Protein AF-A0A4R6YQ48-F1 (afdb_monomer)

Structure (mmCIF, N/CA/C/O backbone):
data_AF-A0A4R6YQ48-F1
#
_entry.id   AF-A0A4R6YQ48-F1
#
loop_
_atom_site.group_PDB
_atom_site.id
_atom_site.type_symbol
_atom_site.label_atom_id
_atom_site.label_alt_id
_atom_site.label_comp_id
_atom_site.label_asym_id
_atom_site.label_entity_id
_atom_site.label_seq_id
_atom_site.pdbx_PDB_ins_code
_atom_site.Cartn_x
_atom_site.Cartn_y
_atom_site.Cartn_z
_atom_site.occupancy
_atom_site.B_iso_or_equiv
_atom_site.auth_seq_id
_atom_site.auth_comp_id
_atom_site.auth_asym_id
_atom_site.auth_atom_id
_atom_site.pdbx_PDB_model_num
ATOM 1 N N . MET A 1 1 ? 10.041 -2.627 -31.984 1.00 26.08 1 MET A N 1
ATOM 2 C CA . MET A 1 1 ? 11.023 -3.557 -31.386 1.00 26.08 1 MET A CA 1
ATOM 3 C C . MET A 1 1 ? 11.121 -3.251 -29.901 1.00 26.08 1 MET A C 1
ATOM 5 O O . MET A 1 1 ? 11.747 -2.270 -29.536 1.00 26.08 1 MET A O 1
ATOM 9 N N . THR A 1 2 ? 10.434 -4.014 -29.056 1.00 30.58 2 THR A N 1
ATOM 10 C CA . THR A 1 2 ? 10.544 -3.928 -27.592 1.00 30.58 2 THR A CA 1
ATOM 11 C C . THR A 1 2 ? 11.572 -4.961 -27.139 1.00 30.58 2 THR A C 1
ATOM 13 O O . THR A 1 2 ? 11.221 -6.120 -26.920 1.00 30.58 2 THR A O 1
ATOM 16 N N . GLU A 1 3 ? 12.848 -4.574 -27.080 1.00 38.81 3 GLU A N 1
ATOM 17 C CA . GLU A 1 3 ? 13.859 -5.355 -26.357 1.00 38.81 3 GLU A CA 1
ATOM 18 C C . GLU A 1 3 ? 13.403 -5.536 -24.904 1.00 38.81 3 GLU A C 1
ATOM 20 O O . GLU A 1 3 ? 12.886 -4.608 -24.278 1.00 38.81 3 GLU A O 1
ATOM 25 N N . SER A 1 4 ? 13.536 -6.751 -24.373 1.00 41.53 4 SER A N 1
ATOM 26 C CA . SER A 1 4 ? 13.129 -7.065 -23.007 1.00 41.53 4 SER A CA 1
ATOM 27 C C . SER A 1 4 ? 13.926 -6.217 -22.007 1.00 41.53 4 SER A C 1
ATOM 29 O O . SER A 1 4 ? 15.131 -6.405 -21.864 1.00 41.53 4 SER A O 1
ATOM 31 N N . LEU A 1 5 ? 13.236 -5.327 -21.285 1.00 54.88 5 LEU A N 1
ATOM 32 C CA . LEU A 1 5 ? 13.758 -4.359 -20.296 1.00 54.88 5 LEU A CA 1
ATOM 33 C C . LEU A 1 5 ? 14.546 -4.973 -19.115 1.00 54.88 5 LEU A C 1
ATOM 35 O O . LEU A 1 5 ? 15.141 -4.261 -18.303 1.00 54.88 5 LEU A O 1
ATOM 39 N N . ALA A 1 6 ? 14.546 -6.298 -18.996 1.00 61.28 6 ALA A N 1
ATOM 40 C CA . ALA A 1 6 ? 15.185 -7.040 -17.924 1.00 61.28 6 ALA A CA 1
ATOM 41 C C . ALA A 1 6 ? 16.570 -7.543 -18.375 1.00 61.28 6 ALA A C 1
ATOM 43 O O . ALA A 1 6 ? 16.642 -8.410 -19.250 1.00 61.28 6 ALA A O 1
ATOM 44 N N . PRO A 1 7 ? 17.677 -7.064 -17.771 1.00 62.78 7 PRO A N 1
ATOM 45 C CA . PRO A 1 7 ? 18.987 -7.667 -17.986 1.00 62.78 7 PRO A CA 1
ATOM 46 C C . PRO A 1 7 ? 18.919 -9.161 -17.661 1.00 62.78 7 PRO A C 1
ATOM 48 O O . PRO A 1 7 ? 18.292 -9.547 -16.676 1.00 62.78 7 PRO A O 1
ATOM 51 N N . SER A 1 8 ? 19.584 -9.996 -18.458 1.00 72.19 8 SER A N 1
ATOM 52 C CA . SER A 1 8 ? 19.718 -11.434 -18.202 1.00 72.19 8 SER A CA 1
ATOM 53 C C . SER A 1 8 ? 20.451 -11.675 -16.872 1.00 72.19 8 SER A C 1
ATOM 55 O O . SER A 1 8 ? 21.674 -11.820 -16.838 1.00 72.19 8 SER A O 1
ATOM 57 N N . ILE A 1 9 ? 19.710 -11.725 -15.765 1.00 87.31 9 ILE A N 1
ATOM 58 C CA . ILE A 1 9 ? 20.234 -12.043 -14.435 1.00 87.31 9 ILE A CA 1
ATOM 59 C C . ILE A 1 9 ? 19.605 -13.316 -13.887 1.00 87.31 9 ILE A C 1
ATOM 61 O O . ILE A 1 9 ? 18.448 -13.649 -14.144 1.00 87.31 9 ILE A O 1
ATOM 65 N N . ARG A 1 10 ? 20.365 -14.034 -13.063 1.00 90.00 10 ARG A N 1
ATOM 66 C CA . ARG A 1 10 ? 19.824 -15.129 -12.263 1.00 90.00 10 ARG A CA 1
ATOM 67 C C . ARG A 1 10 ? 18.960 -14.518 -11.156 1.00 90.00 10 ARG A C 1
ATOM 69 O O . ARG A 1 10 ? 19.497 -13.853 -10.278 1.00 90.00 10 ARG A O 1
ATOM 76 N N . TRP A 1 11 ? 17.644 -14.709 -11.209 1.00 93.00 11 TRP A N 1
ATOM 77 C CA . TRP A 1 11 ? 16.703 -14.194 -10.196 1.00 93.00 11 TRP A CA 1
ATOM 78 C C . TRP A 1 11 ? 15.757 -15.263 -9.639 1.00 93.00 11 TRP A C 1
ATOM 80 O O . TRP A 1 11 ? 15.211 -15.089 -8.556 1.00 93.00 11 TRP A O 1
ATOM 90 N N . ARG A 1 12 ? 15.562 -16.385 -10.345 1.00 93.31 12 ARG A N 1
ATOM 91 C CA . ARG A 1 12 ? 14.600 -17.434 -9.952 1.00 93.31 12 ARG A CA 1
ATOM 92 C C . ARG A 1 12 ? 14.905 -18.066 -8.591 1.00 93.31 12 ARG A C 1
ATOM 94 O O . ARG A 1 12 ? 13.991 -18.498 -7.902 1.00 93.31 12 ARG A O 1
ATOM 101 N N . ASP A 1 13 ? 16.172 -18.090 -8.188 1.00 94.75 13 ASP A N 1
ATOM 102 C CA . ASP A 1 13 ? 16.600 -18.540 -6.859 1.00 94.75 13 ASP A CA 1
ATOM 103 C C . ASP A 1 13 ? 16.158 -17.595 -5.729 1.00 94.75 13 ASP A C 1
ATOM 105 O O . ASP A 1 13 ? 16.140 -18.005 -4.575 1.00 94.75 13 ASP A O 1
ATOM 109 N N . LEU A 1 14 ? 15.764 -16.358 -6.050 1.00 95.88 14 LEU A N 1
ATOM 110 C CA . LEU A 1 14 ? 15.240 -15.383 -5.092 1.00 95.88 14 LEU A CA 1
ATOM 111 C C . LEU A 1 14 ? 13.729 -15.509 -4.870 1.00 95.88 14 LEU A C 1
ATOM 113 O O . LEU A 1 14 ? 13.201 -14.838 -3.993 1.00 95.88 14 LEU A O 1
ATOM 117 N N . VAL A 1 15 ? 13.014 -16.337 -5.633 1.00 96.00 15 VAL A N 1
ATOM 118 C CA . VAL A 1 15 ? 11.547 -16.451 -5.528 1.00 96.00 15 VAL A CA 1
ATOM 119 C C . VAL A 1 15 ? 11.128 -17.211 -4.269 1.00 96.00 15 VAL A C 1
ATOM 121 O O . VAL A 1 15 ? 10.134 -16.880 -3.629 1.00 96.00 15 VAL A O 1
ATOM 124 N N . ALA A 1 16 ? 11.879 -18.247 -3.897 1.00 94.38 16 ALA A N 1
ATOM 125 C CA . ALA A 1 16 ? 11.503 -19.120 -2.797 1.00 94.38 16 ALA A CA 1
ATOM 126 C C . ALA A 1 16 ? 11.871 -18.510 -1.437 1.00 94.38 16 ALA A C 1
ATOM 128 O O . ALA A 1 16 ? 13.022 -18.152 -1.192 1.00 94.38 16 ALA A O 1
ATOM 129 N N . LEU A 1 17 ? 10.899 -18.470 -0.524 1.00 96.31 17 LEU A N 1
ATOM 130 C CA . LEU A 1 17 ? 11.135 -18.215 0.895 1.00 96.31 17 LEU A CA 1
ATOM 131 C C . LEU A 1 17 ? 11.286 -19.536 1.649 1.00 96.31 17 LEU A C 1
ATOM 133 O O . LEU A 1 17 ? 10.472 -20.452 1.491 1.00 96.31 17 LEU A O 1
ATOM 137 N N . SER A 1 18 ? 12.282 -19.609 2.532 1.00 96.38 18 SER A N 1
ATOM 138 C CA . SER A 1 18 ? 12.363 -20.684 3.520 1.00 96.38 18 SER A CA 1
ATOM 139 C C . SER A 1 18 ? 11.189 -20.601 4.512 1.00 96.38 18 SER A C 1
ATOM 141 O O . SER A 1 18 ? 10.605 -19.526 4.688 1.00 96.38 18 SER A O 1
ATOM 143 N N . PRO A 1 19 ? 10.835 -21.693 5.218 1.00 96.62 19 PRO A N 1
ATOM 144 C CA . PRO A 1 19 ? 9.763 -21.660 6.215 1.00 96.62 19 PRO A CA 1
ATOM 145 C C . PRO A 1 19 ? 9.976 -20.595 7.302 1.00 96.62 19 PRO A C 1
ATOM 147 O O . PRO A 1 19 ? 9.035 -19.894 7.668 1.00 96.62 19 PRO A O 1
ATOM 150 N N . ALA A 1 20 ? 11.219 -20.425 7.767 1.00 97.56 20 ALA A N 1
ATOM 151 C CA . ALA A 1 20 ? 11.575 -19.415 8.762 1.00 97.56 20 ALA A CA 1
ATOM 152 C C . ALA A 1 20 ? 11.435 -17.989 8.212 1.00 97.56 20 ALA A C 1
ATOM 154 O O . ALA A 1 20 ? 10.911 -17.114 8.898 1.00 97.56 20 ALA A O 1
ATOM 155 N N . GLN A 1 21 ? 11.855 -17.759 6.962 1.00 97.19 21 GLN A N 1
ATOM 156 C CA . GLN A 1 21 ? 11.636 -16.474 6.304 1.00 97.19 21 GLN A CA 1
ATOM 157 C C . GLN A 1 21 ? 10.139 -16.203 6.192 1.00 97.19 21 GLN A C 1
ATOM 159 O O . GLN A 1 21 ? 9.685 -15.198 6.711 1.00 97.19 21 GLN A O 1
ATOM 164 N N . ARG A 1 22 ? 9.351 -17.128 5.635 1.00 97.31 22 ARG A N 1
ATOM 165 C CA . ARG A 1 22 ? 7.892 -16.985 5.521 1.00 97.31 22 ARG A CA 1
ATOM 166 C C . ARG A 1 22 ? 7.231 -16.647 6.861 1.00 97.31 22 ARG A C 1
ATOM 168 O O . ARG A 1 22 ? 6.394 -15.752 6.909 1.00 97.31 22 ARG A O 1
ATOM 175 N N . ALA A 1 23 ? 7.602 -17.337 7.939 1.00 97.31 23 ALA A N 1
ATOM 176 C CA . ALA A 1 23 ? 7.085 -17.042 9.273 1.00 97.31 23 ALA A CA 1
ATOM 177 C C . ALA A 1 23 ? 7.451 -15.620 9.724 1.00 97.31 23 ALA A C 1
ATOM 179 O O . ALA A 1 23 ? 6.584 -14.890 10.196 1.00 97.31 23 ALA A O 1
ATOM 180 N N . ALA A 1 24 ? 8.702 -15.197 9.522 1.00 97.00 24 ALA A N 1
ATOM 181 C CA . ALA A 1 24 ? 9.133 -13.839 9.843 1.00 97.00 24 ALA A CA 1
ATOM 182 C C . ALA A 1 24 ? 8.332 -12.780 9.070 1.00 97.00 24 ALA A C 1
ATOM 184 O O . ALA A 1 24 ? 7.929 -11.787 9.658 1.00 97.00 24 ALA A O 1
ATOM 185 N N . GLU A 1 25 ? 8.053 -13.011 7.786 1.00 96.06 25 GLU A N 1
ATOM 186 C CA . GLU A 1 25 ? 7.278 -12.097 6.934 1.00 96.06 25 GLU A CA 1
ATOM 187 C C . GLU A 1 25 ? 5.833 -11.953 7.432 1.00 96.06 25 GLU A C 1
ATOM 189 O O . GLU A 1 25 ? 5.317 -10.843 7.538 1.00 96.06 25 GLU A O 1
ATOM 194 N N . LEU A 1 26 ? 5.197 -13.073 7.795 1.00 97.38 26 LEU A N 1
ATOM 195 C CA . LEU A 1 26 ? 3.825 -13.103 8.313 1.00 97.38 26 LEU A CA 1
ATOM 196 C C . LEU A 1 26 ? 3.692 -12.420 9.677 1.00 97.38 26 LEU A C 1
ATOM 198 O O . LEU A 1 26 ? 2.672 -11.795 9.958 1.00 97.38 26 LEU A O 1
ATOM 202 N N . LEU A 1 27 ? 4.710 -12.552 10.527 1.00 97.25 27 LEU A N 1
ATOM 203 C CA . LEU A 1 27 ? 4.707 -11.998 11.879 1.00 97.25 27 LEU A CA 1
ATOM 204 C C . LEU A 1 27 ? 5.229 -10.557 11.933 1.00 97.25 27 LEU A C 1
ATOM 206 O O . LEU A 1 27 ? 4.999 -9.877 12.928 1.00 97.25 27 LEU A O 1
ATOM 210 N N . GLN A 1 28 ? 5.894 -10.074 10.880 1.00 96.12 28 GLN A N 1
ATOM 211 C CA . GLN A 1 28 ? 6.556 -8.767 10.841 1.00 96.12 28 GLN A CA 1
ATOM 212 C C . GLN A 1 28 ? 5.667 -7.577 11.253 1.00 96.12 28 GLN A C 1
ATOM 214 O O . GLN A 1 28 ? 6.187 -6.688 11.930 1.00 96.12 28 GLN A O 1
ATOM 219 N N . PRO A 1 29 ? 4.364 -7.509 10.908 1.00 98.06 29 PRO A N 1
ATOM 220 C CA . PRO A 1 29 ? 3.520 -6.399 11.352 1.00 98.06 29 PRO A CA 1
ATOM 221 C C . PRO A 1 29 ? 3.190 -6.431 12.859 1.00 98.06 29 PRO A C 1
ATOM 223 O O . PRO A 1 29 ? 2.988 -5.381 13.465 1.00 98.06 29 PRO A O 1
ATOM 226 N N . LEU A 1 30 ? 3.146 -7.610 13.492 1.00 97.81 30 LEU A N 1
ATOM 227 C CA . LEU A 1 30 ? 2.587 -7.776 14.843 1.00 97.81 30 LEU A CA 1
ATOM 228 C C . LEU A 1 30 ? 3.336 -7.013 15.951 1.00 97.81 30 LEU A C 1
ATOM 230 O O . LEU A 1 30 ? 2.656 -6.398 16.776 1.00 97.81 30 LEU A O 1
ATOM 234 N N . PRO A 1 31 ? 4.686 -6.978 15.992 1.00 98.25 31 PRO A N 1
ATOM 235 C CA . PRO A 1 31 ? 5.407 -6.184 16.986 1.00 98.25 31 PRO A CA 1
ATOM 236 C C . PRO A 1 31 ? 5.037 -4.700 16.939 1.00 98.25 31 PRO A C 1
ATOM 238 O O . PRO A 1 31 ? 4.893 -4.065 17.980 1.00 98.25 31 PRO A O 1
ATOM 241 N N . TRP A 1 32 ? 4.829 -4.154 15.738 1.00 98.31 32 TRP A N 1
ATOM 242 C CA . TRP A 1 32 ? 4.476 -2.748 15.552 1.00 98.31 32 TRP A CA 1
ATOM 243 C C . TRP A 1 32 ? 3.034 -2.456 15.956 1.00 98.31 32 TRP A C 1
ATOM 245 O O . TRP A 1 32 ? 2.780 -1.413 16.549 1.00 98.31 32 TRP A O 1
ATOM 255 N N . LEU A 1 33 ? 2.106 -3.387 15.708 1.00 98.44 33 LEU A N 1
ATOM 256 C CA . LEU A 1 33 ? 0.731 -3.275 16.196 1.00 98.44 33 LEU A CA 1
ATOM 257 C C . LEU A 1 33 ? 0.681 -3.283 17.729 1.00 98.44 33 LEU A C 1
ATOM 259 O O . LEU A 1 33 ? 0.048 -2.417 18.331 1.00 98.44 33 LEU A O 1
ATOM 263 N N . ALA A 1 34 ? 1.376 -4.233 18.360 1.00 98.50 34 ALA A N 1
ATOM 264 C CA . ALA A 1 34 ? 1.451 -4.322 19.816 1.00 98.50 34 ALA A CA 1
ATOM 265 C C . ALA A 1 34 ? 2.070 -3.052 20.422 1.00 98.50 34 ALA A C 1
ATOM 267 O O . ALA A 1 34 ? 1.534 -2.499 21.382 1.00 98.50 34 ALA A O 1
ATOM 268 N N . LEU A 1 35 ? 3.152 -2.548 19.817 1.00 98.56 35 LEU A N 1
ATOM 269 C CA . LEU A 1 35 ? 3.797 -1.307 20.232 1.00 98.56 35 LEU A CA 1
ATOM 270 C C . LEU A 1 35 ? 2.872 -0.093 20.066 1.00 98.56 35 LEU A C 1
ATOM 272 O O . LEU A 1 35 ? 2.766 0.717 20.983 1.00 98.56 35 LEU A O 1
ATOM 276 N N . ALA A 1 36 ? 2.173 0.025 18.935 1.00 98.56 36 ALA A N 1
ATOM 277 C CA . ALA A 1 36 ? 1.236 1.116 18.679 1.00 98.56 36 ALA A CA 1
ATOM 278 C C . ALA A 1 36 ? 0.106 1.151 19.714 1.00 98.56 36 ALA A C 1
ATOM 280 O O . ALA A 1 36 ? -0.164 2.204 20.290 1.00 98.56 36 ALA A O 1
ATOM 281 N N . LEU A 1 37 ? -0.502 -0.003 20.004 1.00 98.44 37 LEU A N 1
ATOM 282 C CA . LEU A 1 37 ? -1.554 -0.128 21.012 1.00 98.44 37 LEU A CA 1
ATOM 283 C C . LEU A 1 37 ? -1.036 0.174 22.423 1.00 98.44 37 LEU A C 1
ATOM 285 O O . LEU A 1 37 ? -1.684 0.919 23.156 1.00 98.44 37 LEU A O 1
ATOM 289 N N . GLY A 1 38 ? 0.137 -0.352 22.790 1.00 98.56 38 GLY A N 1
ATOM 290 C CA . GLY A 1 38 ? 0.756 -0.106 24.095 1.00 98.56 38 GLY A CA 1
ATOM 291 C C . GLY A 1 38 ? 1.086 1.371 24.320 1.00 98.56 38 GLY A C 1
ATOM 292 O O . GLY A 1 38 ? 0.741 1.932 25.358 1.00 98.56 38 GLY A O 1
ATOM 293 N N . LEU A 1 39 ? 1.679 2.032 23.322 1.00 98.50 39 LEU A N 1
ATOM 294 C CA . LEU A 1 39 ? 1.989 3.464 23.378 1.00 98.50 39 LEU A CA 1
ATOM 295 C C . LEU A 1 39 ? 0.724 4.326 23.394 1.00 98.50 39 LEU A C 1
ATOM 297 O O . LEU A 1 39 ? 0.658 5.300 24.144 1.00 98.50 39 LEU A O 1
ATOM 301 N N . ALA A 1 40 ? -0.292 3.968 22.605 1.00 98.06 40 ALA A N 1
ATOM 302 C CA . ALA A 1 40 ? -1.566 4.680 22.594 1.00 98.06 40 ALA A CA 1
ATOM 303 C C . ALA A 1 40 ? -2.282 4.552 23.947 1.00 98.06 40 ALA A C 1
ATOM 305 O O . ALA A 1 40 ? -2.799 5.540 24.467 1.00 98.06 40 ALA A O 1
ATOM 306 N N . HIS A 1 41 ? -2.251 3.363 24.556 1.00 97.81 41 HIS A N 1
ATOM 307 C CA . HIS A 1 41 ? -2.784 3.121 25.896 1.00 97.81 41 HIS A CA 1
ATOM 308 C C . HIS A 1 41 ? -2.033 3.921 26.968 1.00 97.81 41 HIS A C 1
ATOM 310 O O . HIS A 1 41 ? -2.659 4.552 27.817 1.00 97.81 41 HIS A O 1
ATOM 316 N N . ALA A 1 42 ? -0.703 3.994 26.869 1.00 97.81 42 ALA A N 1
ATOM 317 C CA . ALA A 1 42 ? 0.135 4.840 27.719 1.00 97.81 42 ALA A CA 1
ATOM 318 C C . ALA A 1 42 ? -0.009 6.351 27.432 1.00 97.81 42 ALA A C 1
ATOM 320 O O . ALA A 1 42 ? 0.634 7.164 28.093 1.00 97.81 42 ALA A O 1
ATOM 321 N N . ARG A 1 43 ? -0.855 6.746 26.467 1.00 96.12 43 ARG A N 1
ATOM 322 C CA . ARG A 1 43 ? -1.101 8.133 26.026 1.00 96.12 43 ARG A CA 1
ATOM 323 C C . ARG A 1 43 ? 0.127 8.825 25.424 1.00 96.12 43 ARG A C 1
ATOM 325 O O . ARG A 1 43 ? 0.199 10.050 25.375 1.00 96.12 43 ARG A O 1
ATOM 332 N N . TRP A 1 44 ? 1.083 8.051 24.912 1.00 97.56 44 TRP A N 1
ATOM 333 C CA . TRP A 1 44 ? 2.240 8.553 24.169 1.00 97.56 44 TRP A CA 1
ATOM 334 C C . TRP A 1 44 ? 1.855 8.751 22.702 1.00 97.56 44 TRP A C 1
ATOM 336 O O . TRP A 1 44 ? 2.323 8.036 21.816 1.00 97.56 44 TRP A O 1
ATOM 346 N N . THR A 1 45 ? 0.965 9.714 22.445 1.00 94.81 45 THR A N 1
ATOM 347 C CA . THR A 1 45 ? 0.265 9.868 21.159 1.00 94.81 45 THR A CA 1
ATOM 348 C C . THR A 1 45 ? 1.215 9.914 19.967 1.00 94.81 45 THR A C 1
ATOM 350 O O . THR A 1 45 ? 1.054 9.135 19.036 1.00 94.81 45 THR A O 1
ATOM 353 N N . PHE A 1 46 ? 2.244 10.766 19.993 1.00 95.56 46 PHE A N 1
ATOM 354 C CA . PHE A 1 46 ? 3.173 10.882 18.863 1.00 95.56 46 PHE A CA 1
ATOM 355 C C . PHE A 1 46 ? 3.920 9.569 18.578 1.00 95.56 46 PHE A C 1
ATOM 357 O O . PHE A 1 46 ? 3.988 9.129 17.432 1.00 95.56 46 PHE A O 1
ATOM 364 N N . ALA A 1 47 ? 4.426 8.900 19.617 1.00 96.81 47 ALA A N 1
ATOM 365 C CA . ALA A 1 47 ? 5.113 7.620 19.463 1.00 96.81 47 ALA A CA 1
ATOM 366 C C . ALA A 1 47 ? 4.157 6.522 18.958 1.00 96.81 47 ALA A C 1
ATOM 368 O O . ALA A 1 47 ? 4.537 5.714 18.111 1.00 96.81 47 ALA A O 1
ATOM 369 N N . ALA A 1 48 ? 2.902 6.530 19.415 1.00 97.69 48 ALA A N 1
ATOM 370 C CA . ALA A 1 48 ? 1.861 5.630 18.930 1.00 97.69 48 ALA A CA 1
ATOM 371 C C . ALA A 1 48 ? 1.540 5.853 17.444 1.00 97.69 48 ALA A C 1
ATOM 373 O O . ALA A 1 48 ? 1.375 4.880 16.708 1.00 97.69 48 ALA A O 1
ATOM 374 N N . LEU A 1 49 ? 1.503 7.109 16.979 1.00 96.19 49 LEU A N 1
ATOM 375 C CA . LEU A 1 49 ? 1.324 7.435 15.559 1.00 96.19 49 LEU A CA 1
ATOM 376 C C . LEU A 1 49 ? 2.482 6.889 14.712 1.00 96.19 49 LEU A C 1
ATOM 378 O O . LEU A 1 49 ? 2.241 6.261 13.683 1.00 96.19 49 LEU A O 1
ATOM 382 N N . VAL A 1 50 ? 3.729 7.059 15.165 1.00 95.62 50 VAL A N 1
ATOM 383 C CA . VAL A 1 50 ? 4.912 6.514 14.475 1.00 95.62 50 VAL A CA 1
ATOM 384 C C . VAL A 1 50 ? 4.866 4.984 14.421 1.00 95.62 50 VAL A C 1
ATOM 386 O O . VAL A 1 50 ? 5.044 4.401 13.353 1.00 95.62 50 VAL A O 1
ATOM 389 N N . ALA A 1 51 ? 4.572 4.318 15.541 1.00 98.12 51 ALA A N 1
ATOM 390 C CA . ALA A 1 51 ? 4.435 2.862 15.576 1.00 98.12 51 ALA A CA 1
ATOM 391 C C . ALA A 1 51 ? 3.281 2.365 14.685 1.00 98.12 51 ALA A C 1
ATOM 393 O O . ALA A 1 51 ? 3.427 1.350 14.005 1.00 98.12 51 ALA A O 1
ATOM 394 N N . SER A 1 52 ? 2.170 3.108 14.617 1.00 98.38 52 SER A N 1
ATOM 395 C CA . SER A 1 52 ? 1.044 2.808 13.721 1.00 98.38 52 SER A CA 1
ATOM 396 C C . SER A 1 52 ? 1.440 2.930 12.249 1.00 98.38 52 SER A C 1
ATOM 398 O O . SER A 1 52 ? 1.075 2.075 11.449 1.00 98.38 52 SER A O 1
ATOM 400 N N . ALA A 1 53 ? 2.237 3.941 11.886 1.00 96.38 53 ALA A N 1
ATOM 401 C CA . ALA A 1 53 ? 2.763 4.089 10.530 1.00 96.38 53 ALA A CA 1
ATOM 402 C C . ALA A 1 53 ? 3.713 2.936 10.149 1.00 96.38 53 ALA A C 1
ATOM 404 O O . ALA A 1 53 ? 3.667 2.441 9.021 1.00 96.38 53 ALA A O 1
ATOM 405 N N . LEU A 1 54 ? 4.536 2.457 11.089 1.00 97.19 54 LEU A N 1
ATOM 406 C CA . LEU A 1 54 ? 5.397 1.286 10.881 1.00 97.19 54 LEU A CA 1
ATOM 407 C C . LEU A 1 54 ? 4.585 -0.008 10.751 1.00 97.19 54 LEU A C 1
ATOM 409 O O . LEU A 1 54 ? 4.858 -0.800 9.849 1.00 97.19 54 LEU A O 1
ATOM 413 N N . PHE A 1 55 ? 3.556 -0.197 11.583 1.00 98.56 55 PHE A N 1
ATOM 414 C CA . PHE A 1 55 ? 2.610 -1.307 11.444 1.00 98.56 55 PHE A CA 1
ATOM 415 C C . PHE A 1 55 ? 1.936 -1.285 10.073 1.00 98.56 55 PHE A C 1
ATOM 417 O O . PHE A 1 55 ? 1.938 -2.296 9.373 1.00 98.56 55 PHE A O 1
ATOM 424 N N . PHE A 1 56 ? 1.433 -0.120 9.666 1.00 98.00 56 PHE A N 1
ATOM 425 C CA . PHE A 1 56 ? 0.803 0.061 8.370 1.00 98.00 56 PHE A CA 1
ATOM 426 C C . PHE A 1 56 ? 1.760 -0.276 7.225 1.00 98.00 56 PHE A C 1
ATOM 428 O O . PHE A 1 56 ? 1.396 -1.020 6.324 1.00 98.00 56 PHE A O 1
ATOM 435 N N . THR A 1 57 ? 2.999 0.213 7.272 1.00 96.69 57 THR A N 1
ATOM 436 C CA . THR A 1 57 ? 3.993 -0.023 6.213 1.00 96.69 57 THR A CA 1
ATOM 437 C C . THR A 1 57 ? 4.414 -1.494 6.147 1.00 96.69 57 THR A C 1
ATOM 439 O O . THR A 1 57 ? 4.511 -2.062 5.059 1.00 96.69 57 THR A O 1
ATOM 442 N N . ALA A 1 58 ? 4.607 -2.149 7.298 1.00 97.75 58 ALA A N 1
ATOM 443 C CA . ALA A 1 58 ? 4.870 -3.586 7.363 1.00 97.75 58 ALA A CA 1
ATOM 444 C C . ALA A 1 58 ? 3.683 -4.406 6.831 1.00 97.75 58 ALA A C 1
ATOM 446 O O . ALA A 1 58 ? 3.881 -5.380 6.103 1.00 97.75 58 ALA A O 1
ATOM 447 N N . GLY A 1 59 ? 2.457 -3.997 7.169 1.00 97.88 59 GLY A N 1
ATOM 448 C CA . GLY A 1 59 ? 1.223 -4.574 6.649 1.00 97.88 59 GLY A CA 1
ATOM 449 C C . GLY A 1 59 ? 1.123 -4.408 5.137 1.00 97.88 59 GLY A C 1
ATOM 450 O O . GLY A 1 59 ? 1.001 -5.401 4.433 1.00 97.88 59 GLY A O 1
ATOM 451 N N . LEU A 1 60 ? 1.280 -3.186 4.623 1.00 95.62 60 LEU A N 1
ATOM 452 C CA . LEU A 1 60 ? 1.260 -2.879 3.194 1.00 95.62 60 LEU A CA 1
ATOM 453 C C . LEU A 1 60 ? 2.258 -3.752 2.429 1.00 95.62 60 LEU A C 1
ATOM 455 O O . LEU A 1 60 ? 1.902 -4.379 1.433 1.00 95.62 60 LEU A O 1
ATOM 459 N N . ARG A 1 61 ? 3.480 -3.881 2.944 1.00 96.25 61 ARG A N 1
ATOM 460 C CA . ARG A 1 61 ? 4.492 -4.774 2.382 1.00 96.25 61 ARG A CA 1
ATOM 461 C C . ARG A 1 61 ? 4.056 -6.235 2.343 1.00 96.25 61 ARG A C 1
ATOM 463 O O . ARG A 1 61 ? 4.190 -6.886 1.311 1.00 96.25 61 ARG A O 1
ATOM 470 N N . LEU A 1 62 ? 3.515 -6.751 3.444 1.00 97.94 62 LEU A N 1
ATOM 471 C CA . LEU A 1 62 ? 3.001 -8.117 3.492 1.00 97.94 62 LEU A CA 1
ATOM 472 C C . LEU A 1 62 ? 1.863 -8.327 2.478 1.00 97.94 62 LEU A C 1
ATOM 474 O O . LEU A 1 62 ? 1.817 -9.352 1.799 1.00 97.94 62 LEU A O 1
ATOM 478 N N . THR A 1 63 ? 0.960 -7.352 2.348 1.00 97.31 63 THR A N 1
ATOM 479 C CA . THR A 1 63 ? -0.153 -7.407 1.387 1.00 97.31 63 THR A CA 1
ATOM 480 C C . THR A 1 63 ? 0.330 -7.369 -0.054 1.00 97.31 63 THR A C 1
ATOM 482 O O . THR A 1 63 ? -0.184 -8.100 -0.893 1.00 97.31 63 THR A O 1
ATOM 485 N N . HIS A 1 64 ? 1.387 -6.611 -0.321 1.00 96.56 64 HIS A N 1
ATOM 486 C CA . HIS A 1 64 ? 2.004 -6.533 -1.631 1.00 96.56 64 HIS A CA 1
ATOM 487 C C . HIS A 1 64 ? 2.586 -7.885 -2.074 1.00 96.56 64 HIS A C 1
ATOM 489 O O . HIS A 1 64 ? 2.283 -8.362 -3.167 1.00 96.56 64 HIS A O 1
ATOM 495 N N . ASP A 1 65 ? 3.309 -8.584 -1.191 1.00 97.31 65 ASP A N 1
ATOM 496 C CA . ASP A 1 65 ? 3.769 -9.954 -1.462 1.00 97.31 65 ASP A CA 1
ATOM 497 C C . ASP A 1 65 ? 2.606 -10.960 -1.598 1.00 97.31 65 ASP A C 1
ATOM 499 O O . ASP A 1 65 ? 2.730 -11.973 -2.296 1.00 97.31 65 ASP A O 1
ATOM 503 N N . LEU A 1 66 ? 1.456 -10.703 -0.963 1.00 97.69 66 LEU A N 1
ATOM 504 C CA . LEU A 1 66 ? 0.250 -11.522 -1.123 1.00 97.69 66 LEU A CA 1
ATOM 505 C C . LEU A 1 6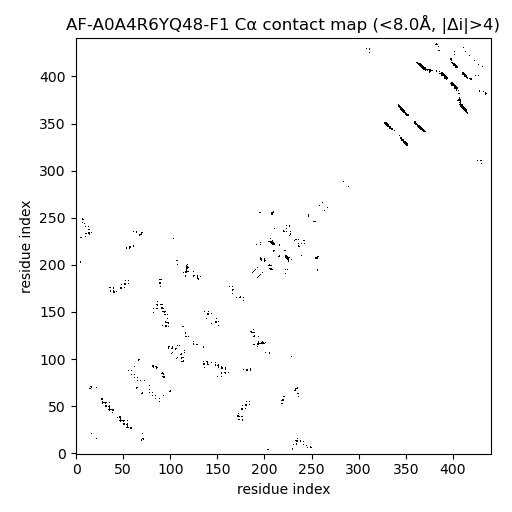6 ? -0.413 -11.343 -2.490 1.00 97.69 66 LEU A C 1
ATOM 507 O O . LEU A 1 66 ? -0.852 -12.351 -3.050 1.00 97.69 66 LEU A O 1
ATOM 511 N N . TYR A 1 67 ? -0.451 -10.125 -3.040 1.00 96.50 67 TYR A N 1
ATOM 512 C CA . TYR A 1 67 ? -1.011 -9.859 -4.373 1.00 96.50 67 TYR A CA 1
ATOM 513 C C . TYR A 1 67 ? -0.303 -10.691 -5.445 1.00 96.50 67 TYR A C 1
ATOM 515 O O . TYR A 1 67 ? -0.946 -11.363 -6.253 1.00 96.50 67 TYR A O 1
ATOM 523 N N . HIS A 1 68 ? 1.030 -10.730 -5.378 1.00 96.50 68 HIS A N 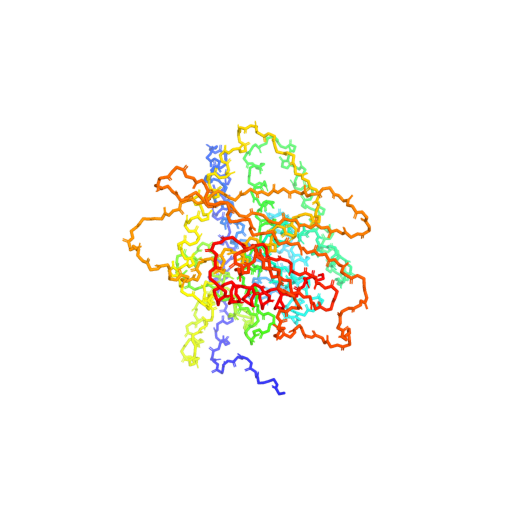1
ATOM 524 C CA . HIS A 1 68 ? 1.885 -11.480 -6.307 1.00 96.50 68 HIS A CA 1
ATOM 525 C C . HIS A 1 68 ? 2.069 -12.954 -5.934 1.00 96.50 68 HIS A C 1
ATOM 527 O O . HIS A 1 68 ? 2.662 -13.719 -6.688 1.00 96.50 68 HIS A O 1
ATOM 533 N N . ARG A 1 69 ? 1.504 -13.390 -4.800 1.00 96.06 69 ARG A N 1
ATOM 534 C CA . ARG A 1 69 ? 1.593 -14.767 -4.277 1.00 96.06 69 ARG A CA 1
ATOM 535 C C . ARG A 1 69 ? 3.033 -15.206 -3.950 1.00 96.06 69 ARG A C 1
ATOM 537 O O . ARG A 1 69 ? 3.329 -16.401 -3.923 1.00 96.06 69 ARG A O 1
ATOM 544 N N . ASN A 1 70 ? 3.891 -14.260 -3.572 1.00 96.44 70 ASN A N 1
ATOM 545 C CA . ASN A 1 70 ? 5.318 -14.472 -3.291 1.00 96.44 70 ASN A CA 1
ATOM 546 C C . ASN A 1 70 ? 5.588 -15.220 -1.974 1.00 96.44 70 ASN A C 1
ATOM 548 O O . ASN A 1 70 ? 6.669 -15.764 -1.763 1.00 96.44 70 ASN A O 1
ATOM 552 N N . LEU A 1 71 ? 4.599 -15.305 -1.077 1.00 95.50 71 LEU A N 1
ATOM 553 C CA . LEU A 1 71 ? 4.763 -15.993 0.209 1.00 95.50 71 LEU A CA 1
ATOM 554 C C . LEU A 1 71 ? 4.722 -17.527 0.107 1.00 95.50 71 LEU A C 1
ATOM 556 O O . LEU A 1 71 ? 5.014 -18.215 1.087 1.00 95.50 71 LEU A O 1
ATOM 560 N N . GLY A 1 72 ? 4.336 -18.088 -1.046 1.00 93.44 72 GLY A N 1
ATOM 561 C CA . GLY A 1 72 ? 4.169 -19.536 -1.222 1.00 93.44 72 GLY A CA 1
ATOM 562 C C . GLY A 1 72 ? 2.987 -20.120 -0.438 1.00 93.44 72 GLY A C 1
ATOM 563 O O . GLY A 1 72 ? 3.006 -21.289 -0.054 1.00 93.44 72 GLY A O 1
ATOM 564 N N . LEU A 1 73 ? 1.974 -19.297 -0.154 1.00 95.12 73 LEU A N 1
ATOM 565 C CA . LEU A 1 73 ? 0.725 -19.720 0.476 1.00 95.12 73 LEU A CA 1
ATOM 566 C C . LEU A 1 73 ? -0.280 -20.204 -0.575 1.00 95.12 73 LEU A C 1
ATOM 568 O O . LEU A 1 73 ? -0.328 -19.704 -1.697 1.00 95.12 73 LEU A O 1
ATOM 572 N N . GLY A 1 74 ? -1.144 -21.144 -0.189 1.00 96.19 74 GLY A N 1
ATOM 573 C CA . GLY A 1 74 ? -2.285 -21.526 -1.017 1.00 96.19 74 GLY A CA 1
ATOM 574 C C . GLY A 1 74 ? -3.285 -20.374 -1.164 1.00 96.19 74 GLY A C 1
ATOM 575 O O . GLY A 1 74 ? -3.476 -19.580 -0.242 1.00 96.19 74 GLY A O 1
ATOM 576 N N . ARG A 1 75 ? -4.000 -20.325 -2.297 1.00 93.62 75 ARG A N 1
ATOM 577 C CA . ARG A 1 75 ? -4.941 -19.239 -2.638 1.00 93.62 75 ARG A CA 1
ATOM 578 C C . ARG A 1 75 ? -5.931 -18.898 -1.519 1.00 93.62 75 ARG A C 1
ATOM 580 O O . ARG A 1 75 ? -6.141 -17.731 -1.224 1.00 93.62 75 ARG A O 1
ATOM 587 N N . ARG A 1 76 ? -6.526 -19.911 -0.878 1.00 96.00 76 ARG A N 1
ATOM 588 C CA . ARG A 1 76 ? -7.496 -19.706 0.215 1.00 96.00 76 ARG A CA 1
ATOM 589 C C . ARG A 1 76 ? -6.861 -19.043 1.439 1.00 96.00 76 ARG A C 1
ATOM 591 O O . ARG A 1 76 ? -7.503 -18.210 2.064 1.00 96.00 76 ARG A O 1
ATOM 598 N N . SER A 1 77 ? -5.632 -19.419 1.784 1.00 96.75 77 SER A N 1
ATOM 599 C CA . SER A 1 77 ? -4.918 -18.853 2.930 1.00 96.75 77 SER A CA 1
ATOM 600 C C . SER A 1 77 ? -4.523 -17.405 2.667 1.00 96.75 77 SER A C 1
ATOM 602 O O . SER A 1 77 ? -4.713 -16.565 3.537 1.00 96.75 77 SER A O 1
ATOM 604 N N . SER A 1 78 ? -4.055 -17.102 1.455 1.00 96.94 78 SER A N 1
ATOM 605 C CA . SER A 1 78 ? -3.782 -15.728 1.036 1.00 96.94 78 SER A CA 1
ATOM 606 C C . SER A 1 78 ? -5.033 -14.850 1.069 1.00 96.94 78 SER A C 1
ATOM 608 O O . SER A 1 78 ? -4.977 -13.783 1.658 1.00 96.94 78 SER A O 1
ATOM 610 N N . ASP A 1 79 ? -6.163 -15.301 0.512 1.00 97.56 79 ASP A N 1
ATOM 611 C CA . ASP A 1 79 ? -7.401 -14.502 0.497 1.00 97.56 79 ASP A CA 1
ATOM 612 C C . ASP A 1 79 ? -7.919 -14.243 1.930 1.00 97.56 79 ASP A C 1
ATOM 614 O O . ASP A 1 79 ? -8.369 -13.146 2.246 1.00 97.56 79 ASP A O 1
ATOM 618 N N . ARG A 1 80 ? -7.803 -15.225 2.839 1.00 98.00 80 ARG A N 1
ATOM 619 C CA . ARG A 1 80 ? -8.139 -15.041 4.266 1.00 98.00 80 ARG A CA 1
ATOM 620 C C . ARG A 1 80 ? -7.210 -14.049 4.960 1.00 98.00 80 ARG A C 1
ATOM 622 O O . ARG A 1 80 ? -7.667 -13.276 5.796 1.00 98.00 80 ARG A O 1
ATOM 629 N N . LEU A 1 81 ? -5.918 -14.096 4.644 1.00 98.06 81 LEU A N 1
ATOM 630 C CA . LEU A 1 81 ? -4.941 -13.185 5.224 1.00 98.06 81 LEU A CA 1
ATOM 631 C C . LEU A 1 81 ? -5.122 -11.760 4.691 1.00 98.06 81 LEU A C 1
ATOM 633 O O . LEU A 1 81 ? -5.047 -10.824 5.478 1.00 98.06 81 LEU A O 1
ATOM 637 N N . LEU A 1 82 ? -5.433 -11.602 3.400 1.00 98.31 82 LEU A N 1
ATOM 638 C CA . LEU A 1 82 ? -5.855 -10.322 2.833 1.00 98.31 82 LEU A CA 1
ATOM 639 C C . LEU A 1 82 ? -7.097 -9.805 3.560 1.00 98.31 82 LEU A C 1
ATOM 641 O O . LEU A 1 82 ? -7.049 -8.708 4.085 1.00 98.31 82 LEU A O 1
ATOM 645 N N . PHE A 1 83 ? -8.149 -10.609 3.724 1.00 98.69 83 PHE A N 1
ATOM 646 C CA . PHE A 1 83 ? -9.329 -10.188 4.488 1.00 98.69 83 PHE A CA 1
ATOM 647 C C . PHE A 1 83 ? -8.988 -9.714 5.916 1.00 98.69 83 PHE A C 1
ATOM 649 O O . PHE A 1 83 ? -9.443 -8.654 6.342 1.00 98.69 83 PHE A O 1
ATOM 656 N N . LEU A 1 84 ? -8.160 -10.466 6.652 1.00 98.50 84 LEU A N 1
ATOM 657 C CA . LEU A 1 84 ? -7.734 -10.079 8.001 1.00 98.50 84 LEU A CA 1
ATOM 658 C C . LEU A 1 84 ? -6.967 -8.748 7.993 1.00 98.50 84 LEU A C 1
ATOM 660 O O . LEU A 1 84 ? -7.247 -7.865 8.802 1.00 98.50 84 LEU A O 1
ATOM 664 N N . LEU A 1 85 ? -6.012 -8.596 7.074 1.00 98.56 85 LEU A N 1
ATOM 665 C CA . LEU A 1 85 ? -5.226 -7.373 6.931 1.00 98.56 85 LEU A CA 1
ATOM 666 C C . LEU A 1 85 ? -6.088 -6.194 6.463 1.00 98.56 85 LEU A C 1
ATOM 668 O O . LEU A 1 85 ? -5.830 -5.077 6.891 1.00 98.56 85 LEU A O 1
ATOM 672 N N . SER A 1 86 ? -7.146 -6.424 5.682 1.00 98.56 86 SER A N 1
ATOM 673 C CA . SER A 1 86 ? -8.091 -5.383 5.265 1.00 98.56 86 SER A CA 1
ATOM 674 C C . SER A 1 86 ? -8.773 -4.741 6.465 1.00 98.56 86 SER A C 1
ATOM 676 O O . SER A 1 86 ? -8.819 -3.517 6.577 1.00 98.56 86 SER A O 1
ATOM 678 N N . VAL A 1 87 ? -9.238 -5.567 7.408 1.00 98.38 87 VAL A N 1
ATOM 679 C CA . VAL A 1 87 ? -9.848 -5.092 8.657 1.00 98.38 87 VAL A CA 1
ATOM 680 C C . VAL A 1 87 ? -8.818 -4.378 9.532 1.00 98.38 87 VAL A C 1
ATOM 682 O O . VAL A 1 87 ? -9.099 -3.303 10.053 1.00 98.38 87 VAL A O 1
ATOM 685 N N . LEU A 1 88 ? -7.615 -4.946 9.672 1.00 98.19 88 LEU A N 1
ATOM 686 C CA . LEU A 1 88 ? -6.569 -4.377 10.524 1.00 98.19 88 LEU A CA 1
ATOM 687 C C . LEU A 1 88 ? -5.975 -3.074 9.984 1.00 98.19 88 LEU A C 1
ATOM 689 O O . LEU A 1 88 ? -5.550 -2.249 10.782 1.00 98.19 88 LEU A O 1
ATOM 693 N N . LEU A 1 89 ? -5.901 -2.902 8.663 1.00 97.94 89 LEU A N 1
ATOM 694 C CA . LEU A 1 89 ? -5.323 -1.722 8.019 1.00 97.94 89 LEU A CA 1
ATOM 695 C C . LEU A 1 89 ? -6.380 -0.692 7.613 1.00 97.94 89 LEU A C 1
ATOM 697 O O . LEU A 1 89 ? -6.015 0.440 7.322 1.00 97.94 89 LEU A O 1
ATOM 701 N N . GLY A 1 90 ? -7.668 -1.045 7.604 1.00 96.44 90 GLY A N 1
ATOM 702 C CA . GLY A 1 90 ? -8.763 -0.118 7.305 1.00 96.44 90 GLY A CA 1
ATOM 703 C C . GLY A 1 90 ? -8.980 0.170 5.814 1.00 96.44 90 GLY A C 1
ATOM 704 O O . GLY A 1 90 ? -9.465 1.246 5.475 1.00 96.44 90 GLY A O 1
ATOM 705 N N . GLY A 1 91 ? -8.640 -0.766 4.922 1.00 95.56 91 GLY A N 1
ATOM 706 C CA . GLY A 1 91 ? -8.869 -0.646 3.474 1.00 95.56 91 GLY A CA 1
ATOM 707 C C . GLY A 1 91 ? -9.104 -2.011 2.823 1.00 95.56 91 GLY A C 1
ATOM 708 O O . GLY A 1 91 ? -8.495 -2.990 3.241 1.00 95.56 91 GLY A O 1
ATOM 709 N N . ALA A 1 92 ? -9.992 -2.114 1.824 1.00 97.75 92 ALA A N 1
ATOM 710 C CA . ALA A 1 92 ? -10.302 -3.404 1.199 1.00 97.75 92 ALA A CA 1
ATOM 711 C C . ALA A 1 92 ? -9.176 -3.839 0.248 1.00 97.75 92 ALA A C 1
ATOM 713 O O . ALA A 1 92 ? -9.063 -3.377 -0.892 1.00 97.75 92 ALA A O 1
ATOM 714 N N . LEU A 1 93 ? -8.324 -4.747 0.714 1.00 98.12 93 LEU A N 1
ATOM 715 C CA . LEU A 1 93 ? -7.111 -5.143 0.009 1.00 98.12 93 LEU A CA 1
ATOM 716 C C . LEU A 1 93 ? -7.386 -5.964 -1.251 1.00 98.12 93 LEU A C 1
ATOM 718 O O . LEU A 1 93 ? -6.546 -5.963 -2.142 1.00 98.12 93 LEU A O 1
ATOM 722 N N . HIS A 1 94 ? -8.549 -6.610 -1.401 1.00 98.31 94 HIS A N 1
ATOM 723 C CA . HIS A 1 94 ? -8.898 -7.227 -2.689 1.00 98.31 94 HIS A CA 1
ATOM 724 C C . HIS A 1 94 ? -9.222 -6.181 -3.772 1.00 98.31 94 HIS A C 1
ATOM 726 O O . HIS A 1 94 ? -9.108 -6.484 -4.962 1.00 98.31 94 HIS A O 1
ATOM 732 N N . ALA A 1 95 ? -9.611 -4.955 -3.392 1.00 97.94 95 ALA A N 1
ATOM 733 C CA . ALA A 1 95 ? -9.741 -3.852 -4.345 1.00 97.94 95 ALA A CA 1
ATOM 734 C C . ALA A 1 95 ? -8.358 -3.362 -4.790 1.00 97.94 95 ALA A C 1
ATOM 736 O O . ALA A 1 95 ? -8.129 -3.210 -5.989 1.00 97.94 95 ALA A O 1
ATOM 737 N N . ILE A 1 96 ? -7.432 -3.208 -3.836 1.00 97.12 96 ILE A N 1
ATOM 738 C CA . ILE A 1 96 ? -6.035 -2.846 -4.116 1.00 97.12 96 ILE A CA 1
ATOM 739 C C . ILE A 1 96 ? -5.351 -3.932 -4.957 1.00 97.12 96 ILE A C 1
ATOM 741 O O . ILE A 1 96 ? -4.728 -3.609 -5.957 1.00 97.12 96 ILE A O 1
ATOM 745 N N . GLU A 1 97 ? -5.514 -5.221 -4.628 1.00 97.75 97 GLU A N 1
ATOM 746 C CA . GLU A 1 97 ? -4.978 -6.344 -5.419 1.00 97.75 97 GLU A CA 1
ATOM 747 C C . GLU A 1 97 ? -5.405 -6.233 -6.890 1.00 97.75 97 GLU A C 1
ATOM 749 O O . GLU A 1 97 ? -4.598 -6.425 -7.800 1.00 97.75 97 GLU A O 1
ATOM 754 N N . HIS A 1 98 ? -6.680 -5.912 -7.136 1.00 96.94 98 HIS A N 1
ATOM 755 C CA . HIS A 1 98 ? -7.206 -5.775 -8.489 1.00 96.94 98 HIS A CA 1
ATOM 756 C C . HIS A 1 98 ? -6.533 -4.631 -9.257 1.00 96.94 98 HIS A C 1
ATOM 758 O O . HIS A 1 98 ? -6.065 -4.860 -10.375 1.00 96.94 98 HIS A O 1
ATOM 764 N N . THR A 1 99 ? -6.477 -3.427 -8.678 1.00 96.19 99 THR A N 1
ATOM 765 C CA . THR A 1 99 ? -5.869 -2.265 -9.347 1.00 96.19 99 THR A CA 1
ATOM 766 C C . THR A 1 99 ? -4.365 -2.438 -9.511 1.00 96.19 99 THR A C 1
ATOM 768 O O . THR A 1 99 ? -3.845 -2.162 -10.586 1.00 96.19 99 THR A O 1
ATOM 771 N N . HIS A 1 100 ? -3.693 -3.025 -8.523 1.00 96.56 100 HIS A N 1
ATOM 772 C CA . HIS A 1 100 ? -2.251 -3.239 -8.533 1.00 96.56 100 HIS A CA 1
ATOM 773 C C . HIS A 1 100 ? -1.815 -4.265 -9.584 1.00 96.56 100 HIS A C 1
ATOM 775 O O . HIS A 1 100 ? -0.874 -4.047 -10.347 1.00 96.56 100 HIS A O 1
ATOM 781 N N . LEU A 1 101 ? -2.530 -5.386 -9.709 1.00 95.94 101 LEU A N 1
ATOM 782 C CA . LEU A 1 101 ? -2.241 -6.357 -10.769 1.00 95.94 101 LEU A CA 1
ATOM 783 C C . LEU A 1 101 ? -2.576 -5.811 -12.164 1.00 95.94 101 LEU A C 1
ATOM 785 O O . LEU A 1 101 ? -1.933 -6.205 -13.139 1.00 95.94 101 LEU A O 1
ATOM 789 N N . HIS A 1 102 ? -3.573 -4.929 -12.278 1.00 94.88 102 HIS A N 1
ATOM 790 C CA . HIS A 1 102 ? -3.856 -4.220 -13.525 1.00 94.88 102 HIS A CA 1
ATOM 791 C C . HIS A 1 102 ? -2.726 -3.235 -13.866 1.00 94.88 102 HIS A C 1
ATOM 793 O O . HIS A 1 102 ? -2.220 -3.276 -14.986 1.00 94.88 102 HIS A O 1
ATOM 799 N N . HIS A 1 103 ? -2.247 -2.470 -12.883 1.00 95.12 103 HIS A N 1
ATOM 800 C CA . HIS A 1 103 ? -1.091 -1.583 -12.994 1.00 95.12 103 HIS A CA 1
ATOM 801 C C . HIS A 1 103 ? 0.153 -2.311 -13.502 1.00 95.12 103 HIS A C 1
ATOM 803 O O . HIS A 1 103 ? 0.765 -1.880 -14.468 1.00 95.12 103 HIS A O 1
ATOM 809 N N . HIS A 1 104 ? 0.496 -3.482 -12.961 1.00 94.06 104 HIS A N 1
ATOM 810 C CA . HIS A 1 104 ? 1.640 -4.249 -13.474 1.00 94.06 104 HIS A CA 1
ATOM 811 C C . HIS A 1 104 ? 1.508 -4.679 -14.941 1.00 94.06 104 HIS A C 1
ATOM 813 O O . HIS A 1 104 ? 2.514 -4.823 -15.632 1.00 94.06 104 HIS A O 1
ATOM 819 N N . ARG A 1 105 ? 0.283 -4.898 -15.432 1.00 92.38 105 ARG A N 1
ATOM 820 C CA . ARG A 1 105 ? 0.038 -5.283 -16.833 1.00 92.38 105 ARG A CA 1
ATOM 821 C C . ARG A 1 105 ? 0.021 -4.083 -17.775 1.00 92.38 105 ARG A C 1
ATOM 823 O O . ARG A 1 105 ? 0.445 -4.214 -18.918 1.00 92.38 105 ARG A O 1
ATOM 830 N N . HIS A 1 106 ? -0.465 -2.941 -17.296 1.00 91.50 106 HIS A N 1
ATOM 831 C CA . HIS A 1 106 ? -0.729 -1.744 -18.094 1.00 91.50 106 HIS A CA 1
ATOM 832 C C . HIS A 1 106 ? -0.037 -0.503 -17.511 1.00 91.50 106 HIS A C 1
ATOM 834 O O . HIS A 1 106 ? -0.567 0.595 -17.584 1.00 91.50 106 HIS A O 1
ATOM 840 N N . CYS A 1 107 ? 1.154 -0.669 -16.932 1.00 90.88 107 CYS A N 1
ATOM 841 C CA . CYS A 1 107 ? 1.830 0.358 -16.133 1.00 90.88 107 CYS A CA 1
ATOM 842 C C . CYS A 1 107 ? 1.941 1.693 -16.880 1.00 90.88 107 CYS A C 1
ATOM 844 O O . CYS A 1 107 ? 2.550 1.759 -17.956 1.00 90.88 107 CYS A O 1
ATOM 846 N N . LEU A 1 108 ? 1.359 2.739 -16.286 1.00 88.56 108 LEU A N 1
ATOM 847 C CA . LEU A 1 108 ? 1.252 4.108 -16.796 1.00 88.56 108 LEU A CA 1
ATOM 848 C C . LEU A 1 108 ? 0.448 4.268 -18.097 1.00 88.56 108 LEU A C 1
ATOM 850 O O . LEU A 1 108 ? 0.511 5.330 -18.721 1.00 88.56 108 LEU A O 1
ATOM 854 N N . ALA A 1 109 ? -0.338 3.269 -18.499 1.00 88.56 109 ALA A N 1
ATOM 855 C CA . ALA A 1 109 ? -1.345 3.427 -19.546 1.00 88.56 109 ALA A CA 1
ATOM 856 C C . ALA A 1 109 ? -2.467 4.383 -19.099 1.00 88.56 109 ALA A C 1
ATOM 858 O O . ALA A 1 109 ? -2.530 4.811 -17.946 1.00 88.56 109 ALA A O 1
ATOM 859 N N . GLU A 1 110 ? -3.350 4.766 -20.018 1.00 86.25 110 GLU A N 1
ATOM 860 C CA . GLU A 1 110 ? -4.462 5.669 -19.695 1.00 86.25 110 GLU A CA 1
ATOM 861 C C . GLU A 1 110 ? -5.478 5.037 -18.736 1.00 86.25 110 GLU A C 1
ATOM 863 O O . GLU A 1 110 ? -6.012 5.720 -17.862 1.00 86.25 110 GLU A O 1
ATOM 868 N N . ASP A 1 111 ? -5.717 3.730 -18.847 1.00 87.25 111 ASP A N 1
ATOM 869 C CA . ASP A 1 111 ? -6.669 2.995 -18.012 1.00 87.25 111 ASP A CA 1
ATOM 870 C C . ASP A 1 111 ? -6.094 2.520 -16.666 1.00 87.25 111 ASP A C 1
ATOM 872 O O . ASP A 1 111 ? -6.846 2.038 -15.813 1.00 87.25 111 ASP A O 1
ATOM 876 N N . ASP A 1 112 ? -4.797 2.734 -16.436 1.00 91.62 112 ASP A N 1
ATOM 877 C CA . ASP A 1 112 ? -4.098 2.422 -15.192 1.00 91.62 112 ASP A CA 1
ATOM 878 C C . ASP A 1 112 ? -4.404 3.452 -14.095 1.00 91.62 112 ASP A C 1
ATOM 880 O O . ASP A 1 112 ? -3.648 4.396 -13.854 1.00 91.62 112 ASP A O 1
ATOM 884 N N . LEU A 1 113 ? -5.529 3.245 -13.403 1.00 91.19 113 LEU A N 1
ATOM 885 C CA . LEU A 1 113 ? -5.962 4.091 -12.287 1.00 91.19 113 LEU A CA 1
ATOM 886 C C . LEU A 1 113 ? -4.871 4.274 -11.222 1.00 91.19 113 LEU A C 1
ATOM 888 O O . LEU A 1 113 ? -4.769 5.350 -10.638 1.00 91.19 113 LEU A O 1
ATOM 892 N N . GLU A 1 114 ? -4.076 3.237 -10.955 1.00 90.38 114 GLU A N 1
ATOM 893 C CA . GLU A 1 114 ? -3.029 3.303 -9.942 1.00 90.38 114 GLU A CA 1
ATOM 894 C C . GLU A 1 114 ? -1.899 4.216 -10.394 1.00 90.38 114 GLU A C 1
ATOM 896 O O . GLU A 1 114 ? -1.591 5.195 -9.717 1.00 90.38 114 GLU A O 1
ATOM 901 N N . GLY A 1 115 ? -1.373 3.999 -11.596 1.00 88.12 115 GLY A N 1
ATOM 902 C CA . GLY A 1 115 ? -0.316 4.828 -12.167 1.00 88.12 115 GLY A CA 1
ATOM 903 C C . GLY A 1 115 ? -0.711 6.283 -12.451 1.00 88.12 115 GLY A C 1
ATOM 904 O O . GLY A 1 115 ? 0.169 7.148 -12.475 1.00 88.12 115 GLY A O 1
ATOM 905 N N . GLN A 1 116 ? -2.004 6.590 -12.624 1.00 88.94 116 GLN A N 1
ATOM 906 C CA . GLN A 1 116 ? -2.487 7.941 -12.954 1.00 88.94 116 GLN A CA 1
ATOM 907 C C . GLN A 1 116 ? -2.030 9.010 -11.958 1.00 88.94 116 GLN A C 1
ATOM 909 O O . GLN A 1 116 ? -1.638 10.100 -12.376 1.00 88.94 116 GLN A O 1
ATOM 914 N N . ILE A 1 117 ? -2.004 8.711 -10.653 1.00 89.12 117 ILE A N 1
ATOM 915 C CA . ILE A 1 117 ? -1.561 9.704 -9.663 1.00 89.12 117 ILE A CA 1
ATOM 916 C C . ILE A 1 117 ? -0.095 10.100 -9.880 1.00 89.12 117 ILE A C 1
ATOM 918 O O . ILE A 1 117 ? 0.269 11.245 -9.633 1.00 89.12 117 ILE A O 1
ATOM 922 N N . GLY A 1 118 ? 0.734 9.196 -10.417 1.00 88.19 118 GLY A N 1
ATOM 923 C CA . GLY A 1 118 ? 2.122 9.468 -10.791 1.00 88.19 118 GLY A CA 1
ATOM 924 C C . GLY A 1 118 ? 2.274 10.467 -11.941 1.00 88.19 118 GLY A C 1
ATOM 925 O O . GLY A 1 118 ? 3.334 11.067 -12.085 1.00 88.19 118 GLY A O 1
ATOM 926 N N . LYS A 1 119 ? 1.229 10.710 -12.735 1.00 88.25 119 LYS A N 1
ATOM 927 C CA . LYS A 1 119 ? 1.254 11.706 -13.821 1.00 88.25 119 LYS A CA 1
ATOM 928 C C . LYS A 1 119 ? 0.996 13.130 -13.318 1.00 88.25 119 LYS A C 1
ATOM 930 O O . LYS A 1 119 ? 1.308 14.103 -14.000 1.00 88.25 119 LYS A O 1
ATOM 935 N N . LEU A 1 120 ? 0.464 13.269 -12.103 1.00 89.12 120 LEU A N 1
ATOM 936 C CA . LEU A 1 120 ? 0.090 14.555 -11.527 1.00 89.12 120 LEU A CA 1
ATOM 937 C C . LEU A 1 120 ? 1.297 15.327 -10.967 1.00 89.12 120 LEU A C 1
ATOM 939 O O . LEU A 1 120 ? 2.284 14.769 -10.475 1.00 89.12 120 LEU A O 1
ATOM 943 N N . GLY A 1 121 ? 1.181 16.658 -10.964 1.00 91.31 121 GLY A N 1
ATOM 944 C CA . GLY A 1 121 ? 2.065 17.521 -10.178 1.00 91.31 121 GLY A CA 1
ATOM 945 C C . GLY A 1 121 ? 1.919 17.260 -8.673 1.00 91.31 121 GLY A C 1
ATOM 946 O O . GLY A 1 121 ? 0.904 16.734 -8.224 1.00 91.31 121 GLY A O 1
ATOM 947 N N . PHE A 1 122 ? 2.917 17.660 -7.878 1.00 91.25 122 PHE A N 1
ATOM 948 C CA . PHE A 1 122 ? 2.967 17.365 -6.436 1.00 91.25 122 PHE A CA 1
ATOM 949 C C . PHE A 1 122 ? 1.686 17.759 -5.681 1.00 91.25 122 PHE A C 1
ATOM 951 O O . PHE A 1 122 ? 1.115 16.937 -4.971 1.00 91.25 122 PHE A O 1
ATOM 958 N N . TRP A 1 123 ? 1.207 18.993 -5.859 1.00 93.62 123 TRP A N 1
ATOM 959 C CA . TRP A 1 123 ? 0.021 19.483 -5.148 1.00 93.62 123 TRP A CA 1
ATOM 960 C C . TRP A 1 123 ? -1.264 18.779 -5.581 1.00 93.62 123 TRP A C 1
ATOM 962 O O . TRP A 1 123 ? -2.080 18.425 -4.735 1.00 93.62 123 TRP A O 1
ATOM 972 N N . ALA A 1 124 ? -1.416 18.519 -6.881 1.00 92.06 124 ALA A N 1
ATOM 973 C CA . ALA A 1 124 ? -2.551 17.766 -7.399 1.00 92.06 124 ALA A CA 1
ATOM 974 C C . ALA A 1 124 ? -2.558 16.335 -6.838 1.00 92.06 124 ALA A C 1
ATOM 976 O O . ALA A 1 124 ? -3.579 15.896 -6.316 1.00 92.06 124 ALA A O 1
ATOM 977 N N . ALA A 1 125 ? -1.409 15.650 -6.843 1.00 91.62 125 ALA A N 1
ATOM 978 C CA . ALA A 1 125 ? -1.261 14.326 -6.244 1.00 91.62 125 ALA A CA 1
ATOM 979 C C . ALA A 1 125 ? -1.562 14.328 -4.737 1.00 91.62 125 ALA A C 1
ATOM 981 O O . ALA A 1 125 ? -2.213 13.409 -4.241 1.00 91.62 125 ALA A O 1
ATOM 982 N N . LEU A 1 126 ? -1.134 15.360 -4.002 1.00 91.69 126 LEU A N 1
ATOM 983 C CA . LEU A 1 126 ? -1.369 15.463 -2.559 1.00 91.69 126 LEU A CA 1
ATOM 984 C C . LEU A 1 126 ? -2.861 15.542 -2.247 1.00 91.69 126 LEU A C 1
ATOM 986 O O . LEU A 1 126 ? -3.341 14.800 -1.397 1.00 91.69 126 LEU A O 1
ATOM 990 N N . TRP A 1 127 ? -3.595 16.377 -2.980 1.00 91.19 127 TRP A N 1
ATOM 991 C CA . TRP A 1 127 ? -5.042 16.504 -2.816 1.00 91.19 127 TRP A CA 1
ATOM 992 C C . TRP A 1 127 ? -5.827 15.304 -3.347 1.00 91.19 127 TRP A C 1
ATOM 994 O O . TRP A 1 127 ? -6.884 14.985 -2.809 1.00 91.19 127 TRP A O 1
ATOM 1004 N N . HIS A 1 128 ? -5.308 14.603 -4.356 1.00 90.44 128 HIS A N 1
ATOM 1005 C CA . HIS A 1 128 ? -5.934 13.383 -4.869 1.00 90.44 128 HIS A CA 1
ATOM 1006 C C . HIS A 1 128 ? -5.712 12.170 -3.957 1.00 90.44 128 HIS A C 1
ATOM 1008 O O . HIS A 1 128 ? -6.535 11.255 -3.958 1.00 90.44 128 HIS A O 1
ATOM 1014 N N . SER A 1 129 ? -4.641 12.149 -3.158 1.00 92.31 129 SER A N 1
ATOM 1015 C CA . SER A 1 129 ? -4.277 10.980 -2.343 1.00 92.31 129 SER A CA 1
ATOM 1016 C C . SER A 1 129 ? -5.373 10.557 -1.342 1.00 92.31 129 SER A C 1
ATOM 1018 O O . SER A 1 129 ? -5.679 9.368 -1.302 1.00 92.31 129 SER A O 1
ATOM 1020 N N . PRO A 1 130 ? -6.067 11.462 -0.617 1.00 92.25 130 PRO A N 1
ATOM 1021 C CA . PRO A 1 130 ? -7.193 11.082 0.246 1.00 92.25 130 PRO A CA 1
ATOM 1022 C C . PRO A 1 130 ? -8.409 10.508 -0.492 1.00 92.25 130 PRO A C 1
ATOM 1024 O O . PRO A 1 130 ? -9.150 9.707 0.072 1.00 92.25 130 PRO A O 1
ATOM 1027 N N . VAL A 1 131 ? -8.625 10.909 -1.748 1.00 92.88 131 VAL A N 1
ATOM 1028 C CA . VAL A 1 131 ? -9.757 10.451 -2.573 1.00 92.88 131 VAL A CA 1
ATOM 1029 C C . VAL A 1 131 ? -9.440 9.118 -3.251 1.00 92.88 131 VAL A C 1
ATOM 1031 O O . VAL A 1 131 ? -10.330 8.298 -3.472 1.00 92.88 131 VAL A O 1
ATOM 1034 N N . TYR A 1 132 ? -8.166 8.871 -3.546 1.00 91.44 132 TYR A N 1
ATOM 1035 C CA . TYR A 1 132 ? -7.690 7.701 -4.274 1.00 91.44 132 TYR A CA 1
ATOM 1036 C C . TYR A 1 132 ? -8.159 6.352 -3.691 1.00 91.44 132 TYR A C 1
ATOM 1038 O O . TYR A 1 132 ? -8.624 5.526 -4.483 1.00 91.44 132 TYR A O 1
ATOM 1046 N N . PRO A 1 133 ? -8.161 6.111 -2.357 1.00 91.44 133 PRO A N 1
ATOM 1047 C CA . PRO A 1 133 ? -8.781 4.922 -1.785 1.00 91.44 133 PRO A CA 1
ATOM 1048 C C . PRO A 1 133 ? -10.218 4.716 -2.271 1.00 91.44 133 PRO A C 1
ATOM 1050 O O . PRO A 1 133 ? -10.567 3.620 -2.677 1.00 91.44 133 PRO A O 1
ATOM 1053 N N . LEU A 1 134 ? -11.067 5.740 -2.332 1.00 93.00 134 LEU A N 1
ATOM 1054 C CA . LEU A 1 134 ? -12.440 5.566 -2.824 1.00 93.00 134 LEU A CA 1
ATOM 1055 C C . LEU A 1 134 ? -12.467 5.163 -4.305 1.00 93.00 134 LEU A C 1
ATOM 1057 O O . LEU A 1 134 ? -13.230 4.274 -4.694 1.00 93.00 134 LEU A O 1
ATOM 1061 N N . LEU A 1 135 ? -11.600 5.766 -5.120 1.00 94.00 135 LEU A N 1
ATOM 1062 C CA . LEU A 1 135 ? -11.525 5.499 -6.557 1.00 94.00 135 LEU A CA 1
ATOM 1063 C C . LEU A 1 135 ? -11.143 4.047 -6.856 1.00 94.00 135 LEU A C 1
ATOM 1065 O O . LEU A 1 135 ? -11.790 3.418 -7.695 1.00 94.00 135 LEU A O 1
ATOM 1069 N N . ILE A 1 136 ? -10.159 3.485 -6.144 1.00 94.50 136 ILE A N 1
ATOM 1070 C CA . ILE A 1 136 ? -9.760 2.083 -6.345 1.00 94.50 136 ILE A CA 1
ATOM 1071 C C . ILE A 1 136 ? -10.891 1.108 -5.994 1.00 94.50 136 ILE A C 1
ATOM 1073 O O . ILE A 1 136 ? -11.101 0.132 -6.715 1.00 94.50 136 ILE A O 1
ATOM 1077 N N . HIS A 1 137 ? -11.685 1.392 -4.953 1.00 95.19 137 HIS A N 1
ATOM 1078 C CA . HIS A 1 137 ? -12.822 0.549 -4.577 1.00 95.19 137 HIS A CA 1
ATOM 1079 C C . HIS A 1 137 ? -13.916 0.623 -5.641 1.00 95.19 137 HIS A C 1
ATOM 1081 O O . HIS A 1 137 ? -14.420 -0.413 -6.073 1.00 95.19 137 HIS A O 1
ATOM 1087 N N . ILE A 1 138 ? -14.253 1.829 -6.109 1.00 95.31 138 ILE A N 1
ATOM 1088 C CA . ILE A 1 138 ? -15.238 2.029 -7.181 1.00 95.31 138 ILE A CA 1
ATOM 1089 C C . ILE A 1 138 ? -14.795 1.293 -8.450 1.00 95.31 138 ILE A C 1
ATOM 1091 O O . ILE A 1 138 ? -15.589 0.570 -9.056 1.00 95.31 138 ILE A O 1
ATOM 1095 N N . HIS A 1 139 ? -13.531 1.441 -8.843 1.00 95.06 139 HIS A N 1
ATOM 1096 C CA . HIS A 1 139 ? -12.988 0.796 -10.032 1.00 95.06 139 HIS A CA 1
ATOM 1097 C C . HIS A 1 139 ? -13.029 -0.731 -9.915 1.00 95.06 139 HIS A C 1
ATOM 1099 O O . HIS A 1 139 ? -13.579 -1.402 -10.792 1.00 95.06 139 HIS A O 1
ATOM 1105 N N . ALA A 1 140 ? -12.536 -1.286 -8.806 1.00 95.62 140 ALA A N 1
ATOM 1106 C CA . ALA A 1 140 ? -12.515 -2.727 -8.580 1.00 95.62 140 ALA A CA 1
ATOM 1107 C C . ALA A 1 140 ? -13.925 -3.330 -8.430 1.00 95.62 140 ALA A C 1
ATOM 1109 O O . ALA A 1 140 ? -14.169 -4.447 -8.885 1.00 95.62 140 ALA A O 1
ATOM 1110 N N . LEU A 1 141 ? -14.893 -2.598 -7.868 1.00 96.19 141 LEU A N 1
ATOM 1111 C CA . LEU A 1 141 ? -16.294 -3.035 -7.816 1.00 96.19 141 LEU A CA 1
ATOM 1112 C C . LEU A 1 141 ? -16.971 -3.025 -9.192 1.00 96.19 141 LEU A C 1
ATOM 1114 O O . LEU A 1 141 ? -17.856 -3.846 -9.443 1.00 96.19 141 LEU A O 1
ATOM 1118 N N . ARG A 1 142 ? -16.560 -2.131 -10.097 1.00 95.75 142 ARG A N 1
ATOM 1119 C CA . ARG A 1 142 ? -17.085 -2.068 -11.470 1.00 95.75 142 ARG A CA 1
ATOM 1120 C C . ARG A 1 142 ? -16.454 -3.113 -12.387 1.00 95.75 142 ARG A C 1
ATOM 1122 O O . ARG A 1 142 ? -17.174 -3.738 -13.160 1.00 95.75 142 ARG A O 1
ATOM 1129 N N . ARG A 1 143 ? -15.133 -3.304 -12.307 1.00 94.94 143 ARG A N 1
ATOM 1130 C CA . ARG A 1 143 ? -14.358 -4.113 -13.270 1.00 94.94 143 ARG A CA 1
ATOM 1131 C C . ARG A 1 143 ? -13.850 -5.450 -12.728 1.00 94.94 143 ARG A C 1
ATOM 1133 O O . ARG A 1 143 ? -13.427 -6.305 -13.504 1.00 94.94 143 ARG A O 1
ATOM 1140 N N . GLY A 1 144 ? -13.907 -5.668 -11.418 1.00 94.12 144 GLY A N 1
ATOM 1141 C CA . GLY A 1 144 ? -13.481 -6.914 -10.789 1.00 94.12 144 GLY A CA 1
ATOM 1142 C C . GLY A 1 144 ? -14.391 -8.101 -11.112 1.00 94.12 144 GLY A C 1
ATOM 1143 O O . GLY A 1 144 ? -15.595 -7.970 -11.345 1.00 94.12 144 GLY A O 1
ATOM 1144 N N . SER A 1 145 ? -13.821 -9.307 -11.057 1.00 96.00 145 SER A N 1
ATOM 1145 C CA . SER A 1 145 ? -14.590 -10.550 -11.198 1.00 96.00 145 SER A CA 1
ATOM 1146 C C . SER A 1 145 ? -15.688 -10.666 -10.123 1.00 96.00 145 SER A C 1
ATOM 1148 O O . SER A 1 145 ? -15.551 -10.104 -9.032 1.00 96.00 145 SER A O 1
ATOM 1150 N N . PRO A 1 146 ? -16.766 -11.447 -10.341 1.00 97.19 146 PRO A N 1
ATOM 1151 C CA . PRO A 1 146 ? -17.809 -11.652 -9.329 1.00 97.19 146 PRO A CA 1
ATOM 1152 C C . PRO A 1 146 ? -17.272 -12.092 -7.961 1.00 97.19 146 PRO A C 1
ATOM 1154 O O . PRO A 1 146 ? -17.799 -11.680 -6.933 1.00 97.19 146 PRO A O 1
ATOM 1157 N N . ARG A 1 147 ? -16.203 -12.898 -7.934 1.00 95.75 147 ARG A N 1
ATOM 1158 C CA . ARG A 1 147 ? -15.540 -13.314 -6.693 1.00 95.75 147 ARG A CA 1
ATOM 1159 C C . ARG A 1 147 ? -14.823 -12.153 -6.002 1.00 95.75 147 ARG A C 1
ATOM 1161 O O . ARG A 1 147 ? -14.972 -12.011 -4.795 1.00 95.75 147 ARG A O 1
ATOM 1168 N N . GLN A 1 148 ? -14.059 -11.349 -6.744 1.00 95.75 148 GLN A N 1
ATOM 1169 C CA . GLN A 1 148 ? -13.363 -10.181 -6.185 1.00 95.75 148 GLN A CA 1
ATOM 1170 C C . GLN A 1 148 ? -14.361 -9.179 -5.608 1.00 95.75 148 GLN A C 1
ATOM 1172 O O . GLN A 1 148 ? -14.199 -8.747 -4.477 1.00 95.75 148 GLN A O 1
ATOM 1177 N N . ARG A 1 149 ? -15.449 -8.895 -6.331 1.00 97.75 149 ARG A N 1
ATOM 1178 C CA . ARG A 1 149 ? -16.500 -7.979 -5.862 1.00 97.75 149 ARG A CA 1
ATOM 1179 C C . ARG A 1 149 ? -17.128 -8.429 -4.543 1.00 97.75 149 ARG A C 1
ATOM 1181 O O . ARG A 1 149 ? -17.311 -7.602 -3.659 1.00 97.75 149 ARG A O 1
ATOM 1188 N N . ARG A 1 150 ? -17.383 -9.734 -4.374 1.00 97.88 150 ARG A N 1
ATOM 1189 C CA . ARG A 1 150 ? -17.866 -10.288 -3.095 1.00 97.88 150 ARG A CA 1
ATOM 1190 C C . ARG A 1 150 ? -16.861 -10.087 -1.965 1.00 97.88 150 ARG A C 1
ATOM 1192 O O . ARG A 1 150 ? -17.263 -9.678 -0.885 1.00 97.88 150 ARG A O 1
ATOM 1199 N N . TRP A 1 151 ? -15.576 -10.356 -2.206 1.00 98.31 151 TRP A N 1
ATOM 1200 C CA . TRP A 1 151 ? -14.540 -10.104 -1.201 1.00 98.31 151 TRP A CA 1
ATOM 1201 C C . TRP A 1 151 ? -14.490 -8.633 -0.802 1.00 98.31 151 TRP A C 1
ATOM 1203 O O . TRP A 1 151 ? -14.566 -8.346 0.384 1.00 98.31 151 TRP A O 1
ATOM 1213 N N . ILE A 1 152 ? -14.478 -7.720 -1.776 1.00 98.31 152 ILE A N 1
ATOM 1214 C CA . ILE A 1 152 ? -14.455 -6.274 -1.521 1.00 98.31 152 ILE A CA 1
ATOM 1215 C C . ILE A 1 152 ? -15.665 -5.849 -0.680 1.00 98.31 152 ILE A C 1
ATOM 1217 O O . ILE A 1 152 ? -15.513 -5.114 0.287 1.00 98.31 152 ILE A O 1
ATOM 1221 N N . GLN A 1 153 ? -16.868 -6.334 -1.000 1.00 98.31 153 GLN A N 1
ATOM 1222 C CA . GLN A 1 153 ? -18.074 -6.033 -0.221 1.00 98.31 153 GLN A CA 1
ATOM 1223 C C . GLN A 1 153 ? -17.991 -6.561 1.219 1.00 98.31 153 GLN A C 1
ATOM 1225 O O . GLN A 1 153 ? -18.338 -5.843 2.154 1.00 98.31 1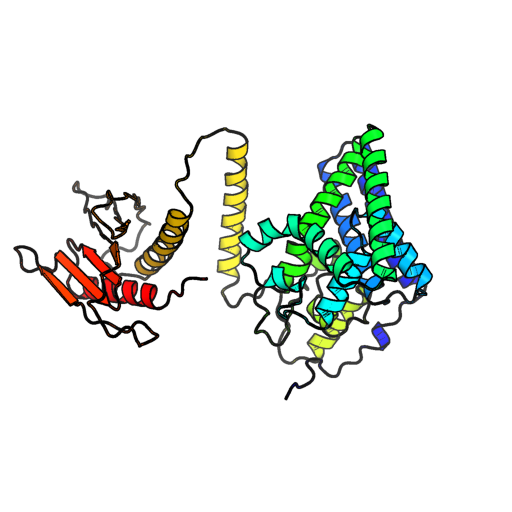53 GLN A O 1
ATOM 1230 N N . VAL A 1 154 ? -17.515 -7.796 1.404 1.00 98.56 154 VAL A N 1
ATOM 1231 C CA . VAL A 1 154 ? -17.342 -8.407 2.732 1.00 98.56 154 VAL A CA 1
ATOM 1232 C C . VAL A 1 154 ? -16.276 -7.667 3.545 1.00 98.56 154 VAL A C 1
ATOM 1234 O O . VAL A 1 154 ? -16.484 -7.413 4.728 1.00 98.56 154 VAL A O 1
ATOM 1237 N N . GLU A 1 155 ? -15.167 -7.272 2.920 1.00 98.62 155 GLU A N 1
ATOM 1238 C CA . GLU A 1 155 ? -14.120 -6.456 3.540 1.00 98.62 155 GLU A CA 1
ATOM 1239 C C . GLU A 1 155 ? -14.646 -5.088 3.959 1.00 98.62 155 GLU A C 1
ATOM 1241 O O . GLU A 1 155 ? -14.473 -4.709 5.110 1.00 98.62 155 GLU A O 1
ATOM 1246 N N . LEU A 1 156 ? -15.339 -4.372 3.069 1.00 98.31 156 LEU A N 1
ATOM 1247 C CA . LEU A 1 156 ? -15.931 -3.070 3.379 1.00 98.31 156 LEU A CA 1
ATOM 1248 C C . LEU A 1 156 ? -16.941 -3.160 4.528 1.00 98.31 156 LEU A C 1
ATOM 1250 O O . LEU A 1 156 ? -16.921 -2.318 5.423 1.00 98.31 156 LEU A O 1
ATOM 1254 N N . GLY A 1 157 ? -17.784 -4.197 4.541 1.00 98.62 157 GLY A N 1
ATOM 1255 C CA . GLY A 1 157 ? -18.711 -4.450 5.645 1.00 98.62 157 GLY A CA 1
ATOM 1256 C C . GLY A 1 157 ? -17.988 -4.734 6.965 1.00 98.62 157 GLY A C 1
ATOM 1257 O O . GLY A 1 157 ? -18.345 -4.170 7.998 1.00 98.62 157 GLY A O 1
ATOM 1258 N N . ALA A 1 158 ? -16.938 -5.558 6.933 1.00 98.69 158 ALA A N 1
ATOM 1259 C CA . ALA A 1 158 ? -16.139 -5.880 8.114 1.00 98.69 158 ALA A CA 1
ATOM 1260 C C . ALA A 1 158 ? -15.352 -4.668 8.640 1.00 98.69 158 ALA A C 1
ATOM 1262 O O . ALA A 1 158 ? -15.310 -4.461 9.849 1.00 98.69 158 ALA A O 1
ATOM 1263 N N . ILE A 1 159 ? -14.789 -3.846 7.749 1.00 98.44 159 ILE A N 1
ATOM 1264 C CA . ILE A 1 159 ? -14.114 -2.587 8.090 1.00 98.44 159 ILE A CA 1
ATOM 1265 C C . ILE A 1 159 ? -15.116 -1.604 8.707 1.00 98.44 159 ILE A C 1
ATOM 1267 O O . ILE A 1 159 ? -14.840 -1.006 9.741 1.00 98.44 159 ILE A O 1
ATOM 1271 N N . ALA A 1 160 ? -16.307 -1.445 8.124 1.00 98.38 160 ALA A N 1
ATOM 1272 C CA . ALA A 1 160 ? -17.334 -0.570 8.690 1.00 98.38 160 ALA A CA 1
ATOM 1273 C C . ALA A 1 160 ? -17.756 -1.030 10.096 1.00 98.38 160 ALA A C 1
ATOM 1275 O O . ALA A 1 160 ? -17.829 -0.216 11.018 1.00 98.38 160 ALA A O 1
ATOM 1276 N N . ALA A 1 161 ? -17.964 -2.338 10.284 1.00 98.62 161 ALA A N 1
ATOM 1277 C CA . ALA A 1 161 ? -18.280 -2.916 11.585 1.00 98.62 161 ALA A CA 1
ATOM 1278 C C . ALA A 1 161 ? -17.136 -2.735 12.598 1.00 98.62 161 ALA A C 1
ATOM 1280 O O . ALA A 1 161 ? -17.390 -2.356 13.741 1.00 98.62 161 ALA A O 1
ATOM 1281 N N . SER A 1 162 ? -15.876 -2.953 12.198 1.00 98.50 162 SER A N 1
ATOM 1282 C CA . SER A 1 162 ? -14.722 -2.764 13.086 1.00 98.50 162 SER A CA 1
ATOM 1283 C C . SER A 1 162 ? -14.563 -1.311 13.512 1.00 98.50 162 SER A C 1
ATOM 1285 O O . SER A 1 162 ? -14.341 -1.043 14.691 1.00 98.50 162 SER A O 1
ATOM 1287 N N . GLN A 1 163 ? -14.749 -0.369 12.587 1.00 98.19 163 GLN A N 1
ATOM 1288 C CA . GLN A 1 163 ? -14.719 1.055 12.897 1.00 98.19 163 GLN A CA 1
ATOM 1289 C C . GLN A 1 163 ? -15.857 1.432 13.849 1.00 98.19 163 GLN A C 1
ATOM 1291 O O . GLN A 1 163 ? -15.598 2.084 14.858 1.00 98.19 163 GLN A O 1
ATOM 1296 N N . ALA A 1 164 ? -17.088 0.971 13.602 1.00 98.50 164 ALA A N 1
ATOM 1297 C CA . ALA A 1 164 ? -18.210 1.209 14.509 1.00 98.50 164 ALA A CA 1
ATOM 1298 C C . ALA A 1 164 ? -17.910 0.709 15.933 1.00 98.50 164 ALA A C 1
ATOM 1300 O O . ALA A 1 164 ? -18.090 1.466 16.884 1.00 98.50 164 ALA A O 1
ATOM 1301 N N . MET A 1 165 ? -17.365 -0.507 16.074 1.00 98.56 165 MET A N 1
ATOM 1302 C CA . MET A 1 165 ? -16.961 -1.067 17.371 1.00 98.56 165 MET A CA 1
ATOM 1303 C C . MET A 1 165 ? -15.859 -0.245 18.057 1.00 98.56 165 MET A C 1
ATOM 1305 O O . MET A 1 165 ? -15.930 0.001 19.261 1.00 98.56 165 MET A O 1
ATOM 1309 N N . ILE A 1 166 ? -14.843 0.204 17.312 1.00 98.44 166 ILE A N 1
ATOM 1310 C CA . ILE A 1 166 ? -13.760 1.041 17.853 1.00 98.44 166 ILE A CA 1
ATOM 1311 C C . ILE A 1 166 ? -14.323 2.360 18.386 1.00 98.44 166 ILE A C 1
ATOM 1313 O O . ILE A 1 166 ? -14.020 2.749 19.516 1.00 98.44 166 ILE A O 1
ATOM 1317 N N . TRP A 1 167 ? -15.176 3.031 17.613 1.00 97.94 167 TRP A N 1
ATOM 1318 C CA . TRP A 1 167 ? -15.749 4.317 18.004 1.00 97.94 167 TRP A CA 1
ATOM 1319 C C . TRP A 1 167 ? -16.764 4.190 19.143 1.00 97.94 167 TRP A C 1
ATOM 1321 O O . TRP A 1 167 ? -16.767 5.041 20.031 1.00 97.94 167 TRP A O 1
ATOM 1331 N N . SER A 1 168 ? -17.539 3.103 19.199 1.00 98.31 168 SER A N 1
ATOM 1332 C CA . SER A 1 168 ? -18.465 2.838 20.307 1.00 98.31 168 SER A CA 1
ATOM 1333 C C . SER A 1 168 ? -17.775 2.371 21.593 1.00 98.31 168 SER A C 1
ATOM 1335 O O . SER A 1 168 ? -18.374 2.441 22.659 1.00 98.31 168 SER A O 1
ATOM 1337 N N . SER A 1 169 ? -16.528 1.887 21.524 1.00 97.88 169 SER A N 1
ATOM 1338 C CA . SER A 1 169 ? -15.809 1.357 22.696 1.00 97.88 169 SER A CA 1
ATOM 1339 C C . SER A 1 169 ? -15.400 2.415 23.728 1.00 97.88 169 SER A C 1
ATOM 1341 O O . SER A 1 169 ? -15.042 2.063 24.849 1.00 97.88 169 SER A O 1
ATOM 1343 N N . GLY A 1 170 ? -15.355 3.697 23.344 1.00 96.06 170 GLY A N 1
ATOM 1344 C CA . GLY A 1 170 ? -14.789 4.776 24.165 1.00 96.06 170 GLY A CA 1
ATOM 1345 C C . GLY A 1 170 ? -13.263 4.710 24.357 1.00 96.06 170 GLY A C 1
ATOM 1346 O O . GLY A 1 170 ? -12.689 5.559 25.038 1.00 96.06 170 GLY A O 1
ATOM 1347 N N . SER A 1 171 ? -12.578 3.729 23.757 1.00 97.94 171 SER A N 1
ATOM 1348 C CA . SER A 1 171 ? -11.129 3.566 23.881 1.00 97.94 171 SER A CA 1
ATOM 1349 C C . SER A 1 171 ? -10.381 4.574 23.011 1.00 97.94 171 SER A C 1
ATOM 1351 O O . SER A 1 171 ? -10.240 4.403 21.798 1.00 97.94 171 SER A O 1
ATOM 1353 N N . THR A 1 172 ? -9.821 5.600 23.650 1.00 97.00 172 THR A N 1
ATOM 1354 C CA . THR A 1 172 ? -8.980 6.605 22.978 1.00 97.00 172 THR A CA 1
ATOM 1355 C C . THR A 1 172 ? -7.739 5.988 22.330 1.00 97.00 172 THR A C 1
ATOM 1357 O O . THR A 1 172 ? -7.283 6.472 21.294 1.00 97.00 172 THR A O 1
ATOM 1360 N N . ALA A 1 173 ? -7.220 4.884 22.878 1.00 97.25 173 ALA A N 1
ATOM 1361 C CA . ALA A 1 173 ? -6.086 4.163 22.309 1.00 97.25 173 ALA A CA 1
ATOM 1362 C C . ALA A 1 173 ? -6.436 3.521 20.956 1.00 97.25 173 ALA A C 1
ATOM 1364 O O . ALA A 1 173 ? -5.723 3.728 19.973 1.00 97.25 173 ALA A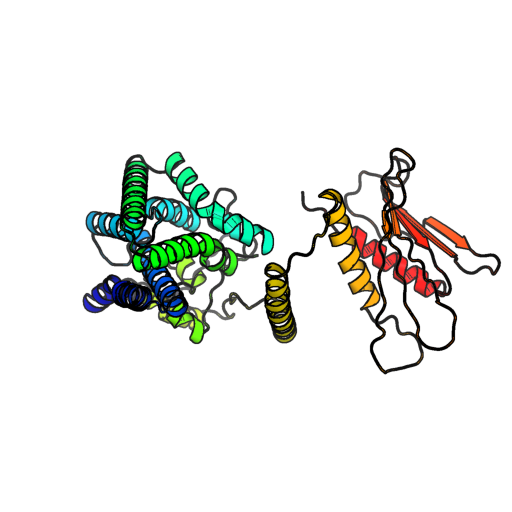 O 1
ATOM 1365 N N . LEU A 1 174 ? -7.563 2.798 20.885 1.00 98.19 174 LEU A N 1
ATOM 1366 C CA . LEU A 1 174 ? -8.036 2.186 19.638 1.00 98.19 174 LEU A CA 1
ATOM 1367 C C . LEU A 1 174 ? -8.399 3.250 18.598 1.00 98.19 174 LEU A C 1
ATOM 1369 O O . LEU A 1 174 ? -8.047 3.106 17.430 1.00 98.19 174 LEU A O 1
ATOM 1373 N N . GLN A 1 175 ? -9.043 4.339 19.023 1.00 98.19 175 GLN A N 1
ATOM 1374 C CA . GLN A 1 175 ? -9.370 5.467 18.148 1.00 98.19 175 GLN A CA 1
ATOM 1375 C C . GLN A 1 175 ? -8.108 6.133 17.582 1.00 98.19 175 GLN A C 1
ATOM 1377 O O . GLN A 1 175 ? -8.046 6.397 16.385 1.00 98.19 175 GLN A O 1
ATOM 1382 N N . THR A 1 176 ? -7.071 6.338 18.404 1.00 97.62 176 THR A N 1
ATOM 1383 C CA . THR A 1 176 ? -5.788 6.918 17.964 1.00 97.62 176 THR A CA 1
ATOM 1384 C C . THR A 1 176 ? -5.128 6.060 16.887 1.00 97.62 176 THR A C 1
ATOM 1386 O O . THR A 1 176 ? -4.747 6.578 15.837 1.00 97.62 176 THR A O 1
ATOM 1389 N N . VAL A 1 177 ? -5.023 4.746 17.118 1.00 98.44 177 VAL A N 1
ATOM 1390 C CA . VAL A 1 177 ? -4.449 3.816 16.132 1.00 98.44 177 VAL A CA 1
ATOM 1391 C C . VAL A 1 177 ? -5.312 3.772 14.868 1.00 98.44 177 VAL A C 1
ATOM 1393 O O . VAL A 1 177 ? -4.781 3.873 13.768 1.00 98.44 177 VAL A O 1
ATOM 1396 N N . SER A 1 178 ? -6.639 3.707 15.000 1.00 98.25 178 SER A N 1
ATOM 1397 C CA . SER A 1 178 ? -7.563 3.698 13.859 1.00 98.25 178 SER A CA 1
ATOM 1398 C C . SER A 1 178 ? -7.424 4.945 12.976 1.00 98.25 178 SER A C 1
ATOM 1400 O O . SER A 1 178 ? -7.273 4.824 11.760 1.00 98.25 178 SER A O 1
ATOM 1402 N N . ILE A 1 179 ? -7.387 6.144 13.572 1.00 96.94 179 ILE A N 1
ATOM 1403 C CA . ILE A 1 179 ? -7.160 7.401 12.841 1.00 96.94 179 ILE A CA 1
ATOM 1404 C C . ILE A 1 179 ? -5.815 7.359 12.110 1.00 96.94 179 ILE A C 1
ATOM 1406 O O . ILE A 1 179 ? -5.746 7.724 10.938 1.00 96.94 179 ILE A O 1
ATOM 1410 N N . ALA A 1 180 ? -4.753 6.888 12.770 1.00 97.75 180 ALA A N 1
ATOM 1411 C CA . ALA A 1 180 ? -3.430 6.796 12.160 1.00 97.75 180 ALA A CA 1
ATOM 1412 C C . ALA A 1 180 ? -3.430 5.907 10.905 1.00 97.75 180 ALA A C 1
ATOM 1414 O O . ALA A 1 180 ? -2.820 6.265 9.900 1.00 97.75 180 ALA A O 1
ATOM 1415 N N . LEU A 1 181 ? -4.146 4.781 10.938 1.00 98.19 181 LEU A N 1
ATOM 1416 C CA . LEU A 1 181 ? -4.262 3.860 9.806 1.00 98.19 181 LEU A CA 1
ATOM 1417 C C . LEU A 1 181 ? -5.087 4.445 8.656 1.00 98.19 181 LEU A C 1
ATOM 1419 O O . LEU A 1 181 ? -4.711 4.298 7.494 1.00 98.19 181 LEU A O 1
ATOM 1423 N N . LEU A 1 182 ? -6.175 5.159 8.955 1.00 95.50 182 LEU A N 1
ATOM 1424 C CA . LEU A 1 182 ? -6.952 5.870 7.934 1.00 95.50 182 LEU A CA 1
ATOM 1425 C C . LEU A 1 182 ? -6.118 6.964 7.252 1.00 95.50 182 LEU A C 1
ATOM 1427 O O . LEU A 1 182 ? -6.116 7.065 6.024 1.00 95.50 182 LEU A O 1
ATOM 1431 N N . LEU A 1 183 ? -5.365 7.744 8.034 1.00 95.25 183 LEU A N 1
ATOM 1432 C CA . LEU A 1 183 ? -4.443 8.752 7.506 1.00 95.25 183 LEU A CA 1
ATOM 1433 C C . LEU A 1 183 ? -3.326 8.112 6.674 1.00 95.25 183 LEU A C 1
ATOM 1435 O O . LEU A 1 183 ? -2.976 8.637 5.619 1.00 95.25 183 LEU A O 1
ATOM 1439 N N . ALA A 1 184 ? -2.795 6.967 7.109 1.00 95.12 184 ALA A N 1
ATOM 1440 C CA . ALA A 1 184 ? -1.798 6.227 6.350 1.00 95.12 184 ALA A CA 1
ATOM 1441 C C . ALA A 1 184 ? -2.357 5.769 4.995 1.00 95.12 184 ALA A C 1
ATOM 1443 O O . ALA A 1 184 ? -1.732 6.057 3.978 1.00 95.12 184 ALA A O 1
ATOM 1444 N N . ASN A 1 185 ? -3.557 5.173 4.943 1.00 93.75 185 ASN A N 1
ATOM 1445 C CA . ASN A 1 185 ? -4.222 4.822 3.677 1.00 93.75 185 ASN A CA 1
ATOM 1446 C C . ASN A 1 185 ? -4.375 6.029 2.745 1.00 93.75 185 ASN A C 1
ATOM 1448 O O . ASN A 1 185 ? -4.094 5.922 1.553 1.00 93.75 185 ASN A O 1
ATOM 1452 N N . ALA A 1 186 ? -4.791 7.178 3.284 1.00 93.19 186 ALA A N 1
ATOM 1453 C CA . ALA A 1 186 ? -4.924 8.414 2.518 1.00 93.19 186 ALA A CA 1
ATOM 1454 C C . ALA A 1 186 ? -3.574 8.949 2.006 1.00 93.19 186 ALA A C 1
ATOM 1456 O O . ALA A 1 186 ? -3.539 9.647 0.998 1.00 93.19 186 ALA A O 1
ATOM 1457 N N . ALA A 1 187 ? -2.463 8.635 2.677 1.00 93.25 187 ALA A N 1
ATOM 1458 C CA . ALA A 1 187 ? -1.121 9.085 2.308 1.00 93.25 187 ALA A CA 1
ATOM 1459 C C . ALA A 1 187 ? -0.359 8.104 1.396 1.00 93.25 187 ALA A C 1
ATOM 1461 O O . ALA A 1 187 ? 0.568 8.524 0.698 1.00 93.25 187 ALA A O 1
ATOM 1462 N N . VAL A 1 188 ? -0.729 6.816 1.371 1.00 92.75 188 VAL A N 1
ATOM 1463 C CA . VAL A 1 188 ? -0.073 5.780 0.546 1.00 92.75 188 VAL A CA 1
ATOM 1464 C C . VAL A 1 188 ? 0.113 6.200 -0.908 1.00 92.75 188 VAL A C 1
ATOM 1466 O O . VAL A 1 188 ? 1.221 6.018 -1.405 1.00 92.75 188 VAL A O 1
ATOM 1469 N N . PRO A 1 189 ? -0.879 6.781 -1.605 1.00 93.06 189 PRO A N 1
ATOM 1470 C CA . PRO A 1 189 ? -0.725 7.093 -3.023 1.00 93.06 189 PRO A CA 1
ATOM 1471 C C . PRO A 1 189 ? 0.393 8.102 -3.291 1.00 93.06 189 PRO A C 1
ATOM 1473 O O . PRO A 1 189 ? 1.105 7.995 -4.286 1.00 93.06 189 PRO A O 1
ATOM 1476 N N . MET A 1 190 ? 0.629 9.031 -2.364 1.00 92.31 190 MET A N 1
ATOM 1477 C CA . MET A 1 190 ? 1.746 9.967 -2.454 1.00 92.31 190 MET A CA 1
ATOM 1478 C C . MET A 1 190 ? 3.098 9.247 -2.334 1.00 92.31 190 MET A C 1
ATOM 1480 O O . MET A 1 190 ? 4.016 9.465 -3.129 1.00 92.31 190 MET A O 1
ATOM 1484 N N . VAL A 1 191 ? 3.237 8.379 -1.330 1.00 87.56 191 VAL A N 1
ATOM 1485 C CA . VAL A 1 191 ? 4.522 7.744 -1.003 1.00 87.56 191 VAL A CA 1
ATOM 1486 C C . VAL A 1 191 ? 4.801 6.545 -1.907 1.00 87.56 191 VAL A C 1
ATOM 1488 O O . VAL A 1 191 ? 5.873 6.464 -2.496 1.00 87.56 191 VAL A O 1
ATOM 1491 N N . GLY A 1 192 ? 3.851 5.625 -2.028 1.00 88.25 192 GLY A N 1
ATOM 1492 C CA . GLY A 1 192 ? 3.998 4.343 -2.716 1.00 88.25 192 GLY A CA 1
ATOM 1493 C C . GLY A 1 192 ? 3.711 4.371 -4.214 1.00 88.25 192 GLY A C 1
ATOM 1494 O O . GLY A 1 192 ? 3.985 3.378 -4.874 1.00 88.25 192 GLY A O 1
ATOM 1495 N N . ILE A 1 193 ? 3.179 5.472 -4.759 1.00 91.88 193 ILE A N 1
ATOM 1496 C CA . ILE A 1 193 ? 2.857 5.561 -6.190 1.00 91.88 193 ILE A CA 1
ATOM 1497 C C . ILE A 1 193 ? 3.439 6.830 -6.814 1.00 91.88 193 ILE A C 1
ATOM 1499 O O . ILE A 1 193 ? 4.297 6.746 -7.692 1.00 91.88 193 ILE A O 1
ATOM 1503 N N . TRP A 1 194 ? 3.037 8.018 -6.350 1.00 93.62 194 TRP A N 1
ATOM 1504 C CA . TRP A 1 194 ? 3.514 9.275 -6.930 1.00 93.62 194 TRP A CA 1
ATOM 1505 C C . TRP A 1 194 ? 5.037 9.385 -6.851 1.00 93.62 194 TRP A C 1
ATOM 1507 O O . TRP A 1 194 ? 5.688 9.664 -7.856 1.00 93.62 194 TRP A O 1
ATOM 1517 N N . SER A 1 195 ? 5.634 9.107 -5.688 1.00 90.12 195 SER A N 1
ATOM 1518 C CA . SER A 1 195 ? 7.084 9.261 -5.517 1.00 90.12 195 SER A CA 1
ATOM 1519 C C . SER A 1 195 ? 7.908 8.363 -6.457 1.00 90.12 195 SER A C 1
ATOM 1521 O O . SER A 1 195 ? 8.970 8.785 -6.928 1.00 90.12 195 SER A O 1
ATOM 1523 N N . VAL A 1 196 ? 7.390 7.171 -6.774 1.00 91.12 196 VAL A N 1
ATOM 1524 C CA . VAL A 1 196 ? 8.065 6.129 -7.564 1.00 91.12 196 VAL A CA 1
ATOM 1525 C C . VAL A 1 196 ? 7.730 6.177 -9.057 1.00 91.12 196 VAL A C 1
ATOM 1527 O O . VAL A 1 196 ? 8.539 5.715 -9.855 1.00 91.12 196 VAL A O 1
ATOM 1530 N N . HIS A 1 197 ? 6.608 6.781 -9.460 1.00 92.19 197 HIS A N 1
ATOM 1531 C CA . HIS A 1 197 ? 6.200 6.883 -10.870 1.00 92.19 197 HIS A CA 1
ATOM 1532 C C . HIS A 1 197 ? 6.248 8.295 -11.458 1.00 92.19 197 HIS A C 1
ATOM 1534 O O . HIS A 1 197 ? 6.181 8.440 -12.681 1.00 92.19 197 HIS A O 1
ATOM 1540 N N . ARG A 1 198 ? 6.402 9.344 -10.636 1.00 89.50 198 ARG A N 1
ATOM 1541 C CA . ARG A 1 198 ? 6.437 10.732 -11.122 1.00 89.50 198 ARG A CA 1
ATOM 1542 C C . ARG A 1 198 ? 7.409 10.922 -12.280 1.00 89.50 198 ARG A C 1
ATOM 1544 O O . ARG A 1 198 ? 8.595 10.613 -12.165 1.00 89.50 198 ARG A O 1
ATOM 1551 N N . GLY A 1 199 ? 6.900 11.437 -13.397 1.00 84.56 199 GLY A N 1
ATOM 1552 C CA . GLY A 1 199 ? 7.690 11.701 -14.602 1.00 84.56 199 GLY A CA 1
ATOM 1553 C C . GLY A 1 199 ? 8.306 10.455 -15.250 1.00 84.56 199 GLY A C 1
ATOM 1554 O O . GLY A 1 199 ? 9.369 10.568 -15.852 1.00 84.56 199 GLY A O 1
ATOM 1555 N N . CYS A 1 200 ? 7.700 9.272 -15.091 1.00 85.38 200 CYS A N 1
ATOM 1556 C CA . CYS A 1 200 ? 8.180 8.027 -15.706 1.00 85.38 200 CYS A CA 1
ATOM 1557 C C . CYS A 1 200 ? 7.371 7.586 -16.939 1.00 85.38 200 CYS A C 1
ATOM 1559 O O . CYS A 1 200 ? 7.687 6.555 -17.520 1.00 85.38 200 CYS A O 1
ATOM 1561 N N . GLU A 1 201 ? 6.370 8.359 -17.367 1.00 77.38 201 GLU A N 1
ATOM 1562 C CA . GLU A 1 201 ? 5.475 8.011 -18.486 1.00 77.38 201 GLU A CA 1
ATOM 1563 C C . GLU A 1 201 ? 6.218 7.798 -19.813 1.00 77.38 201 GLU A C 1
ATOM 1565 O O . GLU A 1 201 ? 5.924 6.863 -20.556 1.00 77.38 201 GLU A O 1
ATOM 1570 N N . HIS A 1 202 ? 7.247 8.610 -20.058 1.00 74.31 202 HIS A N 1
ATOM 1571 C CA . HIS A 1 202 ? 8.133 8.493 -21.220 1.00 74.31 202 HIS A CA 1
ATOM 1572 C C . HIS A 1 202 ? 9.490 7.853 -20.882 1.00 74.31 202 HIS A C 1
ATOM 1574 O O . HIS A 1 202 ? 10.382 7.817 -21.724 1.00 74.31 202 HIS A O 1
ATOM 1580 N N . SER A 1 203 ? 9.668 7.367 -19.648 1.00 66.88 203 SER A N 1
ATOM 1581 C CA . SER A 1 203 ? 10.891 6.676 -19.230 1.00 66.88 203 SER A CA 1
ATOM 1582 C C . SER A 1 203 ? 10.857 5.216 -19.671 1.00 66.88 203 SER A C 1
ATOM 1584 O O . SER A 1 203 ? 9.824 4.555 -19.562 1.00 66.88 203 SER A O 1
ATOM 1586 N N . HIS A 1 204 ? 12.011 4.687 -20.083 1.00 66.94 204 HIS A N 1
ATOM 1587 C CA . HIS A 1 204 ? 12.180 3.262 -20.372 1.00 66.94 204 HIS A CA 1
ATOM 1588 C C . HIS A 1 204 ? 11.839 2.374 -19.169 1.00 66.94 204 HIS A C 1
ATOM 1590 O O . HIS A 1 204 ? 11.184 1.349 -19.330 1.00 66.94 20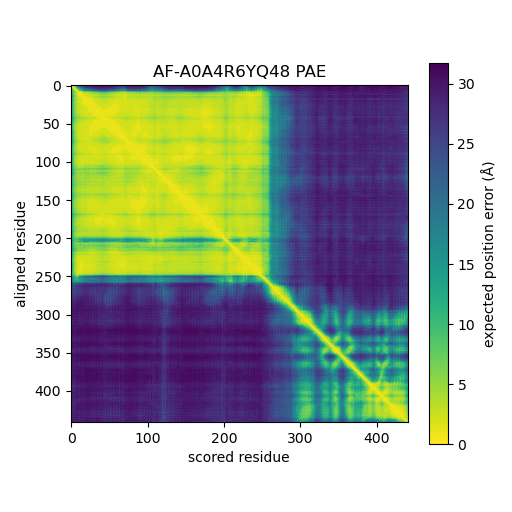4 HIS A O 1
ATOM 1596 N N . ASP A 1 205 ? 12.244 2.783 -17.966 1.00 69.12 205 ASP A N 1
ATOM 1597 C CA . ASP A 1 205 ? 12.117 1.967 -16.756 1.00 69.12 205 ASP A CA 1
ATOM 1598 C C . ASP A 1 205 ? 10.719 2.086 -16.096 1.00 69.12 205 ASP A C 1
ATOM 1600 O O . ASP A 1 205 ? 10.408 1.300 -15.206 1.00 69.12 205 ASP A O 1
ATOM 1604 N N . ARG A 1 206 ? 9.855 3.033 -16.526 1.00 79.88 206 ARG A N 1
ATOM 1605 C CA . ARG A 1 206 ? 8.464 3.298 -16.049 1.00 79.88 206 ARG A CA 1
ATOM 1606 C C . ARG A 1 206 ? 8.234 3.390 -14.521 1.00 79.88 206 ARG A C 1
ATOM 1608 O O . ARG A 1 206 ? 7.117 3.658 -14.080 1.00 79.88 206 ARG A O 1
ATOM 1615 N N . ALA A 1 207 ? 9.277 3.259 -13.711 1.00 85.62 207 ALA A N 1
ATOM 1616 C CA . ALA A 1 207 ? 9.291 3.323 -12.256 1.00 85.62 207 ALA A CA 1
ATOM 1617 C C . ALA A 1 207 ? 10.691 3.726 -11.756 1.00 85.62 207 ALA A C 1
ATOM 1619 O O . ALA A 1 207 ? 11.683 3.627 -12.479 1.00 85.62 207 ALA A O 1
ATOM 1620 N N . ARG A 1 208 ? 10.784 4.159 -10.496 1.00 87.81 208 ARG A N 1
ATOM 1621 C CA . ARG A 1 208 ? 12.031 4.513 -9.799 1.00 87.81 208 ARG A CA 1
ATOM 1622 C C . ARG A 1 208 ? 12.146 3.743 -8.498 1.00 87.81 208 ARG A C 1
ATOM 1624 O O . ARG A 1 208 ? 11.137 3.488 -7.850 1.00 87.81 208 ARG A O 1
ATOM 1631 N N . SER A 1 209 ? 13.376 3.503 -8.056 1.00 87.94 209 SER A N 1
ATOM 1632 C CA . SER A 1 209 ? 13.632 2.874 -6.756 1.00 87.94 209 SER A CA 1
ATOM 1633 C C . SER A 1 209 ? 14.265 3.830 -5.757 1.00 87.94 209 SER A C 1
ATOM 1635 O O . SER A 1 209 ? 15.001 4.751 -6.109 1.00 87.94 209 SER A O 1
ATOM 1637 N N . GLN A 1 210 ? 14.007 3.610 -4.475 1.00 84.94 210 GLN A N 1
ATOM 1638 C CA . GLN A 1 210 ? 14.809 4.156 -3.391 1.00 84.94 210 GLN A CA 1
ATOM 1639 C C . GLN A 1 210 ? 15.655 3.046 -2.799 1.00 84.94 210 GLN A C 1
ATOM 1641 O O . GLN A 1 210 ? 15.119 2.028 -2.383 1.00 84.94 210 GLN A O 1
ATOM 1646 N N . ARG A 1 211 ? 16.965 3.277 -2.721 1.00 83.81 211 ARG A N 1
ATOM 1647 C CA . ARG A 1 211 ? 17.931 2.293 -2.207 1.00 83.81 211 ARG A CA 1
ATOM 1648 C C . ARG A 1 211 ? 18.820 2.859 -1.099 1.00 83.81 211 ARG A C 1
ATOM 1650 O O . ARG A 1 211 ? 19.903 2.346 -0.815 1.00 83.81 211 ARG A O 1
ATOM 1657 N N . GLN A 1 212 ? 18.435 4.004 -0.535 1.00 82.19 212 GLN A N 1
ATOM 1658 C CA . GLN A 1 212 ? 19.158 4.589 0.586 1.00 82.19 212 GLN A CA 1
ATOM 1659 C C . GLN A 1 212 ? 18.911 3.747 1.839 1.00 82.19 212 GLN A C 1
ATOM 1661 O O . GLN A 1 212 ? 17.790 3.673 2.331 1.00 82.19 212 GLN A O 1
ATOM 1666 N N . ARG A 1 213 ? 19.985 3.189 2.410 1.00 80.19 213 ARG A N 1
ATOM 1667 C CA . ARG A 1 213 ? 19.938 2.249 3.548 1.00 80.19 213 ARG A CA 1
ATOM 1668 C C . ARG A 1 213 ? 19.117 2.726 4.753 1.00 80.19 213 ARG A C 1
ATOM 1670 O O . ARG A 1 213 ? 18.550 1.903 5.461 1.00 80.19 213 ARG A O 1
ATOM 1677 N N . TRP A 1 214 ? 19.063 4.036 5.005 1.00 82.00 214 TRP A N 1
ATOM 1678 C CA . TRP A 1 214 ? 18.289 4.600 6.119 1.00 82.00 214 TRP A CA 1
ATOM 1679 C C . TRP A 1 214 ? 16.770 4.604 5.861 1.00 82.00 214 TRP A C 1
ATOM 1681 O O . TRP A 1 214 ? 16.001 4.662 6.815 1.00 82.00 214 TRP A O 1
ATOM 1691 N N . LEU A 1 215 ? 16.340 4.505 4.597 1.00 83.75 215 LEU A N 1
ATOM 1692 C CA . LEU A 1 215 ? 14.940 4.356 4.185 1.00 83.75 215 LEU A CA 1
ATOM 1693 C C . LEU A 1 215 ? 14.531 2.888 4.010 1.00 83.75 215 LEU A C 1
ATOM 1695 O O . LEU A 1 215 ? 13.365 2.566 4.233 1.00 83.75 215 LEU A O 1
ATOM 1699 N N . ASP A 1 216 ? 15.460 1.994 3.665 1.00 83.69 216 ASP A N 1
ATOM 1700 C CA . ASP A 1 216 ? 15.174 0.569 3.429 1.00 83.69 216 ASP A CA 1
ATOM 1701 C C . ASP A 1 216 ? 14.515 -0.110 4.638 1.00 83.69 216 ASP A C 1
ATOM 1703 O O . ASP A 1 216 ? 13.531 -0.831 4.487 1.00 83.69 216 ASP A O 1
ATOM 1707 N N . GLY A 1 217 ? 15.024 0.158 5.846 1.00 86.06 217 GLY A N 1
ATOM 1708 C CA . GLY A 1 217 ? 14.491 -0.401 7.091 1.00 86.06 217 GLY A CA 1
ATOM 1709 C C . GLY A 1 217 ? 13.050 0.044 7.374 1.00 86.06 217 GLY A C 1
ATOM 1710 O O . GLY A 1 217 ? 12.165 -0.810 7.406 1.00 86.06 217 GLY A O 1
ATOM 1711 N N . PRO A 1 218 ? 12.781 1.356 7.534 1.00 86.81 218 PRO A N 1
ATOM 1712 C CA . PRO A 1 218 ? 11.436 1.870 7.812 1.00 86.81 218 PRO A CA 1
ATOM 1713 C C . PRO A 1 218 ? 10.404 1.580 6.716 1.00 86.81 218 PRO A C 1
ATOM 1715 O O . PRO A 1 218 ? 9.219 1.458 7.009 1.00 86.81 218 PRO A O 1
ATOM 1718 N N . THR A 1 219 ? 10.840 1.464 5.457 1.00 88.31 219 THR A N 1
ATOM 1719 C CA . THR A 1 219 ? 9.962 1.101 4.328 1.00 88.31 219 THR A CA 1
ATOM 1720 C C . THR A 1 219 ? 9.906 -0.401 4.083 1.00 88.31 219 THR A C 1
ATOM 1722 O O . THR A 1 219 ? 9.191 -0.858 3.196 1.00 88.31 219 THR A O 1
ATOM 1725 N N . PHE A 1 220 ? 10.655 -1.181 4.862 1.00 92.88 220 PHE A N 1
ATOM 1726 C CA . PHE A 1 220 ? 10.746 -2.630 4.766 1.00 92.88 220 PHE A CA 1
ATOM 1727 C C . PHE A 1 220 ? 10.997 -3.137 3.333 1.00 92.88 220 PHE A C 1
ATOM 1729 O O . PHE A 1 220 ? 10.403 -4.126 2.890 1.00 92.88 220 PHE A O 1
ATOM 1736 N N . ASN A 1 221 ? 11.897 -2.446 2.627 1.00 93.06 221 ASN A N 1
ATOM 1737 C CA . ASN A 1 221 ? 12.271 -2.651 1.224 1.00 93.06 221 ASN A CA 1
ATOM 1738 C C . ASN A 1 221 ? 11.156 -2.404 0.188 1.00 93.06 221 ASN A C 1
ATOM 1740 O O . ASN A 1 221 ? 11.329 -2.758 -0.976 1.00 93.06 221 ASN A O 1
ATOM 1744 N N . MET A 1 222 ? 10.035 -1.779 0.558 1.00 90.69 222 MET A N 1
ATOM 1745 C CA . MET A 1 222 ? 8.929 -1.522 -0.379 1.00 90.69 222 MET A CA 1
ATOM 1746 C C . MET A 1 222 ? 9.270 -0.545 -1.499 1.00 90.69 222 MET A C 1
ATOM 1748 O O . MET A 1 222 ? 8.630 -0.567 -2.541 1.00 90.69 222 MET A O 1
ATOM 1752 N N . LEU A 1 223 ? 10.272 0.313 -1.307 1.00 91.88 223 LEU A N 1
ATOM 1753 C CA . LEU A 1 223 ? 10.646 1.305 -2.313 1.00 91.88 223 LEU A CA 1
ATOM 1754 C C . LEU A 1 223 ? 11.650 0.788 -3.355 1.00 91.88 223 LEU A C 1
ATOM 1756 O O . LEU A 1 223 ? 12.094 1.567 -4.197 1.00 91.88 223 LEU A O 1
ATOM 1760 N N . TYR A 1 224 ? 11.981 -0.506 -3.353 1.00 92.94 224 TYR A N 1
ATOM 1761 C CA . TYR A 1 224 ? 12.670 -1.174 -4.466 1.00 92.94 224 TYR A CA 1
ATOM 1762 C C . TYR A 1 224 ? 11.682 -1.421 -5.630 1.00 92.94 224 TYR A C 1
ATOM 1764 O O . TYR A 1 224 ? 11.439 -2.552 -6.053 1.00 92.94 224 TYR A O 1
ATOM 1772 N N . HIS A 1 225 ? 11.044 -0.341 -6.097 1.00 92.81 225 HIS A N 1
ATOM 1773 C CA . HIS A 1 225 ? 9.858 -0.390 -6.954 1.00 92.81 225 HIS A CA 1
ATOM 1774 C C . HIS A 1 225 ? 10.182 -0.785 -8.395 1.00 92.81 225 HIS A C 1
ATOM 1776 O O . HIS A 1 225 ? 9.434 -1.545 -9.000 1.00 92.81 225 HIS A O 1
ATOM 1782 N N . LEU A 1 226 ? 11.314 -0.332 -8.949 1.00 91.38 226 LEU A N 1
ATOM 1783 C CA . LEU A 1 226 ? 11.762 -0.773 -10.273 1.00 91.38 226 LEU A CA 1
ATOM 1784 C C . LEU A 1 226 ? 12.079 -2.271 -10.277 1.00 91.38 226 LEU A C 1
ATOM 1786 O O . LEU A 1 226 ? 11.687 -2.985 -11.193 1.00 91.38 226 LEU A O 1
ATOM 1790 N N . GLU A 1 227 ? 12.785 -2.762 -9.258 1.00 92.94 227 GLU A N 1
ATOM 1791 C CA . GLU A 1 227 ? 13.113 -4.183 -9.130 1.00 92.94 227 GLU A CA 1
ATOM 1792 C C . GLU A 1 227 ? 11.853 -5.027 -9.057 1.00 92.94 227 GLU A C 1
ATOM 1794 O O . GLU A 1 227 ? 11.771 -6.067 -9.708 1.00 92.94 227 GLU A O 1
ATOM 1799 N N . HIS A 1 228 ? 10.875 -4.543 -8.296 1.00 94.62 228 HIS A N 1
ATOM 1800 C CA . HIS A 1 228 ? 9.562 -5.145 -8.196 1.00 94.62 228 HIS A CA 1
ATOM 1801 C C . HIS A 1 228 ? 8.826 -5.168 -9.543 1.00 94.62 228 HIS A C 1
ATOM 1803 O O . HIS A 1 228 ? 8.330 -6.212 -9.951 1.00 94.62 228 HIS A O 1
ATOM 1809 N N . HIS A 1 229 ? 8.811 -4.062 -10.291 1.00 92.88 229 HIS A N 1
ATOM 1810 C CA . HIS A 1 229 ? 8.212 -4.019 -11.632 1.00 92.88 229 HIS A CA 1
ATOM 1811 C C . HIS A 1 229 ? 8.888 -4.971 -12.623 1.00 92.88 229 HIS A C 1
ATOM 1813 O O . HIS A 1 229 ? 8.204 -5.631 -13.404 1.00 92.88 229 HIS A O 1
ATOM 1819 N N . LEU A 1 230 ? 10.218 -5.083 -12.572 1.00 91.19 230 LEU A N 1
ATOM 1820 C CA . LEU A 1 230 ? 10.976 -5.984 -13.442 1.00 91.19 230 LEU A CA 1
ATOM 1821 C C . LEU A 1 230 ? 10.795 -7.463 -13.059 1.00 91.19 230 LEU A C 1
ATOM 1823 O O . LEU A 1 230 ? 10.777 -8.325 -13.939 1.00 91.19 230 LEU A O 1
ATOM 1827 N N . TYR A 1 231 ? 10.673 -7.767 -11.763 1.00 93.50 231 TYR A N 1
ATOM 1828 C CA . TYR A 1 231 ? 10.596 -9.133 -11.239 1.00 93.50 231 TYR A CA 1
ATOM 1829 C C . TYR A 1 231 ? 9.550 -9.256 -10.116 1.00 93.50 231 TYR A C 1
ATOM 1831 O O . TYR A 1 231 ? 9.913 -9.546 -8.973 1.00 93.50 231 TYR A O 1
ATOM 1839 N N . PRO A 1 232 ? 8.245 -9.132 -10.425 1.00 94.31 232 PRO A N 1
ATOM 1840 C CA . PRO A 1 232 ? 7.183 -9.083 -9.411 1.00 94.31 232 PRO A CA 1
ATOM 1841 C C . PRO A 1 232 ? 7.041 -10.380 -8.601 1.00 94.31 232 PRO A C 1
ATOM 1843 O O . PRO A 1 232 ? 6.488 -10.378 -7.505 1.00 94.31 232 PRO A O 1
ATOM 1846 N N . GLY A 1 233 ? 7.574 -11.493 -9.120 1.00 94.94 233 GLY A N 1
ATOM 1847 C CA . GLY A 1 233 ? 7.633 -12.779 -8.420 1.00 94.94 233 GLY A CA 1
ATOM 1848 C C . GLY A 1 233 ? 8.719 -12.875 -7.339 1.00 94.94 233 GLY A C 1
ATOM 1849 O O . GLY A 1 233 ? 8.829 -13.909 -6.681 1.00 94.94 233 GLY A O 1
ATOM 1850 N N . VAL A 1 234 ? 9.574 -11.859 -7.182 1.00 96.81 234 VAL A N 1
ATOM 1851 C CA . VAL A 1 234 ? 10.593 -11.825 -6.126 1.00 96.81 234 VAL A CA 1
ATOM 1852 C C . VAL A 1 234 ? 9.997 -11.141 -4.890 1.00 96.81 234 VAL A C 1
ATOM 1854 O O . VAL A 1 234 ? 9.606 -9.980 -4.982 1.00 96.81 234 VAL A O 1
ATOM 1857 N N . PRO A 1 235 ? 9.941 -11.811 -3.722 1.00 96.69 235 PRO A N 1
ATOM 1858 C CA . PRO A 1 235 ? 9.393 -11.226 -2.504 1.00 96.69 235 PRO A CA 1
ATOM 1859 C C . PRO A 1 235 ? 10.172 -9.983 -2.069 1.00 96.69 235 PRO A C 1
ATOM 1861 O O . PRO A 1 235 ? 11.400 -9.930 -2.217 1.00 96.69 235 PRO A O 1
ATOM 1864 N N . ALA A 1 236 ? 9.490 -9.037 -1.415 1.00 95.62 236 ALA A N 1
ATOM 1865 C CA . ALA A 1 236 ? 10.075 -7.779 -0.937 1.00 95.62 236 ALA A CA 1
ATOM 1866 C C . ALA A 1 236 ? 11.362 -7.984 -0.111 1.00 95.62 236 ALA A C 1
ATOM 1868 O O . ALA A 1 236 ? 12.297 -7.181 -0.140 1.00 95.62 236 ALA A O 1
ATOM 1869 N N . ARG A 1 237 ? 11.452 -9.107 0.616 1.00 95.62 237 ARG A N 1
ATOM 1870 C CA . ARG A 1 237 ? 12.635 -9.505 1.400 1.00 95.62 237 ARG A CA 1
ATOM 1871 C C . ARG A 1 237 ? 13.905 -9.629 0.557 1.00 95.62 237 ARG A C 1
ATOM 1873 O O . ARG A 1 237 ? 14.995 -9.330 1.041 1.00 95.62 237 ARG A O 1
ATOM 1880 N N . HIS A 1 238 ? 13.775 -10.111 -0.673 1.00 96.81 238 HIS A N 1
ATOM 1881 C CA . HIS A 1 238 ? 14.893 -10.419 -1.558 1.00 96.81 238 HIS A CA 1
ATOM 1882 C C . HIS A 1 238 ? 15.172 -9.307 -2.583 1.00 96.81 238 HIS A C 1
ATOM 1884 O O . HIS A 1 238 ? 16.197 -9.366 -3.267 1.00 96.81 238 HIS A O 1
ATOM 1890 N N . LEU A 1 239 ? 14.349 -8.250 -2.638 1.00 95.50 239 LEU A N 1
ATOM 1891 C CA . LEU A 1 239 ? 14.559 -7.106 -3.533 1.00 95.50 239 LEU A CA 1
ATOM 1892 C C . LEU A 1 239 ? 15.920 -6.406 -3.351 1.00 95.50 239 LEU A C 1
ATOM 1894 O O . LEU A 1 239 ? 16.556 -6.124 -4.365 1.00 95.50 239 LEU A O 1
ATOM 1898 N N . PRO A 1 240 ? 16.475 -6.219 -2.134 1.00 94.50 240 PRO A N 1
ATOM 1899 C CA . PRO A 1 240 ? 17.823 -5.660 -1.998 1.00 94.50 240 PRO A CA 1
ATOM 1900 C C . PRO A 1 240 ? 18.917 -6.542 -2.617 1.00 94.50 240 PRO A C 1
ATOM 1902 O O . PRO A 1 240 ? 19.939 -6.044 -3.089 1.00 94.50 240 PRO A O 1
ATOM 1905 N N . GLN A 1 241 ? 18.737 -7.868 -2.612 1.00 94.81 241 GLN A N 1
ATOM 1906 C CA . GLN A 1 241 ? 19.671 -8.783 -3.270 1.00 94.81 241 GLN A CA 1
ATOM 1907 C C . GLN A 1 241 ? 19.509 -8.736 -4.790 1.00 94.81 241 GLN A C 1
ATOM 1909 O O . GLN A 1 241 ? 20.512 -8.749 -5.503 1.00 94.81 241 GLN A O 1
ATOM 1914 N N . LEU A 1 242 ? 18.271 -8.652 -5.275 1.00 93.81 242 LEU A N 1
ATOM 1915 C CA . LEU A 1 242 ? 17.963 -8.469 -6.687 1.00 93.81 242 LEU A CA 1
ATOM 1916 C C . LEU A 1 242 ? 18.557 -7.159 -7.226 1.00 93.81 242 LEU A C 1
ATOM 1918 O O . LEU A 1 242 ? 19.217 -7.181 -8.260 1.00 93.81 242 LEU A O 1
ATOM 1922 N N . ALA A 1 243 ? 18.418 -6.058 -6.485 1.00 92.06 243 ALA A N 1
ATOM 1923 C CA . ALA A 1 243 ? 19.002 -4.762 -6.821 1.00 92.06 243 ALA A CA 1
ATOM 1924 C C . ALA A 1 243 ? 20.520 -4.856 -7.026 1.00 92.06 243 ALA A C 1
ATOM 1926 O O . ALA A 1 243 ? 21.027 -4.418 -8.052 1.00 92.06 243 ALA A O 1
ATOM 1927 N N . ARG A 1 244 ? 21.238 -5.535 -6.117 1.00 91.38 244 ARG A N 1
ATOM 1928 C CA . ARG A 1 244 ? 22.687 -5.773 -6.267 1.00 91.38 244 ARG A CA 1
ATOM 1929 C C . ARG A 1 244 ? 23.035 -6.573 -7.525 1.00 91.38 244 ARG A C 1
ATOM 1931 O O . ARG A 1 244 ? 24.051 -6.299 -8.153 1.00 91.38 244 ARG A O 1
ATOM 1938 N N . ARG A 1 245 ? 22.218 -7.568 -7.893 1.00 92.12 245 ARG A N 1
ATOM 1939 C CA . ARG A 1 245 ? 22.427 -8.357 -9.123 1.00 92.12 245 ARG A CA 1
ATOM 1940 C C . ARG A 1 245 ? 22.156 -7.529 -10.376 1.00 92.12 245 ARG A C 1
ATOM 1942 O O . ARG A 1 245 ? 22.865 -7.694 -11.362 1.00 92.12 245 ARG A O 1
ATOM 1949 N N . LEU A 1 246 ? 21.164 -6.643 -10.328 1.00 89.06 246 LEU A N 1
ATOM 1950 C CA . LEU A 1 246 ? 20.874 -5.710 -11.413 1.00 89.06 246 LEU A CA 1
ATOM 1951 C C . LEU A 1 246 ? 21.997 -4.695 -11.597 1.00 89.06 246 LEU A C 1
ATOM 1953 O O . LEU A 1 246 ? 22.406 -4.471 -12.729 1.00 89.06 246 LEU A O 1
ATOM 1957 N N . ASP A 1 247 ? 22.543 -4.155 -10.509 1.00 86.88 247 ASP A N 1
ATOM 1958 C CA . ASP A 1 247 ? 23.660 -3.205 -10.567 1.00 86.88 247 ASP A CA 1
ATOM 1959 C C . ASP A 1 247 ? 24.932 -3.843 -11.120 1.00 86.88 247 ASP A C 1
ATOM 1961 O O . ASP A 1 247 ? 25.645 -3.221 -11.896 1.00 86.88 247 ASP A O 1
ATOM 1965 N N . ALA A 1 248 ? 25.196 -5.107 -10.781 1.00 86.94 248 ALA A N 1
ATOM 1966 C CA . ALA A 1 248 ? 26.322 -5.844 -11.349 1.00 86.94 248 ALA A CA 1
ATOM 1967 C C . ALA A 1 248 ? 26.158 -6.135 -12.854 1.00 86.94 248 ALA A C 1
ATOM 1969 O O . ALA A 1 248 ? 27.150 -6.358 -13.545 1.00 86.94 248 ALA A O 1
ATOM 1970 N N . ALA A 1 249 ? 24.919 -6.172 -13.355 1.00 83.88 249 ALA A N 1
ATOM 1971 C CA . ALA A 1 249 ? 24.609 -6.496 -14.745 1.00 83.88 249 ALA A CA 1
ATOM 1972 C C . ALA A 1 249 ? 24.391 -5.260 -15.636 1.00 83.88 249 ALA A C 1
ATOM 1974 O O . ALA A 1 249 ? 24.584 -5.346 -16.850 1.00 83.88 249 ALA A O 1
ATOM 1975 N N . ARG A 1 250 ? 23.961 -4.124 -15.070 1.00 73.19 250 ARG A N 1
ATOM 1976 C CA . ARG A 1 250 ? 23.726 -2.877 -15.810 1.00 73.19 250 ARG A CA 1
ATOM 1977 C C . ARG A 1 250 ? 25.022 -2.070 -15.935 1.00 73.19 250 ARG A C 1
ATOM 1979 O O . ARG A 1 250 ? 25.820 -1.995 -15.010 1.00 73.19 250 ARG A O 1
ATOM 1986 N N . ARG A 1 251 ? 25.210 -1.432 -17.098 1.00 56.41 251 ARG A N 1
ATOM 1987 C CA . ARG A 1 251 ? 26.294 -0.457 -17.328 1.00 56.41 251 ARG A CA 1
ATOM 1988 C C . ARG A 1 251 ? 25.958 0.932 -16.772 1.00 56.41 251 ARG A C 1
ATOM 1990 O O . ARG A 1 251 ? 26.872 1.689 -16.468 1.00 56.41 251 ARG A O 1
ATOM 1997 N N . GLU A 1 252 ? 24.669 1.247 -16.622 1.00 58.50 252 GLU A N 1
ATOM 1998 C CA . GLU A 1 252 ? 24.175 2.527 -16.105 1.00 58.50 252 GLU A CA 1
ATOM 1999 C C . GLU A 1 252 ? 23.472 2.367 -14.744 1.00 58.50 252 GLU A C 1
ATOM 2001 O O . GLU A 1 252 ? 22.776 1.368 -14.524 1.00 58.50 252 GLU A O 1
ATOM 2006 N N . PRO A 1 253 ? 23.633 3.338 -13.823 1.00 59.47 253 PRO A N 1
ATOM 2007 C CA . PRO A 1 253 ? 23.024 3.288 -12.500 1.00 59.47 253 PRO A CA 1
ATOM 2008 C C . PRO A 1 253 ? 21.500 3.453 -12.566 1.00 59.47 253 PRO A C 1
ATOM 2010 O O . PRO A 1 253 ? 20.973 4.278 -13.309 1.00 59.47 253 PRO A O 1
ATOM 2013 N N . VAL A 1 254 ? 20.782 2.700 -11.729 1.00 63.12 254 VAL A N 1
ATOM 2014 C CA . VAL A 1 254 ? 19.319 2.795 -11.621 1.00 63.12 254 VAL A CA 1
ATOM 2015 C C . VAL A 1 254 ? 18.888 4.167 -11.102 1.00 63.12 254 VAL A C 1
ATOM 2017 O O . VAL A 1 254 ? 19.412 4.673 -10.105 1.00 63.12 254 VAL A O 1
ATOM 2020 N N . THR A 1 255 ? 17.887 4.759 -11.758 1.00 60.78 255 THR A N 1
ATOM 2021 C CA . THR A 1 255 ? 17.330 6.060 -11.378 1.00 60.78 255 THR A CA 1
ATOM 2022 C C . THR A 1 255 ? 16.711 6.002 -9.985 1.00 60.78 255 THR A C 1
ATOM 2024 O O . THR A 1 255 ? 15.737 5.280 -9.749 1.00 60.78 255 THR A O 1
ATOM 2027 N N . SER A 1 256 ? 17.260 6.789 -9.057 1.00 61.69 256 SER A N 1
ATOM 2028 C CA . SER A 1 256 ? 16.704 6.896 -7.709 1.00 61.69 256 SER A CA 1
ATOM 2029 C C . SER A 1 256 ? 15.496 7.842 -7.652 1.00 61.69 256 SER A C 1
ATOM 2031 O O . SER A 1 256 ? 15.405 8.779 -8.446 1.00 61.69 256 SER A O 1
ATOM 2033 N N . ILE A 1 257 ? 14.599 7.684 -6.669 1.00 56.25 257 ILE A N 1
ATOM 2034 C CA . ILE A 1 257 ? 13.472 8.622 -6.426 1.00 56.25 257 ILE A CA 1
ATOM 2035 C C . ILE A 1 257 ? 13.944 10.090 -6.312 1.00 56.25 257 ILE A C 1
ATOM 2037 O O . ILE A 1 257 ? 13.207 11.021 -6.666 1.00 56.25 257 ILE A O 1
ATOM 2041 N N . TRP A 1 258 ? 15.185 10.293 -5.852 1.00 49.72 258 TRP A N 1
ATOM 2042 C CA . TRP A 1 258 ? 15.829 11.599 -5.672 1.00 49.72 258 TRP A CA 1
ATOM 2043 C C . TRP A 1 258 ? 16.801 11.985 -6.793 1.00 49.72 258 TRP A C 1
ATOM 2045 O O . TRP A 1 258 ? 17.312 13.102 -6.777 1.00 49.72 258 TRP A O 1
ATOM 2055 N N . ALA A 1 259 ? 17.046 11.105 -7.767 1.00 46.78 259 ALA A N 1
ATOM 2056 C CA . ALA A 1 259 ? 17.847 11.413 -8.945 1.00 46.78 259 ALA A CA 1
ATOM 2057 C C . ALA A 1 259 ? 16.976 12.204 -9.929 1.00 46.78 259 ALA A C 1
ATOM 2059 O O . ALA A 1 259 ? 16.441 11.676 -10.899 1.00 46.78 259 ALA A O 1
ATOM 2060 N N . GLY A 1 260 ? 16.766 13.482 -9.620 1.00 36.56 260 GLY A N 1
ATOM 2061 C CA . GLY A 1 260 ? 16.375 14.464 -10.620 1.00 36.56 260 GLY A CA 1
ATOM 2062 C C . GLY A 1 260 ? 17.604 14.887 -11.422 1.00 36.56 260 GLY A C 1
ATOM 2063 O O . GLY A 1 260 ? 18.694 15.013 -10.869 1.00 36.56 260 GLY A O 1
ATOM 2064 N N . SER A 1 261 ? 17.417 15.116 -12.716 1.00 39.12 261 SER A N 1
ATOM 2065 C CA . SER A 1 261 ? 18.378 15.692 -13.660 1.00 39.12 261 SER A CA 1
ATOM 2066 C C . SER A 1 261 ? 18.712 17.157 -13.325 1.00 39.12 261 SER A C 1
ATOM 2068 O O . SER A 1 261 ? 18.322 18.075 -14.045 1.00 39.12 261 SER A O 1
ATOM 2070 N N . GLY A 1 262 ? 19.386 17.400 -12.201 1.00 40.72 262 GLY A N 1
ATOM 2071 C CA . GLY A 1 262 ? 19.809 18.738 -11.793 1.00 40.72 262 GLY A CA 1
ATOM 2072 C C . GLY A 1 262 ? 20.367 18.775 -10.374 1.00 40.72 262 GLY A C 1
ATOM 2073 O O . GLY A 1 262 ? 19.810 18.156 -9.472 1.00 40.72 262 GLY A O 1
ATOM 2074 N N . ASP A 1 263 ? 21.477 19.501 -10.220 1.00 41.09 263 ASP A N 1
ATOM 2075 C CA . ASP A 1 263 ? 22.262 19.759 -9.006 1.00 41.09 263 ASP A CA 1
ATOM 2076 C C . ASP A 1 263 ? 21.550 19.441 -7.669 1.00 41.09 263 ASP A C 1
ATOM 2078 O O . ASP A 1 263 ? 20.747 20.220 -7.141 1.00 41.09 263 ASP A O 1
ATOM 2082 N N . LEU A 1 264 ? 21.916 18.293 -7.084 1.00 45.88 264 LEU A N 1
ATOM 2083 C CA . LEU A 1 264 ? 21.435 17.796 -5.790 1.00 45.88 264 LEU A CA 1
ATOM 2084 C C . LEU A 1 264 ? 21.609 18.823 -4.657 1.00 45.88 264 LEU A C 1
ATOM 2086 O O . LEU A 1 264 ? 20.827 18.822 -3.700 1.00 45.88 264 LEU A O 1
ATOM 2090 N N . ALA A 1 265 ? 22.592 19.725 -4.751 1.00 38.75 265 ALA A N 1
ATOM 2091 C CA . ALA A 1 265 ? 22.798 20.774 -3.760 1.00 38.75 265 ALA A CA 1
ATOM 2092 C C . ALA A 1 265 ? 21.728 21.876 -3.862 1.00 38.75 265 ALA A C 1
ATOM 2094 O O . ALA A 1 265 ? 21.259 22.382 -2.838 1.00 38.75 265 ALA A O 1
ATOM 2095 N N . ALA A 1 266 ? 21.281 22.221 -5.072 1.00 43.09 266 ALA A N 1
ATOM 2096 C CA . ALA A 1 266 ? 20.185 23.161 -5.293 1.00 43.09 266 ALA A CA 1
ATOM 2097 C C . ALA A 1 266 ? 18.838 22.582 -4.834 1.00 43.09 266 ALA A C 1
ATOM 2099 O O . ALA A 1 266 ? 18.077 23.269 -4.148 1.00 43.09 266 ALA A O 1
ATOM 2100 N N . THR A 1 267 ? 18.569 21.302 -5.115 1.00 45.81 267 THR A N 1
ATOM 2101 C CA . THR A 1 267 ? 17.343 20.624 -4.661 1.00 45.81 267 THR A CA 1
ATOM 2102 C C . THR A 1 267 ? 17.310 20.494 -3.137 1.00 45.81 267 THR A C 1
ATOM 2104 O O . THR A 1 267 ? 16.303 20.835 -2.520 1.00 45.81 267 THR A O 1
ATOM 2107 N N . ARG A 1 268 ? 18.424 20.109 -2.498 1.00 42.53 268 ARG A N 1
ATOM 2108 C CA . ARG A 1 268 ? 18.528 20.020 -1.030 1.00 42.53 268 ARG A CA 1
ATOM 2109 C C . ARG A 1 268 ? 18.325 21.376 -0.348 1.00 42.53 268 ARG A C 1
ATOM 2111 O O . ARG A 1 268 ? 17.583 21.447 0.628 1.00 42.53 268 ARG A O 1
ATOM 2118 N N . ARG A 1 269 ? 18.897 22.461 -0.891 1.00 45.53 269 ARG A N 1
ATOM 2119 C CA . ARG A 1 269 ? 18.676 23.836 -0.395 1.00 45.53 269 ARG A CA 1
ATOM 2120 C C . ARG A 1 269 ? 17.225 24.295 -0.580 1.00 45.53 269 ARG A C 1
ATOM 2122 O O . ARG A 1 269 ? 16.683 24.948 0.308 1.00 45.53 269 ARG A O 1
ATOM 2129 N N . ARG A 1 270 ? 16.576 23.926 -1.690 1.00 49.81 270 ARG A N 1
ATOM 2130 C CA . ARG A 1 270 ? 15.165 24.247 -1.972 1.00 49.81 270 ARG A CA 1
ATOM 2131 C C . ARG A 1 270 ? 14.210 23.490 -1.032 1.00 49.81 270 ARG A C 1
ATOM 2133 O O . ARG A 1 270 ? 13.256 24.087 -0.548 1.00 49.81 270 ARG A O 1
ATOM 2140 N N . TRP A 1 271 ? 14.519 22.240 -0.679 1.00 41.62 271 TRP A N 1
ATOM 2141 C CA . TRP A 1 271 ? 13.765 21.460 0.316 1.00 41.62 271 TRP A CA 1
ATOM 2142 C C . TRP A 1 271 ? 14.005 21.906 1.758 1.00 41.62 271 TRP A C 1
ATOM 2144 O O . TRP A 1 271 ? 13.047 21.998 2.512 1.00 41.62 271 TRP A O 1
ATOM 2154 N N . GLN A 1 272 ? 15.238 22.234 2.152 1.00 41.16 272 GLN A N 1
ATOM 2155 C CA . GLN A 1 272 ? 15.514 22.767 3.494 1.00 41.16 272 GLN A CA 1
ATOM 2156 C C . GLN A 1 272 ? 14.824 24.120 3.716 1.00 41.16 272 GLN A C 1
ATOM 2158 O O . GLN A 1 272 ? 14.259 24.350 4.782 1.00 41.16 272 GLN A O 1
ATOM 2163 N N . ARG A 1 273 ? 14.785 24.978 2.687 1.00 42.31 273 ARG A N 1
ATOM 2164 C CA . ARG A 1 273 ? 14.008 26.227 2.709 1.00 42.31 273 ARG A CA 1
ATOM 2165 C C . ARG A 1 273 ? 12.499 25.968 2.679 1.00 42.31 273 ARG A C 1
ATOM 2167 O O . ARG A 1 273 ? 11.779 26.642 3.397 1.00 42.31 273 ARG A O 1
ATOM 2174 N N . GLY A 1 274 ? 12.026 24.974 1.924 1.00 39.38 274 GLY A N 1
ATOM 2175 C CA . GLY A 1 274 ? 10.611 24.583 1.870 1.00 39.38 274 GLY A CA 1
ATOM 2176 C C . GLY A 1 274 ? 10.081 23.923 3.149 1.00 39.38 274 GLY A C 1
ATOM 2177 O O . GLY A 1 274 ? 8.948 24.180 3.527 1.00 39.38 274 GLY A O 1
ATOM 2178 N N . LEU A 1 275 ? 10.893 23.132 3.857 1.00 38.09 275 LEU A N 1
ATOM 2179 C CA . LEU A 1 275 ? 10.565 22.559 5.171 1.00 38.09 275 LEU A CA 1
ATOM 2180 C C . LEU A 1 275 ? 10.595 23.622 6.271 1.00 38.09 275 LEU A C 1
ATOM 2182 O O . LEU A 1 275 ? 9.705 23.635 7.115 1.00 38.09 275 LEU A O 1
ATOM 2186 N N . ALA A 1 276 ? 11.565 24.542 6.231 1.00 36.19 276 ALA A N 1
ATOM 2187 C CA . ALA A 1 276 ? 11.590 25.695 7.128 1.00 36.19 276 ALA A CA 1
ATOM 2188 C C . ALA A 1 276 ? 10.375 26.610 6.891 1.00 36.19 276 ALA A C 1
ATOM 2190 O O . ALA A 1 276 ? 9.694 26.971 7.843 1.00 36.19 276 ALA A O 1
ATOM 2191 N N . LEU A 1 277 ? 10.032 26.907 5.632 1.00 39.25 277 LEU A N 1
ATOM 2192 C CA . LEU A 1 277 ? 8.843 27.689 5.275 1.00 39.25 277 LEU A CA 1
ATOM 2193 C C . LEU A 1 277 ? 7.534 26.933 5.535 1.00 39.25 277 LEU A C 1
ATOM 2195 O O . LEU A 1 277 ? 6.558 27.561 5.912 1.00 39.25 277 LEU A O 1
ATOM 2199 N N . GLY A 1 278 ? 7.503 25.607 5.393 1.00 33.38 278 GLY A N 1
ATOM 2200 C CA . GLY A 1 278 ? 6.337 24.766 5.675 1.00 33.38 278 GLY A CA 1
ATOM 2201 C C . GLY A 1 278 ? 6.034 24.637 7.170 1.00 33.38 278 GLY A C 1
ATOM 2202 O O . GLY A 1 278 ? 4.873 24.702 7.559 1.00 33.38 278 GLY A O 1
ATOM 2203 N N . LEU A 1 279 ? 7.063 24.545 8.023 1.00 33.97 279 LEU A N 1
ATOM 2204 C CA . LEU A 1 279 ? 6.894 24.650 9.479 1.00 33.97 279 LEU A CA 1
ATOM 2205 C C . LEU A 1 279 ? 6.514 26.077 9.910 1.00 33.97 279 LEU A C 1
ATOM 2207 O O . LEU A 1 279 ? 5.678 26.237 10.797 1.00 33.97 279 LEU A O 1
ATOM 2211 N N . ILE A 1 280 ? 7.063 27.109 9.258 1.00 36.53 280 ILE A N 1
ATOM 2212 C CA . ILE A 1 280 ? 6.699 28.515 9.504 1.00 36.53 280 ILE A CA 1
ATOM 2213 C C . ILE A 1 280 ? 5.286 28.838 8.984 1.00 36.53 280 ILE A C 1
ATOM 2215 O O . ILE A 1 280 ? 4.614 29.671 9.577 1.00 36.53 280 ILE A O 1
ATOM 2219 N N . ALA A 1 281 ? 4.794 28.154 7.946 1.00 36.81 281 ALA A N 1
ATOM 2220 C CA . ALA A 1 281 ? 3.444 28.308 7.392 1.00 36.81 281 ALA A CA 1
ATOM 2221 C C . ALA A 1 281 ? 2.367 27.485 8.124 1.00 36.81 281 ALA A C 1
ATOM 2223 O O . ALA A 1 281 ? 1.179 27.721 7.914 1.00 36.81 281 ALA A O 1
ATOM 2224 N N . LEU A 1 282 ? 2.754 26.552 9.002 1.00 32.94 282 LEU A N 1
ATOM 2225 C CA . LEU A 1 282 ? 1.831 25.852 9.907 1.00 32.94 282 LEU A CA 1
ATOM 2226 C C . LEU A 1 282 ? 1.570 26.633 11.208 1.00 32.94 282 LEU A C 1
ATOM 2228 O O . LEU A 1 282 ? 0.523 26.457 11.825 1.00 32.94 282 LEU A O 1
ATOM 2232 N N . LEU A 1 283 ? 2.470 27.539 11.600 1.00 33.88 283 LEU A N 1
ATOM 2233 C CA . LEU A 1 283 ? 2.317 28.402 12.780 1.00 33.88 283 LEU A CA 1
ATOM 2234 C C . LEU A 1 283 ? 1.155 29.432 12.709 1.00 33.88 283 LEU A C 1
ATOM 2236 O O . LEU A 1 283 ? 0.546 29.679 13.748 1.00 33.88 283 LEU A O 1
ATOM 2240 N N . PRO A 1 284 ? 0.750 29.989 11.546 1.00 32.72 284 PRO A N 1
ATOM 2241 C CA . PRO A 1 284 ? -0.387 30.906 11.437 1.00 32.72 284 PRO A CA 1
ATOM 2242 C C . PRO A 1 284 ? -1.750 30.202 11.412 1.00 32.72 284 PRO A C 1
ATOM 2244 O O . PRO A 1 284 ? -2.769 30.861 11.588 1.00 32.72 284 PRO A O 1
ATOM 2247 N N . LEU A 1 285 ? -1.815 28.873 11.252 1.00 36.34 285 LEU A N 1
ATOM 2248 C CA . LEU A 1 285 ? -3.085 28.132 11.352 1.00 36.34 285 LEU A CA 1
ATOM 2249 C C . LEU A 1 285 ? -3.605 28.030 12.801 1.00 36.34 285 LEU A C 1
ATOM 2251 O O . LEU A 1 285 ? -4.737 27.603 13.014 1.00 36.34 285 LEU A O 1
ATOM 2255 N N . LEU A 1 286 ? -2.820 28.490 13.784 1.00 35.25 286 LEU A N 1
ATOM 2256 C CA . LEU A 1 286 ? -3.235 28.697 15.178 1.00 35.25 286 LEU A CA 1
ATOM 2257 C C . LEU A 1 286 ? -3.545 30.170 15.516 1.00 35.25 286 LEU A C 1
ATOM 2259 O O . LEU A 1 286 ? -3.963 30.461 16.633 1.00 35.25 286 LEU A O 1
ATOM 2263 N N . GLY A 1 287 ? -3.388 31.101 14.569 1.00 28.20 287 GLY A N 1
ATOM 2264 C CA . GLY A 1 287 ? -3.658 32.526 14.759 1.00 28.20 287 GLY A CA 1
ATOM 2265 C C . GLY A 1 287 ? -4.472 33.074 13.596 1.00 28.20 287 GLY A C 1
ATOM 2266 O O . GLY A 1 287 ? -3.922 33.416 12.555 1.00 28.20 287 GLY A O 1
ATOM 2267 N N . GLY A 1 288 ? -5.794 33.135 13.770 1.00 30.92 288 GLY A N 1
ATOM 2268 C CA . GLY A 1 288 ? -6.732 33.555 12.734 1.00 30.92 288 GLY A CA 1
ATOM 2269 C C . GLY A 1 288 ? -6.368 34.894 12.087 1.00 30.92 288 GLY A C 1
ATOM 2270 O O . GLY A 1 288 ? -6.548 35.948 12.687 1.00 30.92 288 GLY A O 1
ATOM 2271 N N . CYS A 1 289 ? -5.953 34.846 10.822 1.00 22.31 289 CYS A N 1
ATOM 2272 C CA . CYS A 1 289 ? -5.875 36.003 9.936 1.00 22.31 289 CYS A CA 1
ATOM 2273 C C . CYS A 1 289 ? -6.714 35.739 8.682 1.00 22.31 289 CYS A C 1
ATOM 2275 O O . CYS A 1 289 ? -6.542 34.738 7.987 1.00 22.31 289 CYS A O 1
ATOM 2277 N N . ARG A 1 290 ? -7.644 36.656 8.399 1.00 24.59 290 ARG A N 1
ATOM 2278 C CA . ARG A 1 290 ? -8.518 36.634 7.221 1.00 24.59 290 ARG A CA 1
ATOM 2279 C C . ARG A 1 290 ? -7.742 37.122 5.996 1.00 24.59 290 ARG A C 1
ATOM 2281 O O . ARG A 1 290 ? -7.381 38.291 5.948 1.00 24.59 290 ARG A O 1
ATOM 2288 N N . HIS A 1 291 ? -7.583 36.276 4.982 1.00 25.16 291 HIS A N 1
ATOM 2289 C CA . HIS A 1 291 ? -7.307 36.725 3.615 1.00 25.16 291 HIS A CA 1
ATOM 2290 C C . HIS A 1 291 ? -8.523 36.408 2.737 1.00 25.16 291 HIS A C 1
ATOM 2292 O O . HIS A 1 291 ? -9.003 35.275 2.724 1.00 25.16 291 HIS A O 1
ATOM 2298 N N . ARG A 1 292 ? -9.041 37.419 2.025 1.00 28.59 292 ARG A N 1
ATOM 2299 C CA . ARG A 1 292 ? -9.974 37.226 0.905 1.00 28.59 292 ARG A CA 1
ATOM 2300 C C . ARG A 1 292 ? -9.145 36.870 -0.323 1.00 28.59 292 ARG A C 1
ATOM 2302 O O . ARG A 1 292 ? -8.352 37.692 -0.767 1.00 28.59 292 ARG A O 1
ATOM 2309 N N . LEU A 1 293 ? -9.333 35.667 -0.849 1.00 27.66 293 LEU A N 1
ATOM 2310 C CA . LEU A 1 293 ? -8.797 35.261 -2.146 1.00 27.66 293 LEU A CA 1
ATOM 2311 C C . LEU A 1 293 ? -9.836 35.575 -3.233 1.00 27.66 293 LEU A C 1
ATOM 2313 O O . LEU A 1 293 ? -11.012 35.245 -3.074 1.00 27.66 293 LEU A O 1
ATOM 2317 N N . ALA A 1 294 ? -9.392 36.250 -4.295 1.00 30.69 294 ALA A N 1
ATOM 2318 C CA . ALA A 1 294 ? -10.144 36.470 -5.530 1.00 30.69 294 ALA A CA 1
ATOM 2319 C C . ALA A 1 294 ? -10.053 35.230 -6.451 1.00 30.69 294 ALA A C 1
ATOM 2321 O O . ALA A 1 294 ? -9.210 34.361 -6.237 1.00 30.69 294 ALA A O 1
ATOM 2322 N N . GLY A 1 295 ? -10.978 35.125 -7.412 1.00 31.22 295 GLY A N 1
ATOM 2323 C CA . GLY A 1 295 ? -11.351 33.895 -8.129 1.00 31.22 295 GLY A CA 1
ATOM 2324 C C . GLY A 1 295 ? -10.275 33.194 -8.976 1.00 31.22 295 GLY A C 1
ATOM 2325 O O . GLY A 1 295 ? -9.227 33.745 -9.298 1.00 31.22 295 GLY A O 1
ATOM 2326 N N . VAL A 1 296 ? -10.592 31.949 -9.348 1.00 29.83 296 VAL A N 1
ATOM 2327 C CA . VAL A 1 296 ? -9.704 30.897 -9.889 1.00 29.83 296 VAL A CA 1
ATOM 2328 C C . VAL A 1 296 ? -8.872 31.322 -11.108 1.00 29.83 296 VAL A C 1
ATOM 2330 O O . VAL A 1 296 ? -7.697 30.983 -11.176 1.00 29.83 296 VAL A O 1
ATOM 2333 N N . GLU A 1 297 ? -9.416 32.137 -12.010 1.00 34.16 297 GLU A N 1
ATOM 2334 C CA . GLU A 1 297 ? -8.712 32.571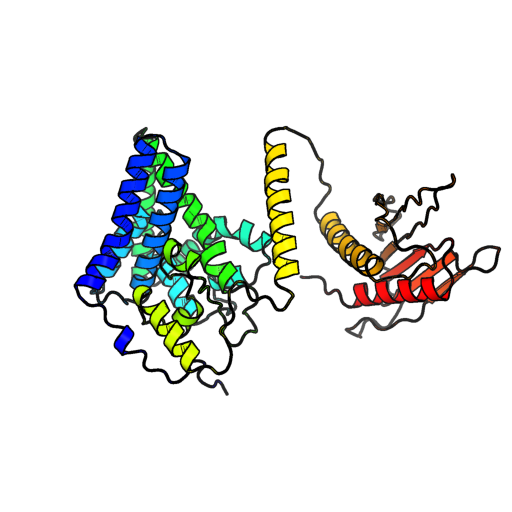 -13.231 1.00 34.16 297 GLU A CA 1
ATOM 2335 C C . GLU A 1 297 ? -7.539 33.531 -12.946 1.00 34.16 297 GLU A C 1
ATOM 2337 O O . GLU A 1 297 ? -6.538 33.548 -13.661 1.00 34.16 297 GLU A O 1
ATOM 2342 N N . THR A 1 298 ? -7.598 34.288 -11.843 1.00 33.75 298 THR A N 1
ATOM 2343 C CA . THR A 1 298 ? -6.513 35.210 -11.449 1.00 33.75 298 THR A CA 1
ATOM 2344 C C . THR A 1 298 ? -5.283 34.491 -10.891 1.00 33.75 298 THR A C 1
ATOM 2346 O O . THR A 1 298 ? -4.180 35.047 -10.894 1.00 33.75 298 THR A O 1
ATOM 2349 N N . LEU A 1 299 ? -5.446 33.241 -10.448 1.00 33.38 299 LEU A N 1
ATOM 2350 C CA . LEU A 1 299 ? -4.371 32.434 -9.877 1.00 33.38 299 LEU A CA 1
ATOM 2351 C C . LEU A 1 299 ? -3.413 31.920 -10.957 1.00 33.38 299 LEU A C 1
ATOM 2353 O O . LEU A 1 299 ? -2.202 31.908 -10.727 1.00 33.38 299 LEU A O 1
ATOM 2357 N N . ASP A 1 300 ? -3.928 31.587 -12.142 1.00 38.31 300 ASP A N 1
ATOM 2358 C CA . ASP A 1 300 ? -3.113 31.099 -13.257 1.00 38.31 300 ASP A CA 1
ATOM 2359 C C . ASP A 1 300 ? -2.294 32.218 -13.905 1.00 38.31 300 ASP A C 1
ATOM 2361 O O . ASP A 1 300 ? -1.107 32.029 -14.166 1.00 38.31 300 ASP A O 1
ATOM 2365 N N . ALA A 1 301 ? -2.851 33.426 -14.044 1.00 35.81 301 ALA A N 1
ATOM 2366 C CA . ALA A 1 301 ? -2.092 34.581 -14.531 1.00 35.81 301 ALA A CA 1
ATOM 2367 C C . ALA A 1 301 ? -0.981 35.020 -13.547 1.00 35.81 301 ALA A C 1
ATOM 2369 O O . ALA A 1 301 ? 0.124 35.385 -13.962 1.00 35.81 301 ALA A O 1
ATOM 2370 N N . CYS A 1 302 ? -1.229 34.935 -12.231 1.00 36.88 302 CYS A N 1
ATOM 2371 C CA . CYS A 1 302 ? -0.209 35.201 -11.207 1.00 36.88 302 CYS A CA 1
ATOM 2372 C C . CYS A 1 302 ? 0.879 34.115 -11.175 1.00 36.88 302 CYS A C 1
ATOM 2374 O O . CYS A 1 302 ? 2.064 34.431 -11.039 1.00 36.88 302 CYS A O 1
ATOM 2376 N N . ALA A 1 303 ? 0.496 32.843 -11.332 1.00 40.88 303 ALA A N 1
ATOM 2377 C CA . ALA A 1 303 ? 1.428 31.723 -11.457 1.00 40.88 303 ALA A CA 1
ATOM 2378 C C . ALA A 1 303 ? 2.246 31.787 -12.760 1.00 40.88 303 ALA A C 1
ATOM 2380 O O . ALA A 1 303 ? 3.385 31.320 -12.786 1.00 40.88 303 ALA A O 1
ATOM 2381 N N . PHE A 1 304 ? 1.686 32.402 -13.805 1.00 45.66 304 PHE A N 1
ATOM 2382 C CA . PHE A 1 304 ? 2.310 32.644 -15.101 1.00 45.66 304 PHE A CA 1
ATOM 2383 C C . PHE A 1 304 ? 3.366 33.768 -15.063 1.00 45.66 304 PHE A C 1
ATOM 2385 O O . PHE A 1 304 ? 4.498 33.568 -15.506 1.00 45.66 304 PHE A O 1
ATOM 2392 N N . GLY A 1 305 ? 3.037 34.940 -14.503 1.00 43.66 305 GLY A N 1
ATOM 2393 C CA . GLY A 1 305 ? 3.911 36.122 -14.560 1.00 43.66 305 GLY A CA 1
ATOM 2394 C C . GLY A 1 305 ? 5.124 36.076 -13.622 1.00 43.66 305 GLY A C 1
ATOM 2395 O O . GLY A 1 305 ? 6.213 36.522 -13.990 1.00 43.66 305 GLY A O 1
ATOM 2396 N N . LEU A 1 306 ? 4.970 35.513 -12.416 1.00 43.28 306 LEU A N 1
ATOM 2397 C CA . LEU A 1 306 ? 6.020 35.531 -11.386 1.00 43.28 306 LEU A CA 1
ATOM 2398 C C . LEU A 1 306 ? 7.318 34.809 -11.799 1.00 43.28 306 LEU A C 1
ATOM 2400 O O . LEU A 1 306 ? 8.390 35.386 -11.612 1.00 43.28 306 LEU A O 1
ATOM 2404 N N . PRO A 1 307 ? 7.274 33.569 -12.329 1.00 45.50 307 PRO A N 1
ATOM 2405 C CA . PRO A 1 307 ? 8.484 32.818 -12.654 1.00 45.50 307 PRO A CA 1
ATOM 2406 C C . PRO A 1 307 ? 9.230 33.413 -13.846 1.00 45.50 307 PRO A C 1
ATOM 2408 O O . PRO A 1 307 ? 10.449 33.521 -13.796 1.00 45.50 307 PRO A O 1
ATOM 2411 N N . VAL A 1 308 ? 8.503 33.856 -14.878 1.00 45.47 308 VAL A N 1
ATOM 2412 C CA . VAL A 1 308 ? 9.086 34.432 -16.099 1.00 45.47 308 VAL A CA 1
ATOM 2413 C C . VAL A 1 308 ? 9.801 35.744 -15.789 1.00 45.47 308 VAL A C 1
ATOM 2415 O O . VAL A 1 308 ? 10.945 35.941 -16.198 1.00 45.47 308 VAL A O 1
ATOM 2418 N N . VAL A 1 309 ? 9.172 36.622 -15.004 1.00 46.50 309 VAL A N 1
ATOM 2419 C CA . VAL A 1 309 ? 9.784 37.884 -14.574 1.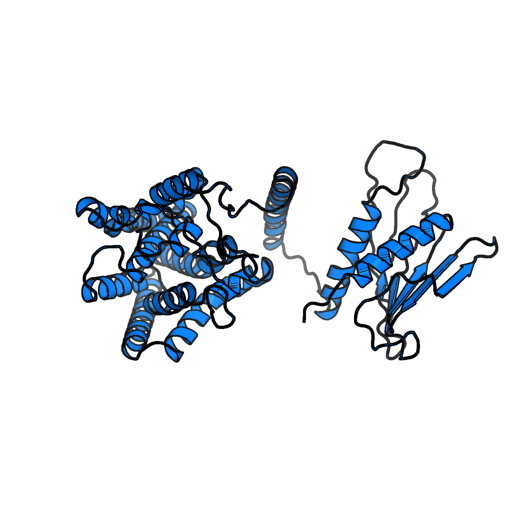00 46.50 309 VAL A CA 1
ATOM 2420 C C . VAL A 1 309 ? 10.972 37.620 -13.645 1.00 46.50 309 VAL A C 1
ATOM 2422 O O . VAL A 1 309 ? 12.042 38.191 -13.845 1.00 46.50 309 VAL A O 1
ATOM 2425 N N . ALA A 1 310 ? 10.827 36.722 -12.665 1.00 45.25 310 ALA A N 1
ATOM 2426 C CA . ALA A 1 310 ? 11.902 36.404 -11.729 1.00 45.25 310 ALA A CA 1
ATOM 2427 C C . ALA A 1 310 ? 13.115 35.761 -12.420 1.00 45.25 310 ALA A C 1
ATOM 2429 O O . ALA A 1 310 ? 14.247 36.095 -12.083 1.00 45.25 310 ALA A O 1
ATOM 2430 N N . GLU A 1 311 ? 12.907 34.872 -13.392 1.00 44.12 311 GLU A N 1
ATOM 2431 C CA . GLU A 1 311 ? 13.975 34.209 -14.147 1.00 44.12 311 GLU A CA 1
ATOM 2432 C C . GLU A 1 311 ? 14.680 35.180 -15.102 1.00 44.12 311 GLU A C 1
ATOM 2434 O O . GLU A 1 311 ? 15.910 35.185 -15.175 1.00 44.12 311 GLU A O 1
ATOM 2439 N N . THR A 1 312 ? 13.926 36.073 -15.747 1.00 43.66 312 THR A N 1
ATOM 2440 C CA . THR A 1 312 ? 14.485 37.082 -16.661 1.00 43.66 312 THR A CA 1
ATOM 2441 C C . THR A 1 312 ? 15.273 38.164 -15.911 1.00 43.66 312 THR A C 1
ATOM 2443 O O . THR A 1 312 ? 16.318 38.599 -16.386 1.00 43.66 312 THR A O 1
ATOM 2446 N N . ILE A 1 313 ? 14.835 38.556 -14.706 1.00 45.00 313 ILE A N 1
ATOM 2447 C CA . ILE A 1 313 ? 15.560 39.509 -13.842 1.00 45.00 313 ILE A CA 1
ATOM 2448 C C . ILE A 1 313 ? 16.753 38.842 -13.128 1.00 45.00 313 ILE A C 1
ATOM 2450 O O . ILE A 1 313 ? 17.743 39.510 -12.834 1.00 45.00 313 ILE A O 1
ATOM 2454 N N . SER A 1 314 ? 16.692 37.530 -12.863 1.00 40.66 314 SER A N 1
ATOM 2455 C CA . SER A 1 314 ? 17.786 36.779 -12.218 1.00 40.66 314 SER A CA 1
ATOM 2456 C C . SER A 1 314 ? 18.905 36.360 -13.178 1.00 40.66 314 SER A C 1
ATOM 2458 O O . SER A 1 314 ? 19.980 35.967 -12.720 1.00 40.66 314 SER A O 1
ATOM 2460 N N . TYR A 1 315 ? 18.698 36.446 -14.496 1.00 34.12 315 TYR A N 1
ATOM 2461 C CA . TYR A 1 315 ? 19.801 36.428 -15.459 1.00 34.12 315 TYR A CA 1
ATOM 2462 C C . TYR A 1 315 ? 20.605 37.729 -15.312 1.00 34.12 315 TYR A C 1
ATOM 2464 O O . TYR A 1 315 ? 19.999 38.792 -15.187 1.00 34.12 315 TYR A O 1
ATOM 2472 N N . PRO A 1 316 ? 21.952 37.702 -15.311 1.00 35.72 316 PRO A N 1
ATOM 2473 C CA . PRO A 1 316 ? 22.742 38.879 -14.980 1.00 35.72 316 PRO A CA 1
ATOM 2474 C C . PRO A 1 316 ? 22.633 39.922 -16.098 1.00 35.72 316 PRO A C 1
ATOM 2476 O O . PRO A 1 316 ? 23.436 39.965 -17.029 1.00 35.72 316 PRO A O 1
ATOM 2479 N N . LEU A 1 317 ? 21.654 40.815 -15.980 1.00 34.25 317 LEU A N 1
ATOM 2480 C CA . LEU A 1 317 ? 21.711 42.151 -16.549 1.00 34.25 317 LEU A CA 1
ATOM 2481 C C . LEU A 1 317 ? 22.854 42.864 -15.827 1.00 34.25 317 LEU A C 1
ATOM 2483 O O . LEU A 1 317 ? 22.669 43.457 -14.769 1.00 34.25 317 LEU A O 1
ATOM 2487 N N . ALA A 1 318 ? 24.067 42.740 -16.366 1.00 28.91 318 ALA A N 1
ATOM 2488 C CA . ALA A 1 318 ? 25.237 43.434 -15.855 1.00 28.91 318 ALA A CA 1
ATOM 2489 C C . ALA A 1 318 ? 24.995 44.954 -15.923 1.00 28.91 318 ALA A C 1
ATOM 2491 O O . ALA A 1 318 ? 25.181 45.614 -16.955 1.00 28.91 318 ALA A O 1
ATOM 2492 N N . LEU A 1 319 ? 24.534 45.517 -14.808 1.00 29.48 319 LEU A N 1
ATOM 2493 C CA . LEU A 1 319 ? 24.640 46.937 -14.531 1.00 29.48 319 LEU A CA 1
ATOM 2494 C C . LEU A 1 319 ? 26.121 47.212 -14.243 1.00 29.48 319 LEU A C 1
ATOM 2496 O O . LEU A 1 319 ? 26.704 46.554 -13.377 1.00 29.48 319 LEU A O 1
ATOM 2500 N N . PRO A 1 320 ? 26.772 48.122 -14.981 1.00 27.75 320 PRO A N 1
ATOM 2501 C CA . PRO A 1 320 ? 28.149 48.456 -14.685 1.00 27.75 320 PRO A CA 1
ATOM 2502 C C . PRO A 1 320 ? 28.179 49.216 -13.354 1.00 27.75 320 PRO A C 1
ATOM 2504 O O . PRO A 1 320 ? 27.663 50.325 -13.260 1.00 27.75 320 PRO A O 1
ATOM 2507 N N . GLY A 1 321 ? 28.784 48.600 -12.334 1.00 35.75 321 GLY A N 1
ATOM 2508 C CA . GLY A 1 321 ? 29.226 49.294 -11.122 1.00 35.75 321 GLY A CA 1
ATOM 2509 C C . GLY A 1 321 ? 28.526 48.923 -9.813 1.00 35.75 321 GLY A C 1
ATOM 2510 O O . GLY A 1 321 ? 27.885 49.778 -9.219 1.00 35.75 321 GLY A O 1
ATOM 2511 N N . ARG A 1 322 ? 28.706 47.686 -9.331 1.00 30.91 322 ARG A N 1
ATOM 2512 C CA . ARG A 1 322 ? 29.081 47.320 -7.940 1.00 30.91 322 ARG A CA 1
ATOM 2513 C C . ARG A 1 322 ? 28.767 45.845 -7.684 1.00 30.91 322 ARG A C 1
ATOM 2515 O O . ARG A 1 322 ? 27.626 45.416 -7.785 1.00 30.91 322 ARG A O 1
ATOM 2522 N N . GLN A 1 323 ? 29.790 45.082 -7.305 1.00 40.41 323 GLN A N 1
ATOM 2523 C CA . GLN A 1 323 ? 29.605 43.852 -6.538 1.00 40.41 323 GLN A CA 1
ATOM 2524 C C . GLN A 1 323 ? 29.351 44.253 -5.081 1.00 40.41 323 GLN A C 1
ATOM 2526 O O . GLN A 1 323 ? 30.194 44.927 -4.491 1.00 40.41 323 GLN A O 1
ATOM 2531 N N . GLY A 1 324 ? 28.209 43.864 -4.516 1.00 40.09 324 GLY A N 1
ATOM 2532 C CA . GLY A 1 324 ? 27.928 44.022 -3.088 1.00 40.09 324 GLY A CA 1
ATOM 2533 C C . GLY A 1 324 ? 26.447 44.244 -2.789 1.00 40.09 324 GLY A C 1
ATOM 2534 O O . GLY A 1 324 ? 25.889 45.251 -3.202 1.00 40.09 324 GLY A O 1
ATOM 2535 N N . ASP A 1 325 ? 25.885 43.295 -2.042 1.00 33.19 325 ASP A N 1
ATOM 2536 C CA . ASP A 1 325 ? 24.626 43.308 -1.287 1.00 33.19 325 ASP A CA 1
ATOM 2537 C C . ASP A 1 325 ? 23.290 43.355 -2.057 1.00 33.19 325 ASP A C 1
ATOM 2539 O O . ASP A 1 325 ? 22.998 44.222 -2.875 1.00 33.19 325 ASP A O 1
ATOM 2543 N N . GLY A 1 326 ? 22.457 42.343 -1.782 1.00 35.81 326 GLY A N 1
ATOM 2544 C CA . GLY A 1 326 ? 21.170 42.117 -2.432 1.00 35.81 326 GLY A CA 1
ATOM 2545 C C . GLY A 1 326 ? 20.169 43.238 -2.158 1.00 35.81 326 GLY A C 1
ATOM 2546 O O . GLY A 1 326 ? 19.776 43.471 -1.018 1.00 35.81 326 GLY A O 1
ATOM 2547 N N . VAL A 1 327 ? 19.722 43.890 -3.229 1.00 34.38 327 VAL A N 1
ATOM 2548 C CA . VAL A 1 327 ? 18.641 44.880 -3.209 1.00 34.38 327 VAL A CA 1
ATOM 2549 C C . VAL A 1 327 ? 17.300 44.148 -3.093 1.00 34.38 327 VAL A C 1
ATOM 2551 O O . VAL A 1 327 ? 16.965 43.319 -3.938 1.00 34.38 327 VAL A O 1
ATOM 2554 N N . ALA A 1 328 ? 16.524 44.445 -2.050 1.00 33.50 328 ALA A N 1
ATOM 2555 C CA . ALA A 1 328 ? 15.153 43.963 -1.903 1.00 33.50 328 ALA A CA 1
ATOM 2556 C C . ALA A 1 328 ? 14.190 44.922 -2.627 1.00 33.50 328 ALA A C 1
ATOM 2558 O O . ALA A 1 328 ? 14.036 46.068 -2.216 1.00 33.50 328 ALA A O 1
ATOM 2559 N N . GLY A 1 329 ? 13.556 44.466 -3.710 1.00 37.44 329 GLY A N 1
ATOM 2560 C CA . GLY A 1 329 ? 12.465 45.186 -4.380 1.00 37.44 329 GLY A CA 1
ATOM 2561 C C . GLY A 1 329 ? 11.095 44.691 -3.909 1.00 37.44 329 GLY A C 1
ATOM 2562 O O . GLY A 1 329 ? 10.918 43.493 -3.688 1.00 37.44 329 GLY A O 1
ATOM 2563 N N . ASN A 1 330 ? 10.118 45.592 -3.781 1.00 36.56 330 ASN A N 1
ATOM 2564 C CA . ASN A 1 330 ? 8.725 45.247 -3.487 1.00 36.56 330 ASN A CA 1
ATOM 2565 C C . ASN A 1 330 ? 7.903 45.212 -4.785 1.00 36.56 330 ASN A C 1
ATOM 2567 O O . ASN A 1 330 ? 7.745 46.225 -5.458 1.00 36.56 330 ASN A O 1
ATOM 2571 N N . CYS A 1 331 ? 7.331 44.055 -5.124 1.00 38.31 331 CYS A N 1
ATOM 2572 C CA . CYS A 1 331 ? 6.387 43.934 -6.239 1.00 38.31 331 CYS A CA 1
ATOM 2573 C C . CYS A 1 331 ? 4.960 44.232 -5.753 1.00 38.31 331 CYS A C 1
ATOM 2575 O O . CYS A 1 331 ? 4.503 43.611 -4.794 1.00 38.31 331 CYS A O 1
ATOM 2577 N N . GLN A 1 332 ? 4.249 45.152 -6.411 1.00 39.28 332 GLN A N 1
ATOM 2578 C CA . GLN A 1 332 ? 2.831 45.426 -6.149 1.00 39.28 332 GLN A CA 1
ATOM 2579 C C . GLN A 1 332 ? 1.997 45.105 -7.392 1.00 39.28 332 GLN A C 1
ATOM 2581 O O . GLN A 1 332 ? 2.359 45.484 -8.501 1.00 39.28 332 GLN A O 1
ATOM 2586 N N . PHE A 1 333 ? 0.867 44.426 -7.199 1.00 40.09 333 PHE A N 1
ATOM 2587 C CA . PHE A 1 333 ? -0.046 44.033 -8.275 1.00 40.09 333 PHE A CA 1
ATOM 2588 C C . PHE A 1 333 ? -1.302 44.898 -8.219 1.00 40.09 333 PHE A C 1
ATOM 2590 O O . PHE A 1 333 ? -1.900 45.045 -7.150 1.00 40.09 333 PHE A O 1
ATOM 2597 N N . ARG A 1 334 ? -1.717 45.459 -9.358 1.00 41.56 334 ARG A N 1
ATOM 2598 C CA . ARG A 1 334 ? -2.950 46.243 -9.457 1.00 41.56 334 ARG A CA 1
ATOM 2599 C C . ARG A 1 334 ? -3.715 45.838 -10.712 1.00 41.56 334 ARG A C 1
ATOM 2601 O O . ARG A 1 334 ? -3.211 45.989 -11.815 1.00 41.56 334 ARG A O 1
ATOM 2608 N N . GLN A 1 335 ? -4.926 45.322 -10.530 1.00 42.91 335 GLN A N 1
ATOM 2609 C CA . GLN A 1 335 ? -5.861 45.105 -11.630 1.00 42.91 335 GLN A CA 1
ATOM 2610 C C . GLN A 1 335 ? -6.408 46.469 -12.070 1.00 42.91 335 GLN A C 1
ATOM 2612 O O . GLN A 1 335 ? -6.863 47.244 -11.224 1.00 42.91 335 GLN A O 1
ATOM 2617 N N . LEU A 1 336 ? -6.330 46.776 -13.365 1.00 42.47 336 LEU A N 1
ATOM 2618 C CA . LEU A 1 336 ? -7.048 47.911 -13.943 1.00 42.47 336 LEU A CA 1
ATOM 2619 C C . LEU A 1 336 ? -8.484 47.472 -14.258 1.00 42.47 336 LEU A C 1
ATOM 2621 O O . LEU A 1 336 ? -8.712 46.314 -14.611 1.00 42.47 336 LEU A O 1
ATOM 2625 N N . GLU A 1 337 ? -9.453 48.367 -14.069 1.00 41.88 337 GLU A N 1
ATOM 2626 C CA . GLU A 1 337 ? -10.863 48.082 -14.362 1.00 41.88 337 GLU A CA 1
ATOM 2627 C C . GLU A 1 337 ? -11.062 47.652 -15.823 1.00 41.88 337 GLU A C 1
ATOM 2629 O O . GLU A 1 337 ? -10.429 48.186 -16.735 1.00 41.88 337 GLU A O 1
ATOM 2634 N N . GLN A 1 338 ? -11.964 46.686 -16.031 1.00 41.06 338 GLN A N 1
ATOM 2635 C CA . GLN A 1 338 ? -12.384 46.226 -17.354 1.00 41.06 338 GLN A CA 1
ATOM 2636 C C . GLN A 1 338 ? -12.984 47.388 -18.151 1.00 41.06 338 GLN A C 1
ATOM 2638 O O . GLN A 1 338 ? -14.059 47.890 -17.831 1.00 41.06 338 GLN A O 1
ATOM 2643 N N . SER A 1 339 ? -12.307 47.779 -19.225 1.00 34.81 339 SER A N 1
ATOM 2644 C CA . SER A 1 339 ? -12.847 48.667 -20.250 1.00 34.81 339 SER A CA 1
ATOM 2645 C C . SER A 1 339 ? -13.104 47.844 -21.520 1.00 34.81 339 SER A C 1
ATOM 2647 O O . SER A 1 339 ? -12.242 47.772 -22.394 1.00 34.81 339 SER A O 1
ATOM 2649 N N . GLY A 1 340 ? -14.290 47.233 -21.621 1.00 47.50 340 GLY A N 1
ATOM 2650 C CA . GLY A 1 340 ? -14.750 46.474 -22.798 1.00 47.50 340 GLY A CA 1
ATOM 2651 C C . GLY A 1 340 ? -14.509 44.956 -22.741 1.00 47.50 340 GLY A C 1
ATOM 2652 O O . GLY A 1 340 ? -14.092 44.431 -21.712 1.00 47.50 340 GLY A O 1
ATOM 2653 N N . ASP A 1 341 ? -14.769 44.263 -23.859 1.00 35.97 341 ASP A N 1
ATOM 2654 C CA . ASP A 1 341 ? -14.723 42.787 -24.003 1.00 35.97 341 ASP A CA 1
ATOM 2655 C C . ASP A 1 341 ? -13.311 42.165 -23.920 1.00 35.97 341 ASP A C 1
ATOM 2657 O O . ASP A 1 341 ? -13.155 40.957 -24.072 1.00 35.97 341 ASP A O 1
ATOM 2661 N N . ALA A 1 342 ? -12.266 42.961 -23.672 1.00 40.47 342 ALA A N 1
ATOM 2662 C CA . ALA A 1 342 ? -10.892 42.481 -23.565 1.00 40.47 342 ALA A CA 1
ATOM 2663 C C . ALA A 1 342 ? -10.410 42.501 -22.108 1.00 40.47 342 ALA A C 1
ATOM 2665 O O . ALA A 1 342 ? -10.366 43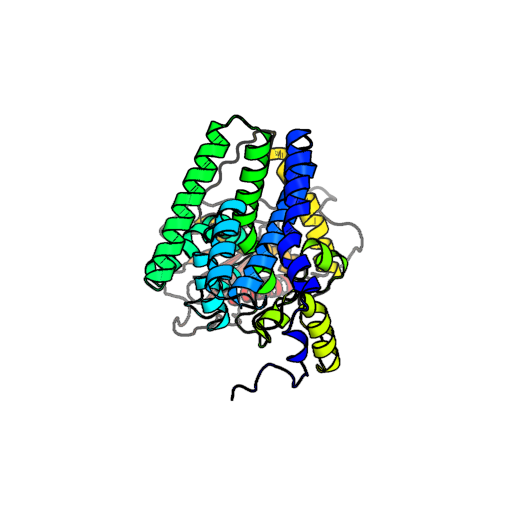.547 -21.456 1.00 40.47 342 ALA A O 1
ATOM 2666 N N . SER A 1 343 ? -9.984 41.344 -21.603 1.00 41.50 343 SER A N 1
ATOM 2667 C CA . SER A 1 343 ? -9.302 41.235 -20.312 1.00 41.50 343 SER A CA 1
ATOM 2668 C C . SER A 1 343 ? -7.927 41.897 -20.416 1.00 41.50 343 SER A C 1
ATOM 2670 O O . SER A 1 343 ? -7.080 41.404 -21.153 1.00 41.50 343 SER A O 1
ATOM 2672 N N . GLN A 1 344 ? -7.685 42.992 -19.689 1.00 44.50 344 GLN A N 1
ATOM 2673 C CA . GLN A 1 344 ? -6.343 43.560 -19.530 1.00 44.50 344 GLN A CA 1
ATOM 2674 C C . GLN A 1 344 ? -5.805 43.247 -18.137 1.00 44.50 344 GLN A C 1
ATOM 2676 O O . GLN A 1 344 ? -6.399 43.600 -17.118 1.00 44.50 344 GLN A O 1
ATOM 2681 N N . ILE A 1 345 ? -4.640 42.612 -18.090 1.00 44.53 345 ILE A N 1
ATOM 2682 C CA . ILE A 1 345 ? -3.860 42.458 -16.861 1.00 44.53 345 ILE A CA 1
ATOM 2683 C C . ILE A 1 345 ? -2.680 43.404 -16.990 1.00 44.53 345 ILE A C 1
ATOM 2685 O O . ILE A 1 345 ? -1.962 43.280 -17.967 1.00 44.53 345 ILE A O 1
ATOM 2689 N N . GLN A 1 346 ? -2.484 44.323 -16.039 1.00 47.94 346 GLN A N 1
ATOM 2690 C CA . GLN A 1 346 ? -1.290 45.166 -15.967 1.00 47.94 346 GLN A CA 1
ATOM 2691 C C . GLN A 1 346 ? -0.404 44.682 -14.819 1.00 47.94 346 GLN A C 1
ATOM 2693 O O . GLN A 1 346 ? -0.767 44.759 -13.645 1.00 47.94 346 GLN A O 1
ATOM 2698 N N . LEU A 1 347 ? 0.789 44.198 -15.144 1.00 46.31 347 LEU A N 1
ATOM 2699 C CA . LEU A 1 347 ? 1.834 43.967 -14.143 1.00 46.31 347 LEU A CA 1
ATOM 2700 C C . LEU A 1 347 ? 2.627 45.260 -13.958 1.00 46.31 347 LEU A C 1
ATOM 2702 O O . LEU A 1 347 ? 2.813 45.987 -14.916 1.00 46.31 347 LEU A O 1
ATOM 2706 N N . SER A 1 348 ? 3.058 45.603 -12.747 1.00 44.41 348 SER A N 1
ATOM 2707 C CA . SER A 1 348 ? 3.970 46.733 -12.513 1.00 44.41 348 SER A CA 1
ATOM 2708 C C . SER A 1 348 ? 5.024 46.303 -11.503 1.00 44.41 348 SER A C 1
ATOM 2710 O O . SER A 1 348 ? 4.689 45.863 -10.406 1.00 44.41 348 SER A O 1
ATOM 2712 N N . LEU A 1 349 ? 6.303 46.407 -11.858 1.00 40.72 349 LEU A N 1
ATOM 2713 C CA . LEU A 1 349 ? 7.390 46.188 -10.905 1.00 40.72 349 LEU A CA 1
ATOM 2714 C C . LEU A 1 349 ? 7.883 47.521 -10.354 1.00 40.72 349 LEU A C 1
ATOM 2716 O O . LEU A 1 349 ? 8.105 48.461 -11.105 1.00 40.72 349 LEU A O 1
ATOM 2720 N N . TYR A 1 350 ? 8.091 47.594 -9.043 1.00 39.97 350 TYR A N 1
ATOM 2721 C CA . TYR A 1 350 ? 8.732 48.737 -8.401 1.00 39.97 350 TYR A CA 1
ATOM 2722 C C . TYR A 1 350 ? 10.030 48.260 -7.752 1.00 39.97 350 TYR A C 1
ATOM 2724 O O . TYR A 1 350 ? 10.046 47.300 -6.981 1.00 39.97 350 TYR A O 1
ATOM 2732 N N . THR A 1 351 ? 11.144 48.909 -8.079 1.00 39.66 351 THR A N 1
ATOM 2733 C CA . THR A 1 351 ? 12.442 48.617 -7.463 1.00 39.66 351 THR A CA 1
ATOM 2734 C C . THR A 1 351 ? 12.892 49.831 -6.664 1.00 39.66 351 THR A C 1
ATOM 2736 O O . THR A 1 351 ? 13.146 50.885 -7.250 1.00 39.66 351 THR A O 1
ATOM 2739 N N . ASP A 1 352 ? 13.018 49.695 -5.344 1.00 36.19 352 ASP A N 1
ATOM 2740 C CA . ASP A 1 352 ? 13.605 50.740 -4.506 1.00 36.19 352 ASP A CA 1
ATOM 2741 C C . ASP A 1 352 ? 15.132 50.687 -4.625 1.00 36.19 352 ASP A C 1
ATOM 2743 O O . ASP A 1 352 ? 15.805 49.854 -4.020 1.00 36.19 352 ASP A O 1
ATOM 2747 N N . ALA A 1 353 ? 15.702 51.589 -5.422 1.00 38.78 353 ALA A N 1
ATOM 2748 C CA . ALA A 1 353 ? 17.134 51.851 -5.389 1.00 38.78 353 ALA A CA 1
ATOM 2749 C C . ALA A 1 353 ? 17.429 52.809 -4.223 1.00 38.78 353 ALA A C 1
ATOM 2751 O O . ALA A 1 353 ? 17.297 54.028 -4.341 1.00 38.78 353 ALA A O 1
ATOM 2752 N N . ALA A 1 354 ? 17.807 52.261 -3.069 1.00 34.28 354 ALA A N 1
ATOM 2753 C CA . ALA A 1 354 ? 18.239 53.058 -1.928 1.00 34.28 354 ALA A CA 1
ATOM 2754 C C . ALA A 1 354 ? 19.641 53.648 -2.169 1.00 34.28 354 ALA A C 1
ATOM 2756 O O . ALA A 1 354 ? 20.644 52.990 -1.913 1.00 34.28 354 ALA A O 1
ATOM 2757 N N . ALA A 1 355 ? 19.696 54.890 -2.660 1.00 32.03 355 ALA A N 1
ATOM 2758 C CA . ALA A 1 355 ? 20.631 55.944 -2.238 1.00 32.03 355 ALA A CA 1
ATOM 2759 C C . ALA A 1 355 ? 20.370 57.217 -3.066 1.00 32.03 355 ALA A C 1
ATOM 2761 O O . ALA A 1 355 ? 20.835 57.332 -4.195 1.00 32.03 355 ALA A O 1
ATOM 2762 N N . GLY A 1 356 ? 19.634 58.182 -2.501 1.00 35.34 356 GLY A N 1
ATOM 2763 C CA . GLY A 1 356 ? 19.476 59.515 -3.105 1.00 35.34 356 GLY A CA 1
ATOM 2764 C C . GLY A 1 356 ? 18.100 59.838 -3.702 1.00 35.34 356 GLY A C 1
ATOM 2765 O O . GLY A 1 356 ? 18.010 60.358 -4.806 1.00 35.34 356 GLY A O 1
ATOM 2766 N N . GLY A 1 357 ? 17.019 59.587 -2.960 1.00 36.72 357 GLY A N 1
ATOM 2767 C CA . GLY A 1 357 ? 15.879 60.514 -2.918 1.00 36.72 357 GLY A CA 1
ATOM 2768 C C . GLY A 1 357 ? 14.967 60.682 -4.142 1.00 36.72 357 GLY A C 1
ATOM 2769 O O . GLY A 1 357 ? 14.159 61.609 -4.124 1.00 36.72 357 GLY A O 1
ATOM 2770 N N . ARG A 1 358 ? 15.004 59.822 -5.169 1.00 33.53 358 ARG A N 1
ATOM 2771 C CA . ARG A 1 358 ? 13.894 59.715 -6.138 1.00 33.53 358 ARG A CA 1
ATOM 2772 C C . ARG A 1 358 ? 13.606 58.249 -6.475 1.00 33.53 358 ARG A C 1
ATOM 2774 O O . ARG A 1 358 ? 14.512 57.576 -6.962 1.00 33.53 358 ARG A O 1
ATOM 2781 N N . PRO A 1 359 ? 12.380 57.743 -6.241 1.00 36.84 359 PRO A N 1
ATOM 2782 C CA . PRO A 1 359 ? 12.016 56.395 -6.650 1.00 36.84 359 PRO A CA 1
ATOM 2783 C C . PRO A 1 359 ? 12.092 56.309 -8.174 1.00 36.84 359 PRO A C 1
ATOM 2785 O O . PRO A 1 359 ? 11.404 57.034 -8.896 1.00 36.84 359 PRO A O 1
ATOM 2788 N N . LEU A 1 360 ? 12.959 55.431 -8.671 1.00 38.78 360 LEU A N 1
ATOM 2789 C CA . LEU A 1 360 ? 13.036 55.110 -10.087 1.00 38.78 360 LEU A CA 1
ATOM 2790 C C . LEU A 1 360 ? 11.891 54.134 -10.375 1.00 38.78 360 LEU A C 1
ATOM 2792 O O . LEU A 1 360 ? 12.038 52.919 -10.285 1.00 38.78 360 LEU A O 1
ATOM 2796 N N . ALA A 1 361 ? 10.707 54.689 -10.640 1.00 38.53 361 ALA A N 1
ATOM 2797 C CA . ALA A 1 361 ? 9.519 53.921 -10.987 1.00 38.53 361 ALA A CA 1
ATOM 2798 C C . ALA A 1 361 ? 9.686 53.326 -12.396 1.00 38.53 361 ALA A C 1
ATOM 2800 O O . ALA A 1 361 ? 9.235 53.898 -13.389 1.00 38.53 361 ALA A O 1
ATOM 2801 N N . GLN A 1 362 ? 10.363 52.182 -12.496 1.00 45.91 362 GLN A N 1
ATOM 2802 C CA . GLN A 1 362 ? 10.401 51.389 -13.723 1.00 45.91 362 GLN A CA 1
ATOM 2803 C C . GLN A 1 362 ? 9.087 50.624 -13.857 1.00 45.91 362 GLN A C 1
ATOM 2805 O O . GLN A 1 362 ? 8.987 49.467 -13.477 1.00 45.91 362 GLN A O 1
ATOM 2810 N N . THR A 1 363 ? 8.049 51.277 -14.373 1.00 43.44 363 THR A N 1
ATOM 2811 C CA . THR A 1 363 ? 6.751 50.616 -14.550 1.00 43.44 363 THR A CA 1
ATOM 2812 C C . THR A 1 363 ? 6.820 49.674 -15.751 1.00 43.44 363 THR A C 1
ATOM 2814 O O . THR A 1 363 ? 6.574 50.087 -16.880 1.00 43.44 363 THR A O 1
ATOM 2817 N N . LEU A 1 364 ? 7.171 48.408 -15.511 1.00 44.19 364 LEU A N 1
ATOM 2818 C CA . LEU A 1 364 ? 7.067 47.344 -16.510 1.00 44.19 364 LEU A CA 1
ATOM 2819 C C . LEU A 1 364 ? 5.594 46.944 -16.669 1.00 44.19 364 LEU A C 1
ATOM 2821 O O . LEU A 1 364 ? 5.183 45.930 -16.118 1.00 44.19 364 LEU A O 1
ATOM 2825 N N . ALA A 1 365 ? 4.819 47.767 -17.377 1.00 47.38 365 ALA A N 1
ATOM 2826 C CA . ALA A 1 365 ? 3.402 47.545 -17.651 1.00 47.38 365 ALA A CA 1
ATOM 2827 C C . ALA A 1 365 ? 3.212 46.423 -18.673 1.00 47.38 365 ALA A C 1
ATOM 2829 O O . ALA A 1 365 ? 3.168 46.704 -19.862 1.00 47.38 365 ALA A O 1
ATOM 2830 N N . LEU A 1 366 ? 3.116 45.173 -18.218 1.00 47.25 366 LEU A N 1
ATOM 2831 C CA . LEU A 1 366 ? 2.830 44.040 -19.098 1.00 47.25 366 LEU A CA 1
ATOM 2832 C C . LEU A 1 366 ? 1.321 43.979 -19.320 1.00 47.25 366 LEU A C 1
ATOM 2834 O O . LEU A 1 366 ? 0.635 43.499 -18.425 1.00 47.25 366 LEU A O 1
ATOM 2838 N N . ILE A 1 367 ? 0.824 44.508 -20.441 1.00 48.81 367 ILE A N 1
ATOM 2839 C CA . ILE A 1 367 ? -0.593 44.424 -20.822 1.00 48.81 367 ILE A CA 1
ATOM 2840 C C . ILE A 1 367 ? -0.756 43.220 -21.734 1.00 48.81 367 ILE A C 1
ATOM 2842 O O . ILE A 1 367 ? -0.285 43.260 -22.864 1.00 48.81 367 ILE A O 1
ATOM 2846 N N . LEU A 1 368 ? -1.400 42.166 -21.233 1.00 45.53 368 LEU A N 1
ATOM 2847 C CA . LEU A 1 368 ? -1.877 41.051 -22.050 1.00 45.53 368 LEU A CA 1
ATOM 2848 C C . LEU A 1 368 ? -3.312 41.366 -22.447 1.00 45.53 368 LEU A C 1
ATOM 2850 O O . LEU A 1 368 ? -4.178 41.418 -21.577 1.00 45.53 368 LEU A O 1
ATOM 2854 N N . ALA A 1 369 ? -3.536 41.614 -23.732 1.00 48.41 369 ALA A N 1
ATOM 2855 C CA . ALA A 1 369 ? -4.863 41.797 -24.302 1.00 48.41 369 ALA A CA 1
ATOM 2856 C C . ALA A 1 369 ? -5.062 40.799 -25.443 1.00 48.41 369 ALA A C 1
ATOM 2858 O O . ALA A 1 369 ? -4.155 40.601 -26.257 1.00 48.41 369 ALA A O 1
ATOM 2859 N N . GLU A 1 370 ? -6.251 40.203 -25.504 1.00 41.59 370 GLU A N 1
ATOM 2860 C CA . GLU A 1 370 ? -6.699 39.425 -26.654 1.00 41.59 370 GLU A CA 1
ATOM 2861 C C . GLU A 1 370 ? -7.066 40.414 -27.772 1.00 41.59 370 GLU A C 1
ATOM 2863 O O . GLU A 1 370 ? -8.109 41.068 -27.757 1.00 41.59 370 GLU A O 1
ATOM 2868 N N . ALA A 1 371 ? -6.144 40.631 -28.707 1.00 40.84 371 ALA A N 1
ATOM 2869 C CA . ALA A 1 371 ? -6.374 41.472 -29.866 1.00 40.84 371 ALA A CA 1
ATOM 2870 C C . ALA A 1 371 ? -7.290 40.734 -30.842 1.00 40.84 371 ALA A C 1
ATOM 2872 O O . ALA A 1 371 ? -6.905 39.723 -31.429 1.00 40.84 371 ALA A O 1
ATOM 2873 N N . GLY A 1 372 ? -8.491 41.274 -31.047 1.00 40.91 372 GLY A N 1
ATOM 2874 C CA . GLY A 1 372 ? -9.428 40.764 -32.040 1.00 40.91 372 GLY A CA 1
ATOM 2875 C C . GLY A 1 372 ? -8.764 40.607 -33.413 1.00 40.91 372 GLY A C 1
ATOM 2876 O O . GLY A 1 372 ? -8.326 41.595 -33.997 1.00 40.91 372 GLY A O 1
ATOM 2877 N N . ASN A 1 373 ? -8.674 39.354 -33.872 1.00 37.50 373 ASN A N 1
ATOM 2878 C CA . ASN A 1 373 ? -8.452 38.796 -35.220 1.00 37.50 373 ASN A CA 1
ATOM 2879 C C . ASN A 1 373 ? -7.506 39.467 -36.246 1.00 37.50 373 ASN A C 1
ATOM 2881 O O . ASN A 1 373 ? -7.402 38.955 -37.357 1.00 37.50 373 ASN A O 1
ATOM 2885 N N . ASN A 1 374 ? -6.777 40.540 -35.935 1.00 40.59 374 ASN A N 1
ATOM 2886 C CA . ASN A 1 374 ? -6.149 41.380 -36.968 1.00 40.59 374 ASN A CA 1
ATOM 2887 C C . ASN A 1 374 ? -4.612 41.339 -37.029 1.00 40.59 374 ASN A C 1
ATOM 2889 O O . ASN A 1 374 ? -4.033 42.046 -37.852 1.00 40.59 374 ASN A O 1
ATOM 2893 N N . PHE A 1 375 ? -3.928 40.520 -36.221 1.00 42.78 375 PHE A N 1
ATOM 2894 C CA . PHE A 1 375 ? -2.459 40.445 -36.247 1.00 42.78 375 PHE A CA 1
ATOM 2895 C C . PHE A 1 375 ? -1.935 39.009 -36.389 1.00 42.78 375 PHE A C 1
ATOM 2897 O O . PHE A 1 375 ? -1.947 38.237 -35.433 1.00 42.78 375 PHE A O 1
ATOM 2904 N N . GLY A 1 376 ? -1.390 38.697 -37.572 1.00 46.53 376 GLY A N 1
ATOM 2905 C CA . GLY A 1 376 ? -0.678 37.450 -37.883 1.00 46.53 376 GLY A CA 1
ATOM 2906 C C . GLY A 1 376 ? -1.557 36.322 -38.441 1.00 46.53 376 GLY A C 1
ATOM 2907 O O . GLY A 1 376 ? -2.758 36.274 -38.205 1.00 46.53 376 GLY A O 1
ATOM 2908 N N . ASP A 1 377 ? -0.941 35.405 -39.191 1.00 44.34 377 ASP A N 1
ATOM 2909 C CA . ASP A 1 377 ? -1.592 34.196 -39.710 1.00 44.34 377 ASP A CA 1
ATOM 2910 C C . ASP A 1 377 ? -1.816 33.184 -38.570 1.00 44.34 377 ASP A C 1
ATOM 2912 O O . ASP A 1 377 ? -0.867 32.665 -37.968 1.00 44.34 377 ASP A O 1
ATOM 2916 N N . SER A 1 378 ? -3.088 32.928 -38.256 1.00 47.06 378 SER A N 1
ATOM 2917 C CA . SER A 1 378 ? -3.535 32.045 -37.173 1.00 47.06 378 SER A CA 1
ATOM 2918 C C . SER A 1 378 ? -3.294 30.557 -37.449 1.00 47.06 378 SER A C 1
ATOM 2920 O O . SER A 1 378 ? -3.472 29.734 -36.553 1.00 47.06 378 SER A O 1
ATOM 2922 N N . THR A 1 379 ? -2.857 30.188 -38.657 1.00 41.56 379 THR A N 1
ATOM 2923 C CA . THR A 1 379 ? -2.702 28.781 -39.071 1.00 41.56 379 THR A CA 1
ATOM 2924 C C . THR A 1 379 ? -1.378 28.131 -38.657 1.00 41.56 379 THR A C 1
ATOM 2926 O O . THR A 1 379 ? -1.196 26.923 -38.814 1.00 41.56 379 THR A O 1
ATOM 2929 N N . THR A 1 380 ? -0.441 28.891 -38.088 1.00 46.06 380 THR A N 1
ATOM 2930 C CA . THR A 1 380 ? 0.869 28.376 -37.662 1.00 46.06 380 THR A CA 1
ATOM 2931 C C . THR A 1 380 ? 0.871 28.037 -36.163 1.00 46.06 380 THR A C 1
ATOM 2933 O O . THR A 1 380 ? 0.441 28.826 -35.332 1.00 46.06 380 THR A O 1
ATOM 2936 N N . ALA A 1 381 ? 1.354 26.848 -35.779 1.00 42.78 381 ALA A N 1
ATOM 2937 C CA . ALA A 1 381 ? 1.206 26.315 -34.411 1.00 42.78 381 ALA A CA 1
ATOM 2938 C C . ALA A 1 381 ? 2.265 26.799 -33.389 1.00 42.78 381 ALA A C 1
ATOM 2940 O O . ALA A 1 381 ? 2.208 26.429 -32.217 1.00 42.78 381 ALA A O 1
ATOM 2941 N N . THR A 1 382 ? 3.256 27.600 -33.800 1.00 46.59 382 THR A N 1
ATOM 2942 C CA . THR A 1 382 ? 4.410 27.985 -32.955 1.00 46.59 382 THR A CA 1
ATOM 2943 C C . THR A 1 382 ? 4.689 29.480 -33.031 1.00 46.59 382 THR A C 1
ATOM 2945 O O . THR A 1 382 ? 4.911 29.971 -34.135 1.00 46.59 382 THR A O 1
ATOM 2948 N N . LEU A 1 383 ? 4.639 30.200 -31.905 1.00 50.44 383 LEU A N 1
ATOM 2949 C CA . LEU A 1 383 ? 4.965 31.635 -31.837 1.00 50.44 383 LEU A CA 1
ATOM 2950 C C . LEU A 1 383 ? 6.416 31.859 -32.308 1.00 50.44 383 LEU A C 1
ATOM 2952 O O . LEU A 1 383 ? 7.305 31.083 -31.946 1.00 50.44 383 LEU A O 1
ATOM 2956 N N . GLY A 1 384 ? 6.634 32.843 -33.183 1.00 54.78 384 GLY A N 1
ATOM 2957 C CA . GLY A 1 384 ? 7.926 33.096 -33.819 1.00 54.78 384 GLY A CA 1
ATOM 2958 C C . GLY A 1 384 ? 8.908 33.881 -32.941 1.00 54.78 384 GLY A C 1
ATOM 2959 O O . GLY A 1 384 ? 8.691 34.095 -31.750 1.00 54.78 384 GLY A O 1
ATOM 2960 N N . SER A 1 385 ? 10.009 34.332 -33.551 1.00 54.31 385 SER A N 1
ATOM 2961 C CA . SER A 1 385 ? 10.889 35.373 -32.998 1.00 54.31 385 SER A CA 1
ATOM 2962 C C . SER A 1 385 ? 10.460 36.724 -33.585 1.00 54.31 385 SER A C 1
ATOM 2964 O O . SER A 1 385 ? 11.014 37.120 -34.615 1.00 54.31 385 SER A O 1
ATOM 2966 N N . PRO A 1 386 ? 9.456 37.422 -33.030 1.00 54.53 386 PRO A N 1
ATOM 2967 C CA . PRO A 1 386 ? 8.968 38.639 -33.649 1.00 54.53 386 PRO A CA 1
ATOM 2968 C C . PRO A 1 386 ? 9.993 39.765 -33.518 1.00 54.53 386 PRO A C 1
ATOM 2970 O O . PRO A 1 386 ? 10.691 39.918 -32.510 1.00 54.53 386 PRO A O 1
ATOM 2973 N N . GLY A 1 387 ? 10.050 40.592 -34.560 1.00 50.72 387 GLY A N 1
ATOM 2974 C CA . GLY A 1 387 ? 10.525 41.960 -34.422 1.00 50.72 387 GLY A CA 1
ATOM 2975 C C . GLY A 1 387 ? 9.470 42.795 -33.681 1.00 50.72 387 GLY A C 1
ATOM 2976 O O . GLY A 1 387 ? 8.280 42.501 -33.792 1.00 50.72 387 GLY A O 1
ATOM 2977 N N . PRO A 1 388 ? 9.867 43.820 -32.914 1.00 54.84 388 PRO A N 1
ATOM 2978 C CA . PRO A 1 388 ? 8.918 44.719 -32.261 1.00 54.84 388 PRO A CA 1
ATOM 2979 C C . PRO A 1 388 ? 8.018 45.391 -33.298 1.00 54.84 388 PRO A C 1
ATOM 2981 O O . PRO A 1 388 ? 8.498 45.846 -34.337 1.00 54.84 388 PRO A O 1
ATOM 2984 N N . LEU A 1 389 ? 6.719 45.443 -33.000 1.00 51.22 389 LEU A N 1
ATOM 2985 C CA . LEU A 1 389 ? 5.700 45.925 -33.928 1.00 51.22 389 LEU A CA 1
ATOM 2986 C C . LEU A 1 389 ? 5.666 47.457 -33.968 1.00 51.22 389 LEU A C 1
ATOM 2988 O O . LEU A 1 389 ? 5.499 48.051 -35.030 1.00 51.22 389 LEU A O 1
ATOM 2992 N N . ALA A 1 390 ? 5.865 48.093 -32.809 1.00 59.56 390 ALA A N 1
ATOM 2993 C CA . ALA A 1 390 ? 5.964 49.540 -32.680 1.00 59.56 390 ALA A CA 1
ATOM 2994 C C . ALA A 1 390 ? 6.883 49.947 -31.519 1.00 59.56 390 ALA A C 1
ATOM 2996 O O . ALA A 1 390 ? 6.978 49.262 -30.496 1.00 59.56 390 ALA A O 1
ATOM 2997 N N . TYR A 1 391 ? 7.527 51.102 -31.682 1.00 63.84 391 TYR A N 1
ATOM 2998 C CA . TYR A 1 391 ? 8.236 51.811 -30.623 1.00 63.84 391 TYR A CA 1
ATOM 2999 C C . TYR A 1 391 ? 7.552 53.153 -30.405 1.00 63.84 391 TYR A C 1
ATOM 3001 O O . TYR A 1 391 ? 7.352 53.898 -31.366 1.00 63.84 391 TYR A O 1
ATOM 3009 N N . VAL A 1 392 ? 7.255 53.482 -29.154 1.00 67.19 392 VAL A N 1
ATOM 3010 C CA . VAL A 1 392 ? 6.898 54.851 -28.775 1.00 67.19 392 VAL A CA 1
ATOM 3011 C C . VAL A 1 392 ? 8.113 55.452 -28.094 1.00 67.19 392 VAL A C 1
ATOM 3013 O O . VAL A 1 392 ? 8.652 54.868 -27.154 1.00 67.19 392 VAL A O 1
ATOM 3016 N N . PHE A 1 393 ? 8.575 56.590 -28.602 1.00 63.97 393 PHE A N 1
ATOM 3017 C CA . PHE A 1 393 ? 9.716 57.317 -28.056 1.00 63.97 393 PHE A CA 1
ATOM 3018 C C . PHE A 1 393 ? 9.221 58.492 -27.208 1.00 63.97 393 PHE A C 1
ATOM 3020 O O . PHE A 1 393 ? 8.176 59.074 -27.507 1.00 63.97 393 PHE A O 1
ATOM 3027 N N . ASP A 1 394 ? 9.941 58.826 -26.140 1.00 70.31 394 ASP A N 1
ATOM 3028 C CA . ASP A 1 394 ? 9.673 60.040 -25.373 1.00 70.31 394 ASP A CA 1
ATOM 3029 C C . ASP A 1 394 ? 10.146 61.300 -26.123 1.00 70.31 394 ASP A C 1
ATOM 3031 O O . ASP A 1 394 ? 10.709 61.241 -27.219 1.00 70.31 394 ASP A O 1
ATOM 3035 N N . SER A 1 395 ? 9.928 62.472 -25.520 1.00 63.88 395 SER A N 1
ATOM 3036 C CA . SER A 1 395 ? 10.328 63.765 -26.087 1.00 63.88 395 SER A CA 1
ATOM 3037 C C . SER A 1 395 ? 11.840 63.925 -26.292 1.00 63.88 395 SER A C 1
ATOM 3039 O O . SER A 1 395 ? 12.251 64.861 -26.972 1.00 63.88 395 SER A O 1
ATOM 3041 N N . ASN A 1 396 ? 12.662 63.045 -25.711 1.00 68.12 396 ASN A N 1
ATOM 3042 C CA . ASN A 1 396 ? 14.117 63.045 -25.858 1.00 68.12 396 ASN A CA 1
ATOM 3043 C C . ASN A 1 396 ? 14.595 62.039 -26.922 1.00 68.12 396 ASN A C 1
ATOM 3045 O O . ASN A 1 396 ? 15.798 61.915 -27.140 1.00 68.12 396 ASN A O 1
ATOM 3049 N N . GLY A 1 397 ? 13.673 61.334 -27.590 1.00 58.91 397 GLY A N 1
ATOM 3050 C CA . GLY A 1 397 ? 13.987 60.338 -28.614 1.00 58.91 397 GLY A CA 1
ATOM 3051 C C . GLY A 1 397 ? 14.394 58.970 -28.059 1.00 58.91 397 GLY A C 1
ATOM 3052 O O . GLY A 1 397 ? 14.840 58.118 -28.827 1.00 58.91 397 GLY A O 1
ATOM 3053 N N . GLU A 1 398 ? 14.226 58.730 -26.755 1.00 64.56 398 GLU A N 1
ATOM 3054 C CA . GLU A 1 398 ? 14.508 57.437 -26.125 1.00 64.56 398 GLU A CA 1
ATOM 3055 C C . GLU A 1 398 ? 13.250 56.554 -26.108 1.00 64.56 398 GLU A C 1
ATOM 3057 O O . GLU A 1 398 ? 12.136 57.066 -25.981 1.00 64.56 398 GLU A O 1
ATOM 3062 N N . PRO A 1 399 ? 13.370 55.223 -26.269 1.00 59.34 399 PRO A N 1
ATOM 3063 C CA . PRO A 1 399 ? 12.212 54.338 -26.329 1.00 59.34 399 PRO A CA 1
ATOM 3064 C C . PRO A 1 399 ? 11.505 54.299 -24.971 1.00 59.34 399 PRO A C 1
ATOM 3066 O O . PRO A 1 399 ? 12.019 53.753 -23.996 1.00 59.34 399 PRO A O 1
ATOM 3069 N N . ALA A 1 400 ? 10.303 54.864 -24.935 1.00 66.69 400 ALA A N 1
ATOM 3070 C CA . ALA A 1 400 ? 9.430 54.922 -23.771 1.00 66.69 400 ALA A CA 1
ATOM 3071 C C . ALA A 1 400 ? 8.497 53.707 -23.678 1.00 66.69 400 ALA A C 1
ATOM 3073 O O . ALA A 1 400 ? 7.984 53.387 -22.606 1.00 66.69 400 ALA A O 1
ATOM 3074 N N . GLN A 1 401 ? 8.260 53.033 -24.804 1.00 76.06 401 GLN A N 1
ATOM 3075 C CA . GLN A 1 401 ? 7.339 51.909 -24.892 1.00 76.06 401 GLN A CA 1
ATOM 3076 C C . GLN A 1 401 ? 7.732 51.001 -26.056 1.00 76.06 401 GLN A C 1
ATOM 3078 O O . GLN A 1 401 ? 8.053 51.478 -27.149 1.00 76.06 401 GLN A O 1
ATOM 3083 N N . ILE A 1 402 ? 7.678 49.692 -25.834 1.00 72.38 402 ILE A N 1
ATOM 3084 C CA . ILE A 1 402 ? 7.796 48.683 -26.887 1.00 72.38 402 ILE A CA 1
ATOM 3085 C C . ILE A 1 402 ? 6.501 47.886 -26.916 1.00 72.38 402 ILE A C 1
ATOM 3087 O O . ILE A 1 402 ? 6.065 47.382 -25.884 1.00 72.38 402 ILE A O 1
ATOM 3091 N N . VAL A 1 403 ? 5.912 47.758 -28.103 1.00 71.88 403 VAL A N 1
ATOM 3092 C CA . VAL A 1 403 ? 4.736 46.919 -28.330 1.00 71.88 403 VAL A CA 1
ATOM 3093 C C . VAL A 1 403 ? 5.134 45.763 -29.235 1.00 71.88 403 VAL A C 1
ATOM 3095 O O . VAL A 1 403 ? 5.635 45.965 -30.346 1.00 71.88 403 VAL A O 1
ATOM 3098 N N . ILE A 1 404 ? 4.918 44.544 -28.757 1.00 71.31 404 ILE A N 1
ATOM 3099 C CA . ILE A 1 404 ? 5.061 43.312 -29.530 1.00 71.31 404 ILE A CA 1
ATOM 3100 C C . ILE A 1 404 ? 3.666 42.716 -29.660 1.00 71.31 404 ILE A C 1
ATOM 3102 O O . ILE A 1 404 ? 2.985 42.549 -28.657 1.00 71.31 404 ILE A O 1
ATOM 3106 N N . ALA A 1 405 ? 3.226 42.412 -30.876 1.00 62.31 405 ALA A N 1
ATOM 3107 C CA . ALA A 1 405 ? 1.953 41.738 -31.086 1.00 62.31 405 ALA A CA 1
ATOM 3108 C C . ALA A 1 405 ? 2.122 40.578 -32.066 1.00 62.31 405 ALA A C 1
ATOM 3110 O O . ALA A 1 405 ? 2.732 40.734 -33.121 1.00 62.31 405 ALA A O 1
ATOM 3111 N N . GLU A 1 406 ? 1.579 39.415 -31.727 1.00 62.81 406 GLU A N 1
ATOM 3112 C CA . GLU A 1 406 ? 1.567 38.242 -32.603 1.00 62.81 406 GLU A CA 1
ATOM 3113 C C . GLU A 1 406 ? 0.350 37.381 -32.253 1.00 62.81 406 GLU A C 1
ATOM 3115 O O . GLU A 1 406 ? 0.112 37.088 -31.082 1.00 62.81 406 GLU A O 1
ATOM 3120 N N . ARG A 1 407 ? -0.417 36.961 -33.266 1.00 59.81 407 ARG A N 1
ATOM 3121 C CA . ARG A 1 407 ? -1.542 36.014 -33.142 1.00 59.81 407 ARG A CA 1
ATOM 3122 C C . ARG A 1 407 ? -2.556 36.364 -32.052 1.00 59.81 407 ARG A C 1
ATOM 3124 O O . ARG A 1 407 ? -2.931 35.519 -31.247 1.00 59.81 407 ARG A O 1
ATOM 3131 N N . GLY A 1 408 ? -2.987 37.620 -32.023 1.00 51.88 408 GLY A N 1
ATOM 3132 C CA . GLY A 1 408 ? -3.992 38.072 -31.061 1.00 51.88 408 GLY A CA 1
ATOM 3133 C C . GLY A 1 408 ? -3.468 38.271 -29.637 1.00 51.88 408 GLY A C 1
ATOM 3134 O O . GLY A 1 408 ? -4.239 38.664 -28.777 1.00 51.88 408 GLY A O 1
ATOM 3135 N N . LEU A 1 409 ? -2.175 38.072 -29.367 1.00 53.78 409 LEU A N 1
ATOM 3136 C CA . LEU A 1 409 ? -1.551 38.481 -28.110 1.00 53.78 409 LEU A CA 1
ATOM 3137 C C . LEU A 1 409 ? -0.787 39.780 -28.326 1.00 53.78 409 LEU A C 1
ATOM 3139 O O . LEU A 1 409 ? 0.078 39.860 -29.200 1.00 53.78 409 LEU A O 1
ATOM 3143 N N . VAL A 1 410 ? -1.088 40.783 -27.507 1.00 59.12 410 VAL A N 1
ATOM 3144 C CA . VAL A 1 410 ? -0.296 42.012 -27.410 1.00 59.12 410 VAL A CA 1
ATOM 3145 C C . VAL A 1 410 ? 0.501 41.958 -26.115 1.00 59.12 410 VAL A C 1
ATOM 3147 O O . VAL A 1 410 ? -0.041 41.622 -25.069 1.00 59.12 410 VAL A O 1
ATOM 3150 N N . LEU A 1 411 ? 1.791 42.259 -26.211 1.00 68.31 411 LEU A N 1
ATOM 3151 C CA . LEU A 1 411 ? 2.702 42.513 -25.111 1.00 68.31 411 LEU A CA 1
ATOM 3152 C C . LEU A 1 411 ? 3.157 43.963 -25.215 1.00 68.31 411 LEU A C 1
ATOM 3154 O O . LEU A 1 411 ? 3.962 44.328 -26.074 1.00 68.31 411 LEU A O 1
ATOM 3158 N N . GLU A 1 412 ? 2.649 44.780 -24.310 1.00 67.12 412 GLU A N 1
ATOM 3159 C CA . GLU A 1 412 ? 3.137 46.135 -24.116 1.00 67.12 412 GLU A CA 1
ATOM 3160 C C . GLU A 1 412 ? 4.214 46.153 -23.031 1.00 67.12 412 GLU A C 1
ATOM 3162 O O . GLU A 1 412 ? 4.129 45.418 -22.050 1.00 67.12 412 GLU A O 1
ATOM 3167 N N . ILE A 1 413 ? 5.261 46.952 -23.224 1.00 69.44 413 ILE A N 1
ATOM 3168 C CA . ILE A 1 413 ? 6.341 47.128 -22.256 1.00 69.44 413 ILE A CA 1
ATOM 3169 C C . ILE A 1 413 ? 6.633 48.618 -22.140 1.00 69.44 413 ILE A C 1
ATOM 3171 O O . ILE A 1 413 ? 7.266 49.206 -23.017 1.00 69.44 413 ILE A O 1
ATOM 3175 N N . GLY A 1 414 ? 6.201 49.220 -21.032 1.00 66.81 414 GLY A N 1
ATOM 3176 C CA . GLY A 1 414 ? 6.619 50.564 -20.636 1.00 66.81 414 GLY A CA 1
ATOM 3177 C C . GLY A 1 414 ? 8.077 50.573 -20.175 1.00 66.81 414 GLY A C 1
ATOM 3178 O O . GLY A 1 414 ? 8.483 49.764 -19.339 1.00 66.81 414 GLY A O 1
ATOM 3179 N N . LEU A 1 415 ? 8.880 51.485 -20.717 1.00 65.19 415 LEU A N 1
ATOM 3180 C CA . LEU A 1 415 ? 10.306 51.605 -20.428 1.00 65.19 415 LEU A CA 1
ATOM 3181 C C . LEU A 1 415 ? 10.613 53.032 -19.988 1.00 65.19 415 LEU A C 1
ATOM 3183 O O . LEU A 1 415 ? 10.306 53.997 -20.678 1.00 65.19 415 LEU A O 1
ATOM 3187 N N . ARG A 1 416 ? 11.253 53.182 -18.828 1.00 57.62 416 ARG A N 1
ATOM 3188 C CA . ARG A 1 416 ? 11.812 54.466 -18.390 1.00 57.62 416 ARG A CA 1
ATOM 3189 C C . ARG A 1 416 ? 13.245 54.260 -17.926 1.00 57.62 416 ARG A C 1
ATOM 3191 O O . ARG A 1 416 ? 13.484 53.499 -16.993 1.00 57.62 416 ARG A O 1
ATOM 3198 N N . GLY A 1 417 ? 14.188 54.941 -18.577 1.00 57.03 417 GLY 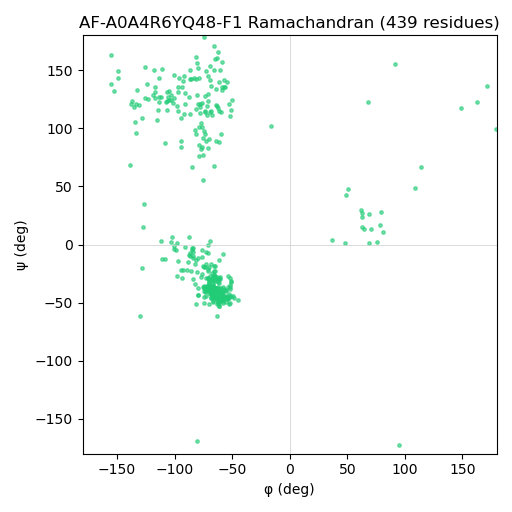A N 1
ATOM 3199 C CA . GLY A 1 417 ? 15.608 54.923 -18.203 1.00 57.03 417 GLY A CA 1
ATOM 3200 C C . GLY A 1 417 ? 16.392 53.675 -18.634 1.00 57.03 417 GLY A C 1
ATOM 3201 O O . GLY A 1 417 ? 17.476 53.432 -18.108 1.00 57.03 417 GLY A O 1
ATOM 3202 N N . LEU A 1 418 ? 15.871 52.882 -19.576 1.00 58.19 418 LEU A N 1
ATOM 3203 C CA . LEU A 1 418 ? 16.555 51.718 -20.151 1.00 58.19 418 LEU A CA 1
ATOM 3204 C C . LEU A 1 418 ? 17.089 52.051 -21.547 1.00 58.19 418 LEU A C 1
ATOM 3206 O O . LEU A 1 418 ? 16.337 52.486 -22.410 1.00 58.19 418 LEU A O 1
ATOM 3210 N N . GLN A 1 419 ? 18.376 51.783 -21.790 1.00 62.44 419 GLN A N 1
ATOM 3211 C CA . GLN A 1 419 ? 18.958 51.926 -23.128 1.00 62.44 419 GLN A CA 1
ATOM 3212 C C . GLN A 1 419 ? 18.278 50.982 -24.130 1.00 62.44 419 GLN A C 1
ATOM 3214 O O . GLN A 1 419 ? 18.036 49.808 -23.823 1.00 62.44 419 GLN A O 1
ATOM 3219 N N . ARG A 1 420 ? 18.045 51.476 -25.352 1.00 62.19 420 ARG A N 1
ATOM 3220 C CA . ARG A 1 420 ? 17.306 50.794 -26.430 1.00 62.19 420 ARG A CA 1
ATOM 3221 C C . ARG A 1 420 ? 17.673 49.320 -26.632 1.00 62.19 420 ARG A C 1
ATOM 3223 O O . ARG A 1 420 ? 16.791 48.470 -26.687 1.00 62.19 420 ARG A O 1
ATOM 3230 N N . GLU A 1 421 ? 18.959 48.983 -26.700 1.00 62.50 421 GLU A N 1
ATOM 3231 C CA . GLU A 1 421 ? 19.395 47.592 -26.916 1.00 62.50 421 GLU A CA 1
ATOM 3232 C C . GLU A 1 421 ? 19.088 46.653 -25.743 1.00 62.50 421 GLU A C 1
ATOM 3234 O O . GLU A 1 421 ? 18.953 45.440 -25.918 1.00 62.50 421 GLU A O 1
ATOM 3239 N N . ARG A 1 422 ? 19.038 47.184 -24.519 1.00 61.84 422 ARG A N 1
ATOM 3240 C CA . ARG A 1 422 ? 18.721 46.398 -23.318 1.00 61.84 422 ARG A CA 1
ATOM 3241 C C . ARG A 1 422 ? 17.224 46.177 -23.211 1.00 61.84 422 ARG A C 1
ATOM 3243 O O . ARG A 1 422 ? 16.799 45.053 -22.972 1.00 61.84 422 ARG A O 1
ATOM 3250 N N . ALA A 1 423 ? 16.452 47.228 -23.472 1.00 64.94 423 ALA A N 1
ATOM 3251 C CA . ALA A 1 423 ? 15.006 47.151 -23.593 1.00 64.94 423 ALA A CA 1
ATOM 3252 C C . ALA A 1 423 ? 14.575 46.102 -24.629 1.00 64.94 423 ALA A C 1
ATOM 3254 O O . ALA A 1 423 ? 13.727 45.263 -24.343 1.00 64.94 423 ALA A O 1
ATOM 3255 N N . LEU A 1 424 ? 15.222 46.091 -25.797 1.00 64.25 424 LEU A N 1
ATOM 3256 C CA . LEU A 1 424 ? 14.919 45.132 -26.856 1.00 64.25 424 LEU A CA 1
ATOM 3257 C C . LEU A 1 424 ? 15.246 43.690 -26.487 1.00 64.25 424 LEU A C 1
ATOM 3259 O O . LEU A 1 424 ? 14.438 42.798 -26.731 1.00 64.25 424 LEU A O 1
ATOM 3263 N N . ARG A 1 425 ? 16.404 43.461 -25.861 1.00 65.50 425 ARG A N 1
ATOM 3264 C CA . ARG A 1 425 ? 16.775 42.126 -25.378 1.00 65.50 425 ARG A CA 1
ATOM 3265 C C . ARG A 1 425 ? 15.806 41.619 -24.317 1.00 65.50 425 ARG A C 1
ATOM 3267 O O . ARG A 1 425 ? 15.396 40.466 -24.389 1.00 65.50 425 ARG A O 1
ATOM 3274 N N . LEU A 1 426 ? 15.410 42.479 -23.380 1.00 66.31 426 LEU A N 1
ATOM 3275 C CA . LEU A 1 426 ? 14.439 42.133 -22.344 1.00 66.31 426 LEU A CA 1
ATOM 3276 C C . LEU A 1 426 ? 13.078 41.782 -22.958 1.00 66.31 426 LEU A C 1
ATOM 3278 O O . LEU A 1 426 ? 12.503 40.747 -22.632 1.00 66.31 426 LEU A O 1
ATOM 3282 N N . ALA A 1 427 ? 12.600 42.605 -23.891 1.00 67.56 427 ALA A N 1
ATOM 3283 C CA . ALA A 1 427 ? 11.342 42.381 -24.589 1.00 67.56 427 ALA A CA 1
ATOM 3284 C C . ALA A 1 427 ? 11.341 41.055 -25.368 1.00 67.56 427 ALA A C 1
ATOM 3286 O O . ALA A 1 427 ? 10.406 40.267 -25.247 1.00 67.56 427 ALA A O 1
ATOM 3287 N N . GLN A 1 428 ? 12.423 40.758 -26.097 1.00 68.12 428 GLN A N 1
ATOM 3288 C CA . GLN A 1 428 ? 12.585 39.489 -26.813 1.00 68.12 428 GLN A CA 1
ATOM 3289 C C . GLN A 1 428 ? 12.645 38.284 -25.872 1.00 68.12 428 GLN A C 1
ATOM 3291 O O . GLN A 1 428 ? 12.072 37.242 -26.175 1.00 68.12 428 GLN A O 1
ATOM 3296 N N . GLN A 1 429 ? 13.322 38.401 -24.730 1.00 67.81 429 GLN A N 1
ATOM 3297 C CA . GLN A 1 429 ? 13.407 37.312 -23.756 1.00 67.81 429 GLN A CA 1
ATOM 3298 C C . GLN A 1 429 ? 12.055 37.014 -23.111 1.00 67.81 429 GLN A C 1
ATOM 3300 O O . GLN A 1 429 ? 11.661 35.849 -23.054 1.00 67.81 429 GLN A O 1
ATOM 3305 N N . LEU A 1 430 ? 11.329 38.055 -22.690 1.00 66.25 430 LEU A N 1
ATOM 3306 C CA . LEU A 1 430 ? 9.976 37.919 -22.152 1.00 66.25 430 LEU A CA 1
ATOM 3307 C C . LEU A 1 430 ? 9.042 37.292 -23.187 1.00 66.25 430 LEU A C 1
ATOM 3309 O O . LEU A 1 430 ? 8.314 36.353 -22.869 1.00 66.25 430 LEU A O 1
ATOM 3313 N N . TRP A 1 431 ? 9.131 37.739 -24.440 1.00 69.94 431 TRP A N 1
ATOM 3314 C CA . TRP A 1 431 ? 8.352 37.167 -25.529 1.00 69.94 431 TRP A CA 1
ATOM 3315 C C . TRP A 1 431 ? 8.685 35.694 -25.787 1.00 69.94 431 TRP A C 1
ATOM 3317 O O . TRP A 1 431 ? 7.791 34.865 -25.887 1.00 69.94 431 TRP A O 1
ATOM 3327 N N . LEU A 1 432 ? 9.966 35.320 -25.838 1.00 65.38 432 LEU A N 1
ATOM 3328 C CA . LEU A 1 432 ? 10.376 33.926 -26.035 1.00 65.38 432 LEU A CA 1
ATOM 3329 C C . LEU A 1 432 ? 9.994 33.015 -24.860 1.00 65.38 432 LEU A C 1
ATOM 3331 O O . LEU A 1 432 ? 9.884 31.799 -25.039 1.00 65.38 432 LEU A O 1
ATOM 3335 N N . ALA A 1 433 ? 9.855 33.567 -23.656 1.00 63.38 433 ALA A N 1
ATOM 3336 C CA . ALA A 1 433 ? 9.348 32.840 -22.499 1.00 63.38 433 ALA A CA 1
ATOM 3337 C C . ALA A 1 433 ? 7.828 32.628 -22.605 1.00 63.38 433 ALA A C 1
ATOM 3339 O O . ALA A 1 433 ? 7.366 31.501 -22.434 1.00 63.38 433 ALA A O 1
ATOM 3340 N N . LEU A 1 434 ? 7.082 33.672 -22.989 1.00 61.19 434 LEU A N 1
ATOM 3341 C CA . LEU A 1 434 ? 5.658 33.609 -23.346 1.00 61.19 434 LEU A CA 1
ATOM 3342 C C . LEU A 1 434 ? 5.400 32.579 -24.459 1.00 61.19 434 LEU A C 1
ATOM 3344 O O . LEU A 1 434 ? 4.570 31.691 -24.305 1.00 61.19 434 LEU A O 1
ATOM 3348 N N . ALA A 1 435 ? 6.176 32.633 -25.541 1.00 59.34 435 ALA A N 1
ATOM 3349 C CA . ALA A 1 435 ? 6.036 31.784 -26.722 1.00 59.34 435 ALA A CA 1
ATOM 3350 C C . ALA A 1 435 ? 6.258 30.288 -26.463 1.00 59.34 435 ALA A C 1
ATOM 3352 O O . ALA A 1 435 ? 5.717 29.436 -27.169 1.00 59.34 435 ALA A O 1
ATOM 3353 N N . ARG A 1 436 ? 7.075 29.955 -25.459 1.00 56.56 436 ARG A N 1
ATOM 3354 C CA . ARG A 1 436 ? 7.365 28.569 -25.067 1.00 56.56 436 ARG A CA 1
ATOM 3355 C C . ARG A 1 436 ? 6.352 27.997 -24.085 1.00 56.56 436 ARG A C 1
ATOM 3357 O O . ARG A 1 436 ? 6.378 26.793 -23.824 1.00 56.56 436 ARG A O 1
ATOM 3364 N N . TYR A 1 437 ? 5.476 28.831 -23.544 1.00 50.44 437 TYR A N 1
ATOM 3365 C CA . TYR A 1 437 ? 4.449 28.397 -22.621 1.00 50.44 437 TYR A CA 1
ATOM 3366 C C . TYR A 1 437 ? 3.281 27.770 -23.392 1.00 50.44 437 TYR A C 1
ATOM 3368 O O . TYR A 1 437 ? 2.660 28.410 -24.234 1.00 50.44 437 TYR A O 1
ATOM 3376 N N . ARG A 1 438 ? 2.976 26.501 -23.102 1.00 42.44 438 ARG A N 1
ATOM 3377 C CA . ARG A 1 438 ? 1.719 25.866 -23.516 1.00 42.44 438 ARG A CA 1
ATOM 3378 C C . ARG A 1 438 ? 0.782 25.852 -22.310 1.00 42.44 438 ARG A C 1
ATOM 3380 O O . ARG A 1 438 ? 1.187 25.276 -21.292 1.00 42.44 438 ARG A O 1
ATOM 3387 N N . PRO A 1 439 ? -0.420 26.452 -22.388 1.00 37.75 439 PRO A N 1
ATOM 3388 C CA . PRO A 1 439 ? -1.411 26.271 -21.339 1.00 37.75 439 PRO A CA 1
ATOM 3389 C C . PRO A 1 439 ? -1.681 24.771 -21.196 1.00 37.75 439 PRO A C 1
ATOM 3391 O O . PRO A 1 439 ? -1.736 24.036 -22.184 1.00 37.75 439 PRO A O 1
ATOM 3394 N N . ARG A 1 440 ? -1.742 24.298 -19.953 1.00 38.19 440 ARG A N 1
ATOM 3395 C CA . ARG A 1 440 ? -2.198 22.937 -19.679 1.00 38.19 440 ARG A CA 1
ATOM 3396 C C . ARG A 1 440 ? -3.717 22.973 -19.784 1.00 38.19 440 ARG A C 1
ATOM 3398 O O . ARG A 1 440 ? -4.328 23.677 -18.987 1.00 38.19 440 ARG A O 1
ATOM 3405 N N . GLU A 1 441 ? -4.264 22.291 -20.788 1.00 30.20 441 GLU A N 1
ATOM 3406 C CA . GLU A 1 441 ? -5.698 21.971 -20.851 1.00 30.20 441 GLU A CA 1
ATOM 3407 C C . GLU A 1 441 ? -6.152 21.185 -19.615 1.00 30.20 441 GLU A C 1
ATOM 3409 O O . GLU A 1 441 ? -5.340 20.377 -19.088 1.00 30.20 441 GLU A O 1
#

Solvent-accessible surface area (backbone atoms only — not comparable to full-atom values): 25018 Å² total; per-residue (Å²): 138,85,75,76,91,62,78,99,64,96,53,76,84,47,31,70,66,53,72,68,53,42,50,49,56,72,49,56,26,51,64,27,48,54,49,14,49,53,28,23,65,71,62,39,54,70,63,11,43,53,27,28,50,45,17,46,41,40,40,51,46,47,50,53,29,50,64,57,50,25,71,75,61,56,70,70,59,44,54,52,50,41,48,53,47,13,48,74,47,62,48,43,43,58,16,51,38,50,44,50,58,44,19,75,74,38,66,59,39,94,84,14,72,60,38,48,47,8,75,46,56,73,69,59,26,57,67,41,14,63,52,44,62,57,52,44,44,54,48,24,60,72,73,41,52,77,66,47,33,50,50,28,52,52,30,48,52,48,28,52,52,52,50,50,51,38,68,71,63,74,42,64,28,54,42,51,46,50,51,38,28,49,52,46,57,26,44,40,47,42,64,77,32,22,54,30,25,51,83,18,80,88,41,94,70,53,41,22,22,52,83,53,73,85,52,35,64,74,44,59,38,59,44,40,37,32,57,35,73,74,39,57,55,41,24,50,89,41,39,70,58,49,47,55,54,49,58,75,70,43,95,66,84,80,59,35,59,81,64,60,101,60,62,66,67,61,53,50,52,52,47,56,51,46,51,54,49,49,57,60,63,55,57,51,80,80,48,96,73,93,76,90,82,79,62,76,75,60,53,56,56,53,65,54,50,52,58,56,52,51,53,62,67,67,44,84,76,80,68,92,86,74,92,76,80,88,78,74,57,60,77,54,84,55,82,56,81,79,78,68,99,40,66,54,46,42,41,39,45,41,48,64,71,90,79,80,94,62,83,57,72,39,46,44,35,41,35,47,33,68,43,78,90,77,41,69,77,79,88,62,96,65,69,77,86,78,72,74,72,45,74,44,58,44,100,84,72,47,55,35,28,42,34,35,66,54,64,27,41,34,43,37,38,41,38,64,95,53,59,63,74,58,49,50,52,52,52,50,50,56,47,56,54,56,50,70,58,72,85,83,128

Radius of gyration: 28.8 Å; Cα contacts (8 Å, |Δi|>4): 554; chains: 1; bounding box: 48×85×67 Å

Sequence (441 aa):
MTESLAPSIRWRDLVALSPAQRAAELLQPLPWLALALGLAHARWTFAALVASALFFTAGLRLTHDLYHRNLGLGRRSSDRLLFLLSVLLGGALHAIEHTHLHHHRHCLAEDDLEGQIGKLGFWAALWHSPVYPLLIHIHALRRGSPRQRRWIQVELGAIAASQAMIWSSGSTALQTVSIALLLANAAVPMVGIWSVHRGCEHSHDRARSQRQRWLDGPTFNMLYHLEHHLYPGVPARHLPQLARRLDAARREPVTSIWAGSGDLAATRRRWQRGLALGLIALLPLLGGCRHRLAGVETLDACAFGLPVVAETISYPLALPGRQGDGVAGNCQFRQLEQSGDASQIQLSLYTDAAAGGRPLAQTLALILAEAGNNFGDSTTATLGSPGPLAYVFDSNGEPAQIVIAERGLVLEIGLRGLQRERALRLAQQLWLALARYRPRE

pLDDT: mean 72.54, std 25.26, range [22.31, 98.69]

Foldseek 3Di:
DDDQLDFPFPCPVLLDDDPVRLVCLLCVLVVLVVQLLVCLLVVVLVSSLLSLLLSLLSLVQSLLCLLLVSSVDDPVVSLVSQLVSLQVLLANSLLVSVLVVVCLVQPLHPPNLLQVLLADDLVVSLVCLLVSSVVSLVVCCVPPDPVSVVSSVVSNVSNVVSVVCLVVVPRSSSVSSVVSSSVSSSCCSNVLHNLFQHPLSVPPLNTAAADPPVVCVSSVQSRLVSLCSSCVSRRSNCSNVSQVRRVVRDPDHTHHSQPDPDDSVVVVVVVVVVVVVVVVVVVCVVPDDDDDDDDDVVVVVVVLPVVLVVVLPPPDPDDPDDDDDDFDWDWDFDQDDDDDPWRWGFGFTFGDPPDDDDGPRQGFGWTWTQAPPDAEDLPDDFDDQDDFPDFDAPPVRAGQWTWRDHNRTITITGGDPDHPVRVRVSVSSSVVSVRPDDDDD

Organism: NCBI:txid520092

Mean predicted aligned error: 17.86 Å

Nearest PDB structures (foldseek):
  4p3g-assembly1_A  TM=3.907E-01  e=7.215E+00  Thermochaetoides thermophila DSM 1495
  4p3g-assembly1_D  TM=3.322E-01  e=7.930E+00  Thermochaetoides thermophila DSM 1495
  4e40-assembly1_A  TM=1.451E-01  e=5.972E+00  Trypanosoma congolense IL3000

Secondary structure (DSSP, 8-state):
----SS-S---GGGSPPPHHHHHHHHHTTHHHHHHHHHHHHTT-HHHHHHHHHHHHHHHHHHHHHHHTTTT---HHHHHHHHHHHHHHHTS-HHHHHHHHHHHHHSTTSTT-HHHHGGGS-HHHHHHHTTTHHHHHHHHHHHHS-HHHHHHHHHHHHHHHHHHHHHHHT--HHHHHHHHHHHHHHHHHIIIIIIHHHTT-TT-TTSS-B---HHHHTTTTTTT-HHHHHH-TTS-GGGHHHHHHHHHHH-SSPPPBTT--SS-HHHHHHHHHHHHHHHHHHHGGGGS----PPPPTHHHHHHHHHHHHHHHHHHS----SS-------PPEEE-PPP--SSS--EEEEE-----SSS--------EEEEE--S-SS-TT-SS---PPPSEEEE-TTSSEEEEEEEETTEEEEEE-SS--HHHHHHHHHHHHHHHHHPPP--

InterPro domains:
  IPR005804 Fatty acid desaturase domain [PF00487] (44-258)